Protein AF-A0A3B0JUU1-F1 (afdb_monomer)

Secondary structure (DSSP, 8-state):
-----------S-----------PPBP-SS-EEEPPTTSPPPTTBPEEEEBSS--EEEEEEEEETTEEEEEEEEGGGTEEEEE-SS-EEEES--EEEB--SSEEEEEEE--TT---TTB-EEEE-TTS-EEEEEEEEETTEEEEEEEETTTTEEEE--TTSPPEEE--SS-TT-PPPEEEEEEE----------------TTSSHHHHHTTS----S-PPPBP-SS-EEEE-TTSPPPTTBPEEEE-TTS-EEEEEEEEETTEEEEEEEETTTTEEEEE-SS-EEEESSEEEEB--SSEEEEEEEEETT---TTB-EEEE-TTS-EEEEEEEEETTEEEEEEEEGGGTEEEE--TTSPPEEESEEEEEEEEEPP--------

pLDDT: mean 79.67, std 20.08, range [26.98, 98.56]

Structure (mmCIF, N/CA/C/O backbone):
data_AF-A0A3B0JUU1-F1
#
_entry.id   AF-A0A3B0JUU1-F1
#
loop_
_atom_site.group_PDB
_atom_site.id
_atom_site.type_symbol
_atom_site.label_atom_id
_atom_site.label_alt_id
_atom_site.label_comp_id
_atom_site.label_asym_id
_atom_site.label_entity_id
_atom_site.label_seq_id
_atom_site.pdbx_PDB_ins_code
_atom_site.Cartn_x
_atom_site.Cartn_y
_atom_site.Cartn_z
_atom_site.occupancy
_atom_site.B_iso_or_equiv
_atom_site.auth_seq_id
_atom_site.auth_comp_id
_atom_site.auth_asym_id
_atom_site.auth_atom_id
_atom_site.pdbx_PDB_model_num
ATOM 1 N N . MET A 1 1 ? 46.511 -42.939 4.858 1.00 43.97 1 MET A N 1
ATOM 2 C CA . MET A 1 1 ? 45.179 -42.574 5.387 1.00 43.97 1 MET A CA 1
ATOM 3 C C . MET A 1 1 ? 45.300 -41.233 6.084 1.00 43.97 1 MET A C 1
ATOM 5 O O . MET A 1 1 ? 45.825 -41.185 7.184 1.00 43.97 1 MET A O 1
ATOM 9 N N . HIS A 1 2 ? 44.904 -40.150 5.415 1.00 31.14 2 HIS A N 1
ATOM 10 C CA . HIS A 1 2 ? 44.728 -38.841 6.038 1.00 31.14 2 HIS A CA 1
ATOM 11 C C . HIS A 1 2 ? 43.776 -37.991 5.183 1.00 31.14 2 HIS A C 1
ATOM 13 O O . HIS A 1 2 ? 44.102 -37.592 4.073 1.00 31.14 2 HIS A O 1
ATOM 19 N N . THR A 1 3 ? 42.577 -37.802 5.739 1.00 33.97 3 THR A N 1
ATOM 20 C CA . THR A 1 3 ? 41.745 -36.586 5.746 1.00 33.97 3 THR A CA 1
ATOM 21 C C . THR A 1 3 ? 41.437 -35.852 4.436 1.00 33.97 3 THR A C 1
ATOM 23 O O . THR A 1 3 ? 42.214 -35.036 3.951 1.00 33.97 3 THR A O 1
ATOM 26 N N . ALA A 1 4 ? 40.187 -36.029 4.001 1.00 40.31 4 ALA A N 1
ATOM 27 C CA . ALA A 1 4 ? 39.424 -35.088 3.193 1.00 40.31 4 ALA A CA 1
ATOM 28 C C . ALA A 1 4 ? 39.241 -33.749 3.928 1.00 40.31 4 ALA A C 1
ATOM 30 O O . ALA A 1 4 ? 38.707 -33.724 5.038 1.00 40.31 4 ALA A O 1
ATOM 31 N N . LYS A 1 5 ? 39.633 -32.642 3.291 1.00 33.25 5 LYS A N 1
ATOM 32 C CA . LYS A 1 5 ? 39.122 -31.297 3.574 1.00 33.25 5 LYS A CA 1
ATOM 33 C C . LYS A 1 5 ? 39.110 -30.469 2.284 1.00 33.25 5 LYS A C 1
ATOM 35 O O . LYS A 1 5 ? 40.063 -30.511 1.518 1.00 33.25 5 LYS A O 1
ATOM 40 N N . HIS A 1 6 ? 38.045 -29.679 2.144 1.00 33.81 6 HIS A N 1
ATOM 41 C CA . HIS A 1 6 ? 37.862 -28.539 1.234 1.00 33.81 6 HIS A CA 1
ATOM 42 C C . HIS A 1 6 ? 37.442 -28.817 -0.219 1.00 33.81 6 HIS A C 1
ATOM 44 O O . HIS A 1 6 ? 38.265 -28.852 -1.125 1.00 33.81 6 HIS A O 1
ATOM 50 N N . SER A 1 7 ? 36.125 -28.848 -0.453 1.00 34.31 7 SER A N 1
ATOM 51 C CA . SER A 1 7 ? 35.473 -27.959 -1.438 1.00 34.31 7 SER A CA 1
ATOM 52 C C . SER A 1 7 ? 33.955 -28.138 -1.400 1.00 34.31 7 SER A C 1
ATOM 54 O O . SER A 1 7 ? 33.374 -28.858 -2.201 1.00 34.31 7 SER A O 1
ATOM 56 N N . VAL A 1 8 ? 33.307 -27.474 -0.443 1.00 33.69 8 VAL A N 1
ATOM 57 C CA . VAL A 1 8 ? 31.865 -27.186 -0.488 1.00 33.69 8 VAL A CA 1
ATOM 58 C C . VAL A 1 8 ? 31.716 -25.687 -0.266 1.00 33.69 8 VAL A C 1
ATOM 60 O O . VAL A 1 8 ? 31.364 -25.238 0.815 1.00 33.69 8 VAL A O 1
ATOM 63 N N . VAL A 1 9 ? 32.089 -24.908 -1.281 1.00 31.77 9 VAL A N 1
ATOM 64 C CA . VAL A 1 9 ? 31.670 -23.512 -1.460 1.00 31.77 9 VAL A CA 1
ATOM 65 C C . VAL A 1 9 ? 31.581 -23.292 -2.967 1.00 31.77 9 VAL A C 1
ATOM 67 O O . VAL A 1 9 ? 32.541 -22.865 -3.597 1.00 31.77 9 VAL A O 1
ATOM 70 N N . LEU A 1 10 ? 30.458 -23.670 -3.575 1.00 33.50 10 LEU A N 1
ATOM 71 C CA . LEU A 1 10 ? 30.156 -23.298 -4.957 1.00 33.50 10 LEU A CA 1
ATOM 72 C C . LEU A 1 10 ? 28.640 -23.302 -5.172 1.00 33.50 10 LEU A C 1
ATOM 74 O O . LEU A 1 10 ? 28.063 -24.216 -5.748 1.00 33.50 10 LEU A O 1
ATOM 78 N N . ALA A 1 11 ? 27.991 -22.275 -4.634 1.00 32.97 11 ALA A N 1
ATOM 79 C CA . ALA A 1 11 ? 26.635 -21.891 -4.999 1.00 32.97 11 ALA A CA 1
ATOM 80 C C . ALA A 1 11 ? 26.458 -20.404 -4.688 1.00 32.97 11 ALA A C 1
ATOM 82 O O . ALA A 1 11 ? 25.808 -20.051 -3.714 1.00 32.97 11 ALA A O 1
ATOM 83 N N . LEU A 1 12 ? 27.125 -19.546 -5.462 1.00 37.19 12 LEU A N 1
ATOM 84 C CA . LEU A 1 12 ? 26.754 -18.150 -5.706 1.00 37.19 12 LEU A CA 1
ATOM 85 C C . LEU A 1 12 ? 27.708 -17.585 -6.769 1.00 37.19 12 LEU A C 1
ATOM 87 O O . LEU A 1 12 ? 28.922 -17.684 -6.632 1.00 37.19 12 LEU A 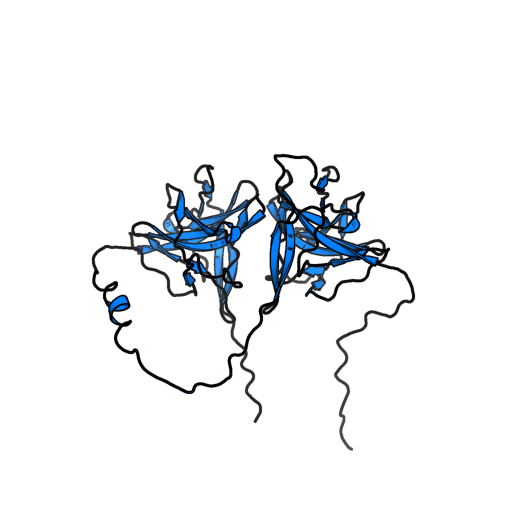O 1
ATOM 91 N N . VAL A 1 13 ? 27.113 -16.961 -7.788 1.00 42.59 13 VAL A N 1
ATOM 92 C CA . VAL A 1 13 ? 27.734 -16.223 -8.903 1.00 42.59 13 VAL A CA 1
ATOM 93 C C . VAL A 1 13 ? 28.238 -17.070 -10.081 1.00 42.59 13 VAL A C 1
ATOM 95 O O . VAL A 1 13 ? 29.363 -17.554 -10.102 1.00 42.59 13 VAL A O 1
ATOM 98 N N . LEU A 1 14 ? 27.410 -17.137 -11.128 1.00 34.28 14 LEU A N 1
ATOM 99 C CA . LEU A 1 14 ? 27.854 -17.239 -12.524 1.00 34.28 14 LEU A CA 1
ATOM 100 C C . LEU A 1 14 ? 26.738 -16.713 -13.447 1.00 34.28 14 LEU A C 1
ATOM 102 O O . LEU A 1 14 ? 25.949 -17.475 -13.996 1.00 34.28 14 LEU A O 1
ATOM 106 N N . VAL A 1 15 ? 26.665 -15.386 -13.607 1.00 41.09 15 VAL A N 1
ATOM 107 C CA . VAL A 1 15 ? 26.093 -14.778 -14.820 1.00 41.09 15 VAL A CA 1
ATOM 108 C C . VAL A 1 15 ? 27.277 -14.493 -15.737 1.00 41.09 15 VAL A C 1
ATOM 110 O O . VAL A 1 15 ? 28.227 -13.813 -15.354 1.00 41.09 15 VAL A O 1
ATOM 113 N N . GLN A 1 16 ? 27.255 -15.144 -16.894 1.00 40.88 16 GLN A N 1
ATOM 114 C CA . GLN A 1 16 ? 28.370 -15.280 -17.820 1.00 40.88 16 GLN A CA 1
ATOM 115 C C . GLN A 1 16 ? 28.823 -13.948 -18.426 1.00 40.88 16 GLN A C 1
ATOM 117 O O . GLN A 1 16 ? 28.021 -13.101 -18.814 1.00 40.88 16 GLN A O 1
ATOM 122 N N . LEU A 1 17 ? 30.143 -13.843 -18.580 1.00 42.78 17 LEU A N 1
ATOM 123 C CA . LEU A 1 17 ? 30.826 -12.923 -19.476 1.00 42.78 17 LEU A CA 1
ATOM 124 C C . LEU A 1 17 ? 30.384 -13.230 -20.922 1.00 42.78 17 LEU A C 1
ATOM 126 O O . LEU A 1 17 ? 30.803 -14.231 -21.500 1.00 42.78 17 LEU A O 1
ATOM 130 N N . VAL A 1 18 ? 29.548 -12.374 -21.508 1.00 42.22 18 VAL A N 1
ATOM 131 C CA . VAL A 1 18 ? 29.362 -12.284 -22.964 1.00 42.22 18 VAL A CA 1
ATOM 132 C C . VAL A 1 18 ? 29.777 -10.877 -23.370 1.00 42.22 18 VAL A C 1
ATOM 134 O O . VAL A 1 18 ? 29.343 -9.892 -22.775 1.00 42.22 18 VAL A O 1
ATOM 137 N N . GLY A 1 19 ? 30.717 -10.809 -24.310 1.00 34.91 19 GLY A N 1
ATOM 138 C CA . GLY A 1 19 ? 31.429 -9.595 -24.684 1.00 34.91 19 GLY A CA 1
ATOM 139 C C . GLY A 1 19 ? 30.536 -8.475 -25.212 1.00 34.91 19 GLY A C 1
ATOM 140 O O . GLY A 1 19 ? 29.475 -8.728 -25.765 1.00 34.91 19 GLY A O 1
ATOM 141 N N . LEU A 1 20 ? 31.025 -7.243 -25.029 1.00 45.12 20 LEU A N 1
ATOM 142 C CA . LEU A 1 20 ? 30.761 -6.037 -25.828 1.00 45.12 20 LEU A CA 1
ATOM 143 C C . LEU A 1 20 ? 29.483 -6.072 -26.687 1.00 45.12 20 LEU A C 1
ATOM 145 O O . LEU A 1 20 ? 29.533 -6.067 -27.914 1.00 45.12 20 LEU A O 1
ATOM 149 N N . ILE A 1 21 ? 28.331 -6.026 -26.027 1.00 47.62 21 ILE A N 1
ATOM 150 C CA . ILE A 1 21 ? 27.100 -5.499 -26.607 1.00 47.62 21 ILE A CA 1
ATOM 151 C C . ILE A 1 21 ? 26.768 -4.297 -25.728 1.00 47.62 21 ILE A C 1
ATOM 153 O O . ILE A 1 21 ? 26.582 -4.455 -24.523 1.00 47.62 21 ILE A O 1
ATOM 157 N N . GLN A 1 22 ? 26.772 -3.089 -26.299 1.00 55.25 22 GLN A N 1
ATOM 158 C CA . GLN A 1 22 ? 26.217 -1.905 -25.640 1.00 55.25 22 GLN A CA 1
ATOM 159 C C . GLN A 1 22 ? 24.731 -2.174 -25.399 1.00 55.25 22 GLN A C 1
ATOM 161 O O . GLN A 1 22 ? 23.890 -1.976 -26.273 1.00 55.25 22 GLN A O 1
ATOM 166 N N . GLY A 1 23 ? 24.423 -2.738 -24.240 1.00 63.81 23 GLY A N 1
ATOM 167 C CA . GLY A 1 23 ? 23.072 -2.987 -23.795 1.00 63.81 23 GLY A CA 1
ATOM 168 C C . GLY A 1 23 ? 22.880 -2.452 -22.394 1.00 63.81 23 GLY A C 1
ATOM 169 O O . GLY A 1 23 ? 23.829 -2.327 -21.620 1.00 63.81 23 GLY A O 1
ATOM 170 N N . GLY A 1 24 ? 21.633 -2.112 -22.096 1.00 75.94 24 GLY A N 1
ATOM 171 C CA . GLY A 1 24 ? 21.200 -1.653 -20.795 1.00 75.94 24 GLY A CA 1
ATOM 172 C C . GLY A 1 24 ? 21.674 -2.593 -19.697 1.00 75.94 24 GLY A C 1
ATOM 173 O O . GLY A 1 24 ? 21.518 -3.811 -19.780 1.00 75.94 24 GLY A O 1
ATOM 174 N N . SER A 1 25 ? 22.267 -2.003 -18.671 1.00 89.38 25 SER A N 1
ATOM 175 C CA . SER A 1 25 ? 22.787 -2.694 -17.497 1.00 89.38 25 SER A CA 1
ATOM 176 C C . SER A 1 25 ? 21.816 -2.546 -16.333 1.00 89.38 25 SER A C 1
ATOM 178 O O . SER A 1 25 ? 21.213 -1.489 -16.151 1.00 89.38 25 SER A O 1
ATOM 180 N N . TYR A 1 26 ? 21.645 -3.595 -15.533 1.00 92.00 26 TYR A N 1
ATOM 181 C CA . TYR A 1 26 ? 20.833 -3.522 -14.321 1.00 92.00 26 TYR A CA 1
ATOM 182 C C . TYR A 1 26 ? 21.478 -2.615 -13.268 1.00 92.00 26 TYR A C 1
ATOM 184 O O . TYR A 1 26 ? 22.697 -2.607 -13.099 1.00 92.00 26 TYR A O 1
ATOM 192 N N . SER A 1 27 ? 20.648 -1.885 -12.519 1.00 91.94 27 SER A N 1
ATOM 193 C CA . SER A 1 27 ? 21.092 -1.221 -11.290 1.00 91.94 27 SER A CA 1
ATOM 194 C C . SER A 1 27 ? 21.157 -2.238 -10.150 1.00 91.94 27 SER A C 1
ATOM 196 O O . SER A 1 27 ? 20.216 -3.006 -9.957 1.00 91.94 27 SER A O 1
ATOM 198 N N . TYR A 1 28 ? 22.228 -2.226 -9.362 1.00 89.62 28 TYR A N 1
ATOM 199 C CA . TYR A 1 28 ? 22.380 -3.093 -8.184 1.00 89.62 28 TYR A CA 1
ATOM 200 C C . TYR A 1 28 ? 22.398 -2.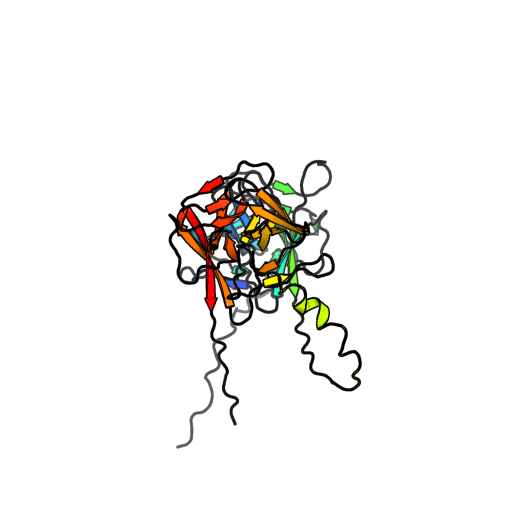296 -6.871 1.00 89.62 28 TYR A C 1
ATOM 202 O O . TYR A 1 28 ? 22.824 -2.808 -5.842 1.00 89.62 28 TYR A O 1
ATOM 210 N N . GLU A 1 29 ? 21.946 -1.036 -6.909 1.00 89.06 29 GLU A N 1
ATOM 211 C CA . GLU A 1 29 ? 21.816 -0.181 -5.717 1.00 89.06 29 GLU A CA 1
ATOM 212 C C . GLU A 1 29 ? 20.688 -0.655 -4.781 1.00 89.06 29 GLU A C 1
ATOM 214 O O . GLU A 1 29 ? 20.728 -0.389 -3.584 1.00 89.06 29 GLU A O 1
ATOM 219 N N . ASP A 1 30 ? 19.715 -1.394 -5.321 1.00 94.12 30 ASP A N 1
ATOM 220 C CA . ASP A 1 30 ? 18.500 -1.840 -4.641 1.00 94.12 30 ASP A CA 1
ATOM 221 C C . ASP A 1 30 ? 18.349 -3.368 -4.666 1.00 94.12 30 ASP A C 1
ATOM 223 O O . ASP A 1 30 ? 18.977 -4.063 -5.471 1.00 94.12 30 ASP A O 1
ATOM 227 N N . THR A 1 31 ? 17.483 -3.909 -3.801 1.00 94.69 31 THR A N 1
ATOM 228 C CA . THR A 1 31 ? 17.236 -5.359 -3.726 1.00 94.69 31 THR A CA 1
ATOM 229 C C . THR A 1 31 ? 16.109 -5.777 -4.671 1.00 94.69 31 THR A C 1
ATOM 231 O O . THR A 1 31 ? 14.942 -5.455 -4.450 1.00 94.69 31 THR A O 1
ATOM 234 N N . TRP A 1 32 ? 16.458 -6.549 -5.697 1.00 95.62 32 TRP A N 1
ATOM 235 C CA . TRP A 1 32 ? 15.522 -7.094 -6.679 1.00 95.62 32 TRP A CA 1
ATOM 236 C C . TRP A 1 32 ? 15.494 -8.618 -6.590 1.00 95.62 32 TRP A C 1
ATOM 238 O O . TRP A 1 32 ? 16.541 -9.256 -6.493 1.00 95.62 32 TRP A O 1
ATOM 248 N N . VAL A 1 33 ? 14.298 -9.203 -6.618 1.00 94.81 33 VAL A N 1
ATOM 249 C CA . VAL A 1 33 ? 14.092 -10.655 -6.556 1.00 94.81 33 VAL A CA 1
ATOM 250 C C . VAL A 1 33 ? 13.536 -11.133 -7.886 1.00 94.81 33 VAL A C 1
ATOM 252 O O . VAL A 1 33 ? 12.451 -10.716 -8.290 1.00 94.81 33 VAL A O 1
ATOM 255 N N . TYR A 1 34 ? 14.268 -12.013 -8.566 1.00 93.75 34 TYR A N 1
ATOM 256 C CA . TYR A 1 34 ? 13.767 -12.690 -9.757 1.00 93.75 34 TYR A CA 1
ATOM 257 C C . TYR A 1 34 ? 12.642 -13.658 -9.391 1.00 93.75 34 TYR A C 1
ATOM 259 O O . TYR A 1 34 ? 12.809 -14.512 -8.517 1.00 93.75 34 TYR A O 1
ATOM 267 N N . MET A 1 35 ? 11.503 -13.528 -10.070 1.00 90.75 35 MET A N 1
ATOM 268 C CA . MET A 1 35 ? 10.322 -14.336 -9.786 1.00 90.75 35 MET A CA 1
ATOM 269 C C . MET A 1 35 ? 10.296 -15.596 -10.644 1.00 90.75 35 MET A C 1
ATOM 271 O O . MET A 1 35 ? 10.300 -15.531 -11.871 1.00 90.75 35 MET A O 1
ATOM 275 N N . TYR A 1 36 ? 10.198 -16.748 -9.983 1.00 82.25 36 TYR A N 1
ATOM 276 C CA . TYR A 1 36 ? 9.912 -18.026 -10.632 1.00 82.25 36 TYR A CA 1
ATOM 277 C C . TYR A 1 36 ? 8.420 -18.362 -10.492 1.00 82.25 36 TYR A C 1
ATOM 279 O O . TYR A 1 36 ? 7.839 -18.047 -9.454 1.00 82.25 36 TYR A O 1
ATOM 287 N N . PRO A 1 37 ? 7.796 -19.057 -11.464 1.00 78.94 37 PRO A N 1
ATOM 288 C CA . PRO A 1 37 ? 6.371 -19.406 -11.400 1.00 78.94 37 PRO A CA 1
ATOM 289 C C . PRO A 1 37 ? 5.937 -20.181 -10.146 1.00 78.94 37 PRO A C 1
ATOM 291 O O . PRO A 1 37 ? 4.771 -20.138 -9.775 1.00 78.94 37 PRO A O 1
ATOM 294 N N . SER A 1 38 ? 6.857 -20.902 -9.502 1.00 82.00 38 SER A N 1
ATOM 295 C CA . SER A 1 38 ? 6.600 -21.703 -8.299 1.00 82.00 38 SER A CA 1
ATOM 296 C C . SER A 1 38 ? 6.904 -20.978 -6.983 1.00 82.00 38 SER A C 1
ATOM 298 O O . SER A 1 38 ? 6.822 -21.599 -5.928 1.00 82.00 38 SER A O 1
ATOM 300 N N . MET A 1 39 ? 7.353 -19.722 -7.032 1.00 85.25 39 MET A N 1
ATOM 301 C CA . MET A 1 39 ? 7.748 -18.956 -5.851 1.00 85.25 39 MET A CA 1
ATOM 302 C C . MET A 1 39 ? 6.563 -18.152 -5.314 1.00 85.25 39 MET A C 1
ATOM 304 O O . MET A 1 39 ? 5.867 -17.486 -6.082 1.00 85.25 39 MET A O 1
ATOM 308 N N . ASP A 1 40 ? 6.379 -18.164 -3.994 1.00 88.38 40 ASP A N 1
ATOM 309 C CA . ASP A 1 40 ? 5.426 -17.274 -3.333 1.00 88.38 40 ASP A CA 1
ATOM 310 C C . ASP A 1 40 ? 5.811 -15.809 -3.557 1.00 88.38 40 ASP A C 1
ATOM 312 O O . ASP A 1 40 ? 6.987 -15.435 -3.537 1.00 88.38 40 ASP A O 1
ATOM 316 N N . PHE A 1 41 ? 4.808 -14.957 -3.762 1.00 89.88 41 PHE A N 1
ATOM 317 C CA . PHE A 1 41 ? 5.068 -13.543 -3.987 1.00 89.88 41 PHE A CA 1
ATOM 318 C C . PHE A 1 41 ? 5.649 -12.885 -2.717 1.00 89.88 41 PHE A C 1
ATOM 320 O O . PHE A 1 41 ? 5.091 -13.083 -1.635 1.00 89.88 41 PHE A O 1
ATOM 327 N N . PRO A 1 42 ? 6.738 -12.092 -2.804 1.00 90.44 42 PRO A N 1
ATOM 328 C CA . PRO A 1 42 ? 7.379 -11.528 -1.619 1.00 90.44 42 PRO A CA 1
ATOM 329 C C . PRO A 1 42 ? 6.452 -10.590 -0.832 1.00 90.44 42 PRO A C 1
ATOM 331 O O . PRO A 1 42 ? 5.957 -9.595 -1.361 1.00 90.44 42 PRO A O 1
ATOM 334 N N . ASN A 1 43 ? 6.279 -10.845 0.469 1.00 83.88 43 ASN A N 1
ATOM 335 C CA . ASN A 1 43 ? 5.427 -10.029 1.352 1.00 83.88 43 ASN A CA 1
ATOM 336 C C . ASN A 1 43 ? 5.915 -8.575 1.517 1.00 83.88 43 ASN A C 1
ATOM 338 O O . ASN A 1 43 ? 5.145 -7.691 1.884 1.00 83.88 43 ASN A O 1
ATOM 342 N N . ASN A 1 44 ? 7.197 -8.328 1.260 1.00 86.12 44 ASN A N 1
ATOM 343 C CA . ASN A 1 44 ? 7.881 -7.035 1.334 1.00 86.12 44 ASN A CA 1
ATOM 344 C C . ASN A 1 44 ? 8.040 -6.355 -0.040 1.00 86.12 44 ASN A C 1
ATOM 346 O O . ASN A 1 44 ? 8.849 -5.432 -0.176 1.00 86.12 44 ASN A O 1
ATOM 350 N N . ALA A 1 45 ? 7.307 -6.807 -1.061 1.00 92.19 45 ALA A N 1
ATOM 351 C CA . ALA A 1 45 ? 7.308 -6.185 -2.380 1.00 92.19 45 ALA A CA 1
ATOM 352 C C . ALA A 1 45 ? 6.776 -4.742 -2.334 1.00 92.19 45 ALA A C 1
ATOM 354 O O . ALA A 1 45 ? 5.798 -4.429 -1.650 1.00 92.19 45 ALA A O 1
ATOM 355 N N . VAL A 1 46 ? 7.407 -3.850 -3.100 1.00 92.50 46 VAL A N 1
ATOM 356 C CA . VAL A 1 46 ? 7.073 -2.420 -3.092 1.00 92.50 46 VAL A CA 1
ATOM 357 C C . VAL A 1 46 ? 5.803 -2.150 -3.895 1.00 92.50 46 VAL A C 1
ATOM 359 O O . VAL A 1 46 ? 5.736 -2.429 -5.095 1.00 92.50 46 VAL A O 1
ATOM 362 N N . LEU A 1 47 ? 4.798 -1.557 -3.243 1.00 92.06 47 LEU A N 1
ATOM 363 C CA . LEU A 1 47 ? 3.539 -1.189 -3.885 1.00 92.06 47 LEU A CA 1
ATOM 364 C C . LEU A 1 47 ? 3.725 0.018 -4.817 1.00 92.06 47 LEU A C 1
ATOM 366 O O . LEU A 1 47 ? 4.112 1.116 -4.412 1.00 92.06 47 LEU A O 1
ATOM 370 N N . GLY A 1 48 ? 3.388 -0.185 -6.082 1.00 91.06 48 GLY A N 1
ATOM 371 C CA . GLY A 1 48 ? 3.417 0.824 -7.127 1.00 91.06 48 GLY A CA 1
ATOM 372 C C . GLY A 1 48 ? 2.109 1.575 -7.304 1.00 91.06 48 GLY A C 1
ATOM 373 O O . GLY A 1 48 ? 2.111 2.801 -7.442 1.00 91.06 48 GLY A O 1
ATOM 374 N N . GLY A 1 49 ? 0.991 0.854 -7.251 1.00 90.25 49 GLY A N 1
ATOM 375 C CA . GLY A 1 49 ? -0.330 1.425 -7.477 1.00 90.25 49 GLY A CA 1
ATOM 376 C C . GLY A 1 49 ? -1.467 0.411 -7.408 1.00 90.25 49 GLY A C 1
ATOM 377 O O . GLY A 1 49 ? -1.281 -0.724 -6.974 1.00 90.25 49 GLY A O 1
ATOM 378 N N . LEU A 1 50 ? -2.642 0.835 -7.863 1.00 87.69 50 LEU A N 1
ATOM 379 C CA . LEU A 1 50 ? -3.877 0.052 -7.922 1.00 87.69 50 LEU A CA 1
ATOM 380 C C . LEU A 1 50 ? -4.571 0.397 -9.240 1.00 87.69 50 LEU A C 1
ATOM 382 O 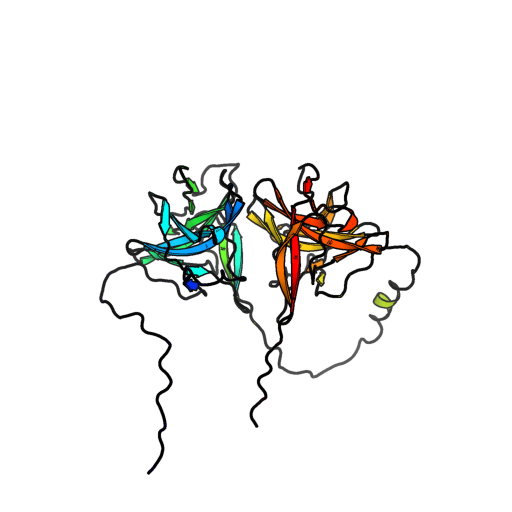O . LEU A 1 50 ? -4.727 1.582 -9.536 1.00 87.69 50 LEU A O 1
ATOM 386 N N . ASP A 1 51 ? -4.924 -0.609 -10.039 1.00 85.56 51 ASP A N 1
ATOM 387 C CA . ASP A 1 51 ? -5.600 -0.387 -11.322 1.00 85.56 51 ASP A CA 1
ATOM 388 C C . ASP A 1 51 ? -7.135 -0.406 -11.188 1.00 85.56 51 ASP A C 1
ATOM 390 O O . ASP A 1 51 ? -7.706 -0.698 -10.125 1.00 85.56 51 ASP A O 1
ATOM 394 N N . SER A 1 52 ? -7.818 -0.050 -12.276 1.00 83.06 52 SER A N 1
ATOM 395 C CA . SER A 1 52 ? -9.279 -0.040 -12.385 1.00 83.06 52 SER A CA 1
ATOM 396 C C . SER A 1 52 ? -9.894 -1.438 -12.287 1.00 83.06 52 SER A C 1
ATOM 398 O O . SER A 1 52 ? -11.025 -1.567 -11.813 1.00 83.06 52 SER A O 1
ATOM 400 N N . ASP A 1 53 ? -9.142 -2.492 -12.598 1.00 83.81 53 ASP A N 1
ATOM 401 C CA . ASP A 1 53 ? -9.569 -3.882 -12.391 1.00 83.81 53 ASP A CA 1
ATOM 402 C C . ASP A 1 53 ? -9.504 -4.283 -10.908 1.00 83.81 53 ASP A C 1
ATOM 404 O O . ASP A 1 53 ? -10.311 -5.078 -10.426 1.00 83.81 53 ASP A O 1
ATOM 408 N N . GLY A 1 54 ? -8.630 -3.641 -10.130 1.00 79.12 54 GLY A N 1
ATOM 409 C CA . GLY A 1 54 ? -8.487 -3.834 -8.685 1.00 79.12 54 GLY A CA 1
ATOM 410 C C . GLY A 1 54 ? -7.303 -4.661 -8.267 1.00 79.12 54 GLY A C 1
ATOM 411 O O . GLY A 1 54 ? -7.262 -5.109 -7.121 1.00 79.12 54 GLY A O 1
ATOM 412 N N . TYR A 1 55 ? -6.355 -4.846 -9.171 1.00 87.25 55 TYR A N 1
ATOM 413 C CA . TYR A 1 55 ? -5.116 -5.522 -8.883 1.00 87.25 55 TYR A CA 1
ATOM 414 C C . TYR A 1 55 ? -4.103 -4.559 -8.277 1.00 87.25 55 TYR A C 1
ATOM 416 O O . TYR A 1 55 ? -3.889 -3.440 -8.762 1.00 87.25 55 TYR A O 1
ATOM 424 N N . TYR A 1 56 ? -3.447 -5.018 -7.210 1.00 88.12 56 TYR A N 1
ATOM 425 C CA . TYR A 1 56 ? -2.264 -4.342 -6.704 1.00 88.12 56 TYR A CA 1
ATOM 426 C C . TYR A 1 56 ? -1.143 -4.465 -7.725 1.00 88.12 56 TYR A C 1
ATOM 428 O O . TYR A 1 56 ? -0.816 -5.542 -8.219 1.00 88.12 56 TYR A O 1
ATOM 436 N N . ASN A 1 57 ? -0.544 -3.323 -8.018 1.00 91.50 57 ASN A N 1
ATOM 437 C CA . ASN A 1 57 ? 0.534 -3.200 -8.972 1.00 91.50 57 ASN A CA 1
ATOM 438 C C . ASN A 1 57 ? 1.833 -3.028 -8.201 1.00 91.50 57 ASN A C 1
ATOM 440 O O . ASN A 1 57 ? 2.017 -1.994 -7.560 1.00 91.50 57 ASN A O 1
ATOM 444 N N . TYR A 1 58 ? 2.735 -3.998 -8.274 1.00 94.56 58 TYR A N 1
ATOM 445 C CA . TYR A 1 58 ? 4.025 -3.961 -7.589 1.00 94.56 58 TYR A CA 1
ATOM 446 C C . TYR A 1 58 ? 5.143 -3.523 -8.524 1.00 94.56 58 TYR A C 1
ATOM 448 O O . TYR A 1 58 ? 5.103 -3.790 -9.728 1.00 94.56 58 TYR A O 1
ATOM 456 N N . VAL A 1 59 ? 6.131 -2.834 -7.955 1.00 96.75 59 VAL A N 1
ATOM 457 C CA . VAL A 1 59 ? 7.305 -2.343 -8.675 1.00 96.75 59 VAL A CA 1
ATOM 458 C C . VAL A 1 59 ? 8.158 -3.530 -9.109 1.00 96.75 59 VAL A C 1
ATOM 460 O O . VAL A 1 59 ? 8.669 -4.279 -8.279 1.00 96.75 59 VAL A O 1
ATOM 463 N N . GLY A 1 60 ? 8.340 -3.678 -10.414 1.00 96.81 60 GLY A N 1
ATOM 464 C CA . GLY A 1 60 ? 9.254 -4.641 -11.000 1.00 96.81 60 GLY A CA 1
ATOM 465 C C . GLY A 1 60 ? 10.125 -4.027 -12.085 1.00 96.81 60 GLY A C 1
ATOM 466 O O . GLY A 1 60 ? 10.044 -2.832 -12.381 1.00 96.81 60 GLY A O 1
ATOM 467 N N . ARG A 1 61 ? 10.961 -4.863 -12.693 1.00 96.56 61 ARG A N 1
ATOM 468 C CA . ARG A 1 61 ? 11.767 -4.504 -13.860 1.00 96.56 61 ARG A CA 1
ATOM 469 C C . ARG A 1 61 ? 11.948 -5.680 -14.807 1.00 96.56 61 ARG A C 1
ATOM 471 O O . ARG A 1 61 ? 11.880 -6.840 -14.398 1.00 96.56 61 ARG A O 1
ATOM 478 N N . VAL A 1 62 ? 12.197 -5.363 -16.071 1.00 94.81 62 VAL A N 1
ATOM 479 C CA . VAL A 1 62 ? 12.434 -6.329 -17.149 1.00 94.81 62 VAL A CA 1
ATOM 480 C C . VAL A 1 62 ? 13.587 -5.874 -18.035 1.00 94.81 62 VAL A C 1
ATOM 482 O O . VAL A 1 62 ? 13.824 -4.676 -18.177 1.00 94.81 62 VAL A O 1
ATOM 485 N N . LEU A 1 63 ? 14.271 -6.826 -18.668 1.00 92.44 63 LEU A N 1
ATOM 486 C CA . LEU A 1 63 ? 15.187 -6.552 -19.772 1.00 92.44 63 LEU A CA 1
ATOM 487 C C . LEU A 1 63 ? 14.447 -6.794 -21.088 1.00 92.44 63 LEU A C 1
ATOM 489 O O . LEU A 1 63 ? 13.987 -7.904 -21.349 1.00 92.44 63 LEU A O 1
ATOM 493 N N . TYR A 1 64 ? 14.346 -5.765 -21.923 1.00 91.12 64 TYR A N 1
ATOM 494 C CA . TYR A 1 64 ? 13.744 -5.867 -23.248 1.00 91.12 64 TYR A CA 1
ATOM 495 C C . TYR A 1 64 ? 14.566 -5.102 -24.276 1.00 91.12 64 TYR A C 1
ATOM 497 O O . TYR A 1 64 ? 14.824 -3.914 -24.105 1.00 91.12 64 TYR A O 1
ATOM 505 N N . SER A 1 65 ? 14.959 -5.774 -25.363 1.00 89.38 65 SER A N 1
ATOM 506 C CA . SER A 1 65 ? 15.714 -5.169 -26.470 1.00 89.38 65 SER A CA 1
ATOM 507 C C . SER A 1 65 ? 16.896 -4.316 -25.985 1.00 89.38 65 SER A C 1
ATOM 509 O O . SER A 1 65 ? 17.043 -3.163 -26.387 1.00 89.38 65 SER A O 1
ATOM 511 N N . SER A 1 66 ? 17.698 -4.857 -25.064 1.00 89.31 66 SER A N 1
ATOM 512 C CA . SER A 1 66 ? 18.837 -4.152 -24.463 1.00 89.31 66 SER A CA 1
ATOM 513 C C . SER A 1 66 ? 18.470 -2.893 -23.662 1.00 89.31 66 SER A C 1
ATOM 515 O O . SER A 1 66 ? 19.295 -2.001 -23.515 1.00 89.31 66 SER A O 1
ATOM 517 N N . ASN A 1 67 ? 17.253 -2.799 -23.129 1.00 91.25 67 ASN A N 1
ATOM 518 C CA . ASN A 1 67 ? 16.826 -1.748 -22.208 1.00 91.25 67 ASN A CA 1
ATOM 519 C C . ASN A 1 67 ? 16.324 -2.380 -20.912 1.00 91.25 67 ASN A C 1
ATOM 521 O O . ASN A 1 67 ? 15.488 -3.285 -20.961 1.00 91.25 67 ASN A O 1
ATOM 525 N N . VAL A 1 68 ? 16.788 -1.890 -19.762 1.00 94.38 68 VAL A N 1
ATOM 526 C CA . VAL A 1 68 ? 16.184 -2.254 -18.477 1.00 94.38 68 VAL A CA 1
ATOM 527 C C . VAL A 1 68 ? 15.039 -1.287 -18.196 1.00 94.38 68 VAL A C 1
ATOM 529 O O . VAL A 1 68 ? 15.255 -0.084 -18.062 1.00 94.38 68 VAL A O 1
ATOM 532 N N . LEU A 1 69 ? 13.813 -1.807 -18.144 1.00 94.62 69 LEU A N 1
ATOM 533 C CA . LEU A 1 69 ? 12.588 -1.012 -18.061 1.00 94.62 69 LEU A CA 1
ATOM 534 C C . LEU A 1 69 ? 11.822 -1.306 -16.768 1.00 94.62 69 LEU A C 1
ATOM 536 O O . LEU A 1 69 ? 11.751 -2.470 -16.359 1.00 94.62 69 LEU A O 1
ATOM 540 N N . PRO A 1 70 ? 11.203 -0.288 -16.142 1.00 96.00 70 PRO A N 1
ATOM 541 C CA . PRO A 1 70 ? 10.230 -0.498 -15.086 1.00 96.00 70 PRO A CA 1
ATOM 542 C C . PRO A 1 70 ? 9.075 -1.357 -15.582 1.00 96.00 70 PRO A C 1
ATOM 544 O O . PRO A 1 70 ? 8.592 -1.214 -16.708 1.00 96.00 70 PRO A O 1
ATOM 547 N N . ALA A 1 71 ? 8.617 -2.240 -14.711 1.00 95.06 71 ALA A N 1
ATOM 548 C CA . ALA A 1 71 ? 7.513 -3.129 -14.981 1.00 95.06 71 ALA A CA 1
ATOM 549 C C . ALA A 1 71 ? 6.497 -3.081 -13.845 1.00 95.06 71 ALA A C 1
ATOM 551 O O . ALA A 1 71 ? 6.820 -2.960 -12.666 1.00 95.06 71 ALA A O 1
ATOM 552 N N . ARG A 1 72 ? 5.239 -3.192 -14.236 1.00 93.69 72 ARG A N 1
ATOM 553 C CA . ARG A 1 72 ? 4.088 -3.333 -13.365 1.00 93.69 72 ARG A CA 1
ATOM 554 C C . ARG A 1 72 ? 3.810 -4.810 -13.167 1.00 93.69 72 ARG A C 1
ATOM 556 O O . ARG A 1 72 ? 3.423 -5.482 -14.119 1.00 93.69 72 ARG A O 1
ATOM 563 N N . VAL A 1 73 ? 4.008 -5.300 -11.953 1.00 94.62 73 VAL A N 1
ATOM 564 C CA . VAL A 1 73 ? 3.828 -6.711 -11.613 1.00 94.62 73 VAL A CA 1
ATOM 565 C C . VAL A 1 73 ? 2.481 -6.902 -10.936 1.00 94.62 73 VAL A C 1
ATOM 567 O O . VAL A 1 73 ? 2.189 -6.226 -9.951 1.00 94.62 73 VAL A O 1
ATOM 570 N N . VAL A 1 74 ? 1.679 -7.828 -11.461 1.00 91.94 74 VAL A N 1
ATOM 571 C CA . VAL A 1 74 ? 0.410 -8.242 -10.854 1.00 91.94 74 VAL A CA 1
ATOM 572 C C . VAL A 1 74 ? 0.522 -9.719 -10.467 1.00 91.94 74 VAL A C 1
ATOM 574 O O . VAL A 1 74 ? 0.463 -10.575 -11.359 1.00 91.94 74 VAL A O 1
ATOM 577 N N . PRO A 1 75 ? 0.705 -10.036 -9.171 1.00 90.19 75 PRO A N 1
ATOM 578 C CA . PRO A 1 75 ? 0.935 -11.401 -8.697 1.00 90.19 75 PRO A CA 1
ATOM 579 C C . PRO A 1 75 ? -0.195 -12.355 -9.074 1.00 90.19 75 PRO A C 1
ATOM 581 O O . PRO A 1 75 ? 0.059 -13.453 -9.558 1.00 90.19 75 PRO A O 1
ATOM 584 N N . GLU A 1 76 ? -1.444 -11.909 -8.937 1.00 87.75 76 GLU A N 1
ATOM 585 C CA . GLU A 1 76 ? -2.643 -12.708 -9.209 1.00 87.75 76 GLU A CA 1
ATOM 586 C C . GLU A 1 76 ? -2.786 -13.090 -10.684 1.00 87.75 76 GLU A C 1
ATOM 588 O O . GLU A 1 76 ? -3.480 -14.048 -11.013 1.00 87.75 76 GLU A O 1
ATOM 593 N N . LEU A 1 77 ? -2.139 -12.336 -11.573 1.00 87.50 77 LEU A N 1
ATOM 594 C CA . LEU A 1 77 ? -2.118 -12.589 -13.010 1.00 87.50 77 LEU A CA 1
ATOM 595 C C . LEU A 1 77 ? -0.788 -13.204 -13.463 1.00 87.50 77 LEU A C 1
ATOM 597 O O . LEU A 1 77 ? -0.623 -13.472 -14.653 1.00 87.50 77 LEU A O 1
ATOM 601 N N . THR A 1 78 ? 0.164 -13.415 -12.545 1.00 84.94 78 THR A N 1
ATOM 602 C CA . THR A 1 78 ? 1.502 -13.980 -12.803 1.00 84.94 78 THR A CA 1
ATOM 603 C C . THR A 1 78 ? 2.245 -13.307 -13.963 1.00 84.94 78 THR A C 1
ATOM 605 O O . THR A 1 78 ? 2.990 -13.946 -14.703 1.00 84.94 78 THR A O 1
ATOM 608 N N . LYS A 1 79 ? 2.023 -12.002 -14.157 1.00 85.44 79 LYS A N 1
ATOM 609 C CA . LYS A 1 79 ? 2.559 -11.259 -15.302 1.00 85.44 79 LYS A CA 1
ATOM 610 C C . LYS A 1 79 ? 3.128 -9.913 -14.890 1.00 85.44 79 LYS A C 1
ATOM 612 O O . LYS A 1 79 ? 2.587 -9.232 -14.014 1.00 85.44 79 LYS A O 1
ATOM 617 N N . ALA A 1 80 ? 4.175 -9.506 -15.596 1.00 92.00 80 ALA A N 1
ATOM 618 C CA . ALA A 1 80 ? 4.679 -8.147 -15.576 1.00 92.00 80 ALA A CA 1
ATOM 619 C C . ALA A 1 80 ? 4.317 -7.445 -16.884 1.00 92.00 80 ALA A C 1
ATOM 621 O O . ALA A 1 80 ? 4.490 -8.008 -17.962 1.00 92.00 80 ALA A O 1
ATOM 622 N N . THR A 1 81 ? 3.832 -6.210 -16.809 1.00 91.69 81 THR A N 1
ATOM 623 C CA . THR A 1 81 ? 3.602 -5.363 -17.984 1.00 91.69 81 THR A CA 1
ATOM 624 C C . THR A 1 81 ? 4.546 -4.176 -17.954 1.00 91.69 81 THR A C 1
ATOM 626 O O . THR A 1 81 ? 4.663 -3.527 -16.919 1.00 91.69 81 THR A O 1
ATOM 629 N N . TYR A 1 82 ? 5.191 -3.858 -19.064 1.00 91.44 82 TYR A N 1
ATOM 630 C CA . TYR A 1 82 ? 6.164 -2.771 -19.153 1.00 91.44 82 TYR A CA 1
ATOM 631 C C . TYR A 1 82 ? 5.923 -1.962 -20.417 1.00 91.44 82 TYR A C 1
ATOM 633 O O . TYR A 1 82 ? 5.327 -2.453 -21.376 1.00 91.44 82 TYR A O 1
ATOM 641 N N . ASN A 1 83 ? 6.398 -0.722 -20.419 1.00 86.69 83 ASN A N 1
ATOM 642 C CA . ASN A 1 83 ? 6.161 0.203 -21.514 1.00 86.69 83 ASN A CA 1
ATOM 643 C C . ASN A 1 83 ? 7.483 0.613 -22.147 1.00 86.69 83 ASN A C 1
ATOM 645 O O . ASN A 1 83 ? 8.426 1.004 -21.461 1.00 86.69 83 ASN A O 1
ATOM 649 N N . THR A 1 84 ? 7.512 0.528 -23.470 1.00 83.44 84 THR A N 1
ATOM 650 C CA . THR A 1 84 ? 8.451 1.286 -24.297 1.00 83.44 84 THR A CA 1
ATOM 651 C C . THR A 1 84 ? 7.849 2.661 -24.593 1.00 83.44 84 THR A C 1
ATOM 653 O O . THR A 1 84 ? 6.690 2.923 -24.264 1.00 83.44 84 THR A O 1
ATOM 656 N N . ASP A 1 85 ? 8.590 3.515 -25.294 1.00 73.94 85 ASP A N 1
ATOM 657 C CA . ASP A 1 85 ? 8.086 4.819 -25.740 1.00 73.94 85 ASP A CA 1
ATOM 658 C C . ASP A 1 85 ? 6.940 4.723 -26.767 1.00 73.94 85 ASP A C 1
ATOM 660 O O . ASP A 1 85 ? 6.334 5.741 -27.092 1.00 73.94 85 ASP A O 1
ATOM 664 N N . THR A 1 86 ? 6.649 3.524 -27.296 1.00 73.81 86 THR A N 1
ATOM 665 C CA . THR A 1 86 ? 5.690 3.299 -28.400 1.00 73.81 86 THR A CA 1
ATOM 666 C C . THR A 1 86 ? 4.593 2.278 -28.085 1.00 73.81 86 THR A C 1
ATOM 668 O O . THR A 1 86 ? 3.449 2.462 -28.497 1.00 73.81 86 THR A O 1
ATOM 671 N N . TYR A 1 87 ? 4.893 1.237 -27.308 1.00 77.75 87 TYR A N 1
ATOM 672 C CA . TYR A 1 87 ? 3.946 0.166 -26.988 1.00 77.75 87 TYR A CA 1
ATOM 673 C C . TYR A 1 87 ? 4.129 -0.383 -25.572 1.00 77.75 87 TYR A C 1
ATOM 675 O O . TYR A 1 87 ? 5.231 -0.362 -25.012 1.00 77.75 87 TYR A O 1
ATOM 683 N N . GLY A 1 88 ? 3.032 -0.907 -25.025 1.00 83.81 88 GLY A N 1
ATOM 684 C CA . GLY A 1 88 ? 3.016 -1.698 -23.800 1.00 83.81 88 GLY A CA 1
ATOM 685 C C . GLY A 1 88 ? 3.115 -3.185 -24.128 1.00 83.81 88 GLY A C 1
ATOM 686 O O . GLY A 1 88 ? 2.443 -3.667 -25.037 1.00 83.81 88 GLY A O 1
ATOM 687 N N . TYR A 1 89 ? 3.944 -3.900 -23.379 1.00 87.56 89 TYR A N 1
ATOM 688 C CA . TYR A 1 89 ? 4.230 -5.320 -23.559 1.00 87.56 89 TYR A CA 1
ATOM 689 C C . TYR A 1 89 ? 4.044 -6.080 -22.247 1.00 87.56 89 TYR A C 1
ATOM 691 O O . TYR A 1 89 ? 3.895 -5.487 -21.175 1.00 87.56 89 TYR A O 1
ATOM 699 N N . GLN A 1 90 ? 4.058 -7.409 -22.332 1.00 90.19 90 GLN A N 1
ATOM 700 C CA . GLN A 1 90 ? 3.994 -8.303 -21.180 1.00 90.19 90 GLN A CA 1
ATOM 701 C C . GLN A 1 90 ? 5.215 -9.224 -21.163 1.00 90.19 90 GLN A C 1
ATOM 703 O O . GLN A 1 90 ? 5.716 -9.611 -22.216 1.00 90.19 90 GLN A O 1
ATOM 708 N N . SER A 1 91 ? 5.684 -9.573 -19.970 1.00 89.12 91 SER A N 1
ATOM 709 C CA . SER A 1 91 ? 6.771 -10.524 -19.751 1.00 89.12 91 SER A CA 1
ATOM 710 C C . SER A 1 91 ? 6.429 -11.460 -18.595 1.00 89.12 91 SER A C 1
ATOM 712 O O . SER A 1 91 ? 5.872 -11.035 -17.579 1.00 89.12 91 SER A O 1
ATOM 714 N N . SER A 1 92 ? 6.808 -12.728 -18.744 1.00 85.81 92 SER A N 1
ATOM 715 C CA . SER A 1 92 ? 6.841 -13.723 -17.667 1.00 85.81 92 SER A CA 1
ATOM 716 C C . SER A 1 92 ? 8.185 -13.753 -16.930 1.00 85.81 92 SER A C 1
ATOM 718 O O . SER A 1 92 ? 8.279 -14.355 -15.869 1.00 85.81 92 SER A O 1
ATOM 720 N N . SER A 1 93 ? 9.218 -13.105 -17.478 1.00 88.31 93 SER A N 1
ATOM 721 C CA . SER A 1 93 ? 10.548 -12.981 -16.876 1.00 88.31 93 SER A CA 1
ATOM 722 C C . SER A 1 93 ? 10.727 -11.566 -16.347 1.00 88.31 93 SER A C 1
ATOM 724 O O . SER A 1 93 ? 10.872 -10.621 -17.129 1.00 88.31 93 SER A O 1
ATOM 726 N N . PHE A 1 94 ? 10.688 -11.414 -15.028 1.00 93.25 94 PHE A N 1
ATOM 727 C CA . PHE A 1 94 ? 10.771 -10.122 -14.357 1.00 93.25 94 PHE A CA 1
ATOM 728 C C . PHE A 1 94 ? 11.358 -10.262 -12.953 1.00 93.25 94 PHE A C 1
ATOM 730 O O . PHE A 1 94 ? 11.322 -11.331 -12.340 1.00 93.25 94 PHE A O 1
ATOM 737 N N . GLU A 1 95 ? 11.872 -9.152 -12.436 1.00 95.94 95 GLU A N 1
ATOM 738 C CA . GLU A 1 95 ? 12.290 -9.033 -11.042 1.00 95.94 95 GLU A CA 1
ATOM 739 C C . GLU A 1 95 ? 11.368 -8.065 -10.304 1.00 95.94 95 GLU A C 1
ATOM 741 O O . GLU A 1 95 ? 10.854 -7.119 -10.901 1.00 95.94 95 GLU A O 1
ATOM 746 N N . VAL A 1 96 ? 11.166 -8.295 -9.011 1.00 97.06 96 VAL A N 1
ATOM 747 C CA . VAL A 1 96 ? 10.328 -7.481 -8.125 1.00 97.06 96 VAL A CA 1
ATOM 748 C C . VAL A 1 96 ? 11.218 -6.734 -7.141 1.00 97.06 96 VAL A C 1
ATOM 750 O O . VAL A 1 96 ? 12.131 -7.321 -6.561 1.00 97.06 96 VAL A O 1
ATOM 753 N N . LEU A 1 97 ? 10.951 -5.444 -6.946 1.00 97.12 97 LEU A N 1
ATOM 754 C CA . LEU A 1 97 ? 11.624 -4.636 -5.935 1.00 97.12 97 LEU A CA 1
ATOM 755 C C . LEU A 1 97 ? 11.090 -4.999 -4.550 1.00 97.12 97 LEU A C 1
ATOM 757 O O . LEU A 1 97 ? 9.876 -4.958 -4.323 1.00 97.12 97 LEU A O 1
ATOM 761 N N . VAL A 1 98 ? 11.990 -5.299 -3.617 1.00 93.88 98 VAL A N 1
ATOM 762 C CA . VAL A 1 98 ? 11.628 -5.662 -2.243 1.00 93.88 98 VAL A CA 1
ATOM 763 C C . VAL A 1 98 ? 12.307 -4.745 -1.230 1.00 93.88 98 VAL A C 1
ATOM 765 O O . VAL A 1 98 ? 13.496 -4.449 -1.333 1.00 93.88 98 VAL A O 1
ATOM 768 N N . ALA A 1 99 ? 11.549 -4.300 -0.229 1.00 87.62 99 ALA A N 1
ATOM 769 C CA . ALA A 1 99 ? 12.092 -3.583 0.923 1.00 87.62 99 ALA A CA 1
ATOM 770 C C . ALA A 1 99 ? 12.830 -4.543 1.864 1.00 87.62 99 ALA A C 1
ATOM 772 O O . ALA A 1 99 ? 12.517 -5.731 1.930 1.00 87.62 99 ALA A O 1
ATOM 773 N N . ASN A 1 100 ? 13.785 -4.045 2.641 1.00 83.50 100 ASN A N 1
ATOM 774 C CA . ASN A 1 100 ? 14.473 -4.840 3.658 1.00 83.50 100 ASN A CA 1
ATOM 775 C C . ASN A 1 100 ? 14.578 -4.067 4.982 1.00 83.50 100 ASN A C 1
ATOM 777 O O . ASN A 1 100 ? 14.027 -2.982 5.132 1.00 83.50 100 ASN A O 1
ATOM 781 N N . ALA A 1 101 ? 15.276 -4.633 5.968 1.00 72.38 101 ALA A N 1
ATOM 782 C CA . ALA A 1 101 ? 15.364 -4.052 7.310 1.00 72.38 101 ALA A CA 1
ATOM 783 C C . ALA A 1 101 ? 16.130 -2.714 7.391 1.00 72.38 101 ALA A C 1
ATOM 785 O O . ALA A 1 101 ? 16.143 -2.095 8.453 1.00 72.38 101 ALA A O 1
ATOM 786 N N . THR A 1 102 ? 16.826 -2.314 6.326 1.00 75.12 102 THR A N 1
ATOM 787 C CA . THR A 1 102 ? 17.641 -1.089 6.259 1.00 75.12 102 THR A CA 1
ATOM 788 C C . THR A 1 102 ? 17.225 -0.147 5.137 1.00 75.12 102 THR A C 1
ATOM 790 O O . THR A 1 102 ? 17.623 1.012 5.153 1.00 75.12 102 THR A O 1
ATO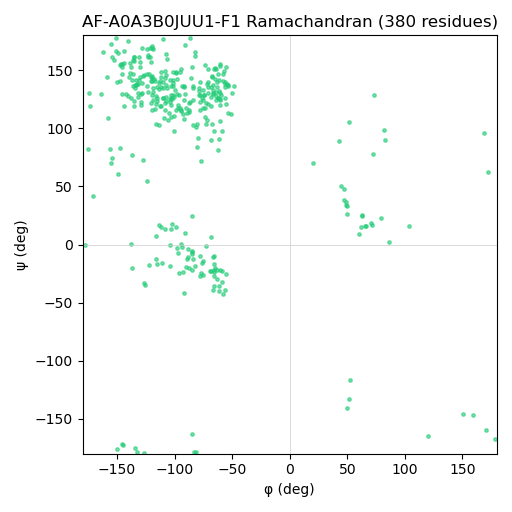M 793 N N . VAL A 1 103 ? 16.467 -0.636 4.155 1.00 80.88 103 VAL A N 1
ATOM 794 C CA . VAL A 1 103 ? 16.027 0.137 2.996 1.00 80.88 103 VAL A CA 1
ATOM 795 C C . VAL A 1 103 ? 14.524 -0.019 2.840 1.00 80.88 103 VAL A C 1
ATOM 797 O O . VAL A 1 103 ? 14.015 -1.125 2.640 1.00 80.88 103 VAL A O 1
ATOM 800 N N . SER A 1 104 ? 13.826 1.108 2.913 1.00 84.69 104 SER A N 1
ATOM 801 C CA . SER A 1 104 ? 12.401 1.221 2.613 1.00 84.69 104 SER A CA 1
ATOM 802 C C . SER A 1 104 ? 12.181 2.193 1.455 1.00 84.69 104 SER A C 1
ATOM 804 O O . SER A 1 104 ? 13.114 2.856 1.002 1.00 84.69 104 SER A O 1
ATOM 806 N N . TYR A 1 105 ? 10.956 2.255 0.936 1.00 86.69 105 TYR A N 1
ATOM 807 C CA . TYR A 1 105 ? 10.657 3.015 -0.274 1.00 86.69 105 TYR A CA 1
ATOM 808 C C . TYR A 1 105 ? 9.416 3.882 -0.110 1.00 86.69 105 TYR A C 1
ATOM 810 O O . TYR A 1 105 ? 8.384 3.425 0.390 1.00 86.69 105 TYR A O 1
ATOM 818 N N . HIS A 1 106 ? 9.479 5.113 -0.613 1.00 85.12 106 HIS A N 1
ATOM 819 C CA . HIS A 1 106 ? 8.329 6.009 -0.681 1.00 85.12 106 HIS A CA 1
ATOM 820 C C . HIS A 1 106 ? 8.229 6.711 -2.033 1.00 85.12 106 HIS A C 1
ATOM 822 O O . HIS A 1 106 ? 9.177 6.785 -2.815 1.00 85.12 106 HIS A O 1
ATOM 828 N N . TRP A 1 107 ? 7.036 7.224 -2.323 1.00 86.12 107 TRP A N 1
ATOM 829 C CA . TRP A 1 107 ? 6.768 7.950 -3.558 1.00 86.12 107 TRP A CA 1
ATOM 830 C C . TRP A 1 107 ? 6.788 9.450 -3.306 1.00 86.12 107 TRP A C 1
ATOM 832 O O . TRP A 1 107 ? 5.871 9.999 -2.694 1.00 86.12 107 TRP A O 1
ATOM 842 N N . GLN A 1 108 ? 7.799 10.118 -3.843 1.00 84.12 108 GLN A N 1
ATOM 843 C CA . GLN A 1 108 ? 7.978 11.556 -3.715 1.00 84.12 108 GLN A CA 1
ATOM 844 C C . GLN A 1 108 ? 7.316 12.289 -4.882 1.00 84.12 108 GLN A C 1
ATOM 846 O O . GLN A 1 108 ? 7.463 11.893 -6.037 1.00 84.12 108 GLN A O 1
ATOM 851 N N . ARG A 1 109 ? 6.611 13.392 -4.604 1.00 80.69 109 ARG A N 1
ATOM 852 C CA . ARG A 1 109 ? 6.133 14.303 -5.659 1.00 80.69 109 ARG A CA 1
ATOM 853 C C . ARG A 1 109 ? 7.320 14.849 -6.459 1.00 80.69 109 ARG A C 1
ATOM 855 O O . ARG A 1 109 ? 8.254 15.376 -5.864 1.00 80.69 109 ARG A O 1
ATOM 862 N N . SER A 1 110 ? 7.242 14.739 -7.783 1.00 75.75 110 SER A N 1
ATOM 863 C CA . SER A 1 110 ? 8.301 15.113 -8.723 1.00 75.75 110 SER A CA 1
ATOM 864 C C . SER A 1 110 ? 7.748 16.004 -9.838 1.00 75.75 110 SER A C 1
ATOM 866 O O . SER A 1 110 ? 6.542 16.018 -10.105 1.00 75.75 110 SER A O 1
ATOM 868 N N . TYR A 1 111 ? 8.631 16.785 -10.457 1.00 73.94 111 TYR A N 1
ATOM 869 C CA . TYR A 1 111 ? 8.309 17.745 -11.513 1.00 73.94 111 TYR A CA 1
ATOM 870 C C . TYR A 1 111 ? 9.473 17.800 -12.512 1.00 73.94 111 TYR A C 1
ATOM 872 O O . TYR A 1 111 ? 10.627 17.638 -12.115 1.00 73.94 111 TYR A O 1
ATOM 880 N N . ASP A 1 112 ? 9.162 18.020 -13.789 1.00 68.12 112 ASP A N 1
ATOM 881 C CA . ASP A 1 112 ? 10.081 18.417 -14.869 1.00 68.12 112 ASP A CA 1
ATOM 882 C C . ASP A 1 112 ? 11.371 17.587 -14.998 1.00 68.12 112 ASP A C 1
ATOM 884 O O . ASP A 1 112 ? 12.439 18.100 -15.336 1.00 68.12 112 ASP A O 1
ATOM 888 N N . GLY A 1 113 ? 11.306 16.287 -14.705 1.00 65.06 113 GLY A N 1
ATOM 889 C CA . GLY A 1 113 ? 12.474 15.408 -14.735 1.00 65.06 113 GLY A CA 1
ATOM 890 C C . GLY A 1 113 ? 13.535 15.721 -13.676 1.00 65.06 113 GLY A C 1
ATOM 891 O O . GLY A 1 113 ? 14.653 15.228 -13.800 1.00 65.06 113 GLY A O 1
ATOM 892 N N . PHE A 1 114 ? 13.220 16.502 -12.637 1.00 73.25 114 PHE A N 1
ATOM 893 C CA . PHE A 1 114 ? 14.145 16.793 -11.541 1.00 73.25 114 PHE A CA 1
ATOM 894 C C . PHE A 1 114 ? 14.631 15.491 -10.905 1.00 73.25 114 PHE A C 1
ATOM 896 O O . PHE A 1 114 ? 13.812 14.655 -10.535 1.00 73.25 114 PHE A O 1
ATOM 903 N N . LEU A 1 115 ? 15.946 15.280 -10.798 1.00 76.00 115 LEU A N 1
ATOM 904 C CA . LEU A 1 115 ? 16.503 14.106 -10.129 1.00 76.00 115 LEU A CA 1
ATOM 905 C C . LEU A 1 115 ? 16.520 14.339 -8.623 1.00 76.00 115 LEU A C 1
ATOM 907 O O . LEU A 1 115 ? 17.406 15.002 -8.091 1.00 76.00 115 LEU A O 1
ATOM 911 N N . GLU A 1 116 ? 15.549 13.772 -7.923 1.00 77.81 116 GLU A N 1
ATOM 912 C CA . GLU A 1 116 ? 15.573 13.791 -6.478 1.00 77.81 116 GLU A CA 1
ATOM 913 C C . GLU A 1 116 ? 16.668 12.878 -5.932 1.00 77.81 116 GLU A C 1
ATOM 915 O O . GLU A 1 116 ? 17.012 11.839 -6.509 1.00 77.81 116 GLU A O 1
ATOM 920 N N . LYS A 1 117 ? 17.176 13.258 -4.760 1.00 81.19 117 LYS A N 1
ATOM 921 C CA . LYS A 1 117 ? 18.097 12.431 -3.990 1.00 81.19 117 LYS A CA 1
ATOM 922 C C . LYS A 1 117 ? 17.481 11.044 -3.782 1.00 81.19 117 LYS A C 1
ATOM 924 O O . LYS A 1 117 ? 16.299 10.940 -3.460 1.00 81.19 117 LYS A O 1
ATOM 929 N N . ASN A 1 118 ? 18.298 10.004 -3.940 1.00 87.31 118 ASN A N 1
ATOM 930 C CA . ASN A 1 118 ? 17.912 8.612 -3.707 1.00 87.31 118 ASN A CA 1
ATOM 931 C C . ASN A 1 118 ? 16.790 8.086 -4.627 1.00 87.31 118 ASN A C 1
ATOM 933 O O . ASN A 1 118 ? 16.083 7.149 -4.262 1.00 87.31 118 ASN A O 1
ATOM 937 N N . ALA A 1 119 ? 16.599 8.668 -5.814 1.00 88.81 119 ALA A N 1
ATOM 938 C CA . ALA A 1 119 ? 15.662 8.127 -6.794 1.00 88.81 119 ALA A CA 1
ATOM 939 C C . ALA A 1 119 ? 16.056 6.704 -7.231 1.00 88.81 119 ALA A C 1
ATOM 941 O O . ALA A 1 119 ? 17.203 6.465 -7.611 1.00 88.81 119 ALA A O 1
ATOM 942 N N . VAL A 1 120 ? 15.089 5.787 -7.228 1.00 94.12 120 VAL A N 1
ATOM 943 C CA . VAL A 1 120 ? 15.305 4.377 -7.584 1.00 94.12 120 VAL A CA 1
ATOM 944 C C . VAL A 1 120 ? 15.422 4.229 -9.099 1.00 94.12 120 VAL A C 1
ATOM 946 O O . VAL A 1 120 ? 14.535 4.649 -9.852 1.00 94.12 120 VAL A O 1
ATOM 949 N N . SER A 1 121 ? 16.516 3.607 -9.538 1.00 94.56 121 SER A N 1
ATOM 950 C CA . SER A 1 121 ? 16.779 3.273 -10.939 1.00 94.56 121 SER A CA 1
ATOM 951 C C . SER A 1 121 ? 16.634 1.773 -11.158 1.00 94.56 121 SER A C 1
ATOM 953 O O . SER A 1 121 ? 17.150 0.974 -10.378 1.00 94.56 121 SER A O 1
ATOM 955 N N . VAL A 1 122 ? 15.993 1.376 -12.257 1.00 95.69 122 VAL A N 1
ATOM 956 C CA . VAL A 1 122 ? 15.977 -0.040 -12.659 1.00 95.69 122 VAL A CA 1
ATOM 957 C C . VAL A 1 122 ? 17.295 -0.460 -13.309 1.00 95.69 122 VAL A C 1
ATOM 959 O O . VAL A 1 122 ? 17.660 -1.634 -13.248 1.00 95.69 122 VAL A O 1
ATOM 962 N N . GLY A 1 123 ? 18.035 0.491 -13.881 1.00 94.06 123 GLY A N 1
ATOM 963 C CA . GLY A 1 123 ? 19.226 0.242 -14.680 1.00 94.06 123 GLY A CA 1
ATOM 964 C C . GLY A 1 123 ? 19.436 1.314 -15.743 1.00 94.06 123 GLY A C 1
ATOM 965 O O . GLY A 1 123 ? 19.120 2.487 -15.524 1.00 94.06 123 GLY A O 1
ATOM 966 N N . THR A 1 124 ? 19.968 0.903 -16.890 1.00 93.50 124 THR A N 1
ATOM 967 C CA . THR A 1 124 ? 20.181 1.762 -18.053 1.00 93.50 124 THR A CA 1
ATOM 968 C C . THR A 1 124 ? 19.440 1.272 -19.297 1.00 93.50 124 THR A C 1
ATOM 970 O O . THR A 1 124 ? 19.059 0.103 -19.414 1.00 93.50 124 THR A O 1
ATOM 973 N N . ASN A 1 125 ? 19.191 2.197 -20.222 1.00 90.25 125 ASN A N 1
ATOM 974 C CA . ASN A 1 125 ? 18.689 1.910 -21.563 1.00 90.25 125 ASN A CA 1
ATOM 975 C C . ASN A 1 125 ? 19.847 1.474 -22.495 1.00 90.25 125 ASN A C 1
ATOM 977 O O . ASN A 1 125 ? 21.006 1.409 -22.079 1.00 90.25 125 ASN A O 1
ATOM 981 N N . SER A 1 126 ? 19.556 1.201 -23.767 1.00 88.88 126 SER A N 1
ATOM 982 C CA . SER A 1 126 ? 20.555 0.749 -24.748 1.00 88.88 126 SER A CA 1
ATOM 983 C C . SER A 1 126 ? 21.627 1.790 -25.094 1.00 88.88 126 SER A C 1
ATOM 985 O O . SER A 1 126 ? 22.662 1.429 -25.644 1.00 88.88 126 SER A O 1
ATOM 987 N N . VAL A 1 127 ? 21.402 3.069 -24.777 1.00 88.06 127 VAL A N 1
ATOM 988 C CA . VAL A 1 127 ? 22.372 4.166 -24.956 1.00 88.06 127 VAL A CA 1
ATOM 989 C C . VAL A 1 127 ? 23.030 4.592 -23.638 1.00 88.06 127 VAL A C 1
ATOM 991 O O . VAL A 1 127 ? 23.721 5.604 -23.587 1.00 88.06 127 VAL A O 1
ATOM 994 N N . ASN A 1 128 ? 22.876 3.778 -22.588 1.00 87.69 128 ASN A N 1
ATOM 995 C CA . ASN A 1 128 ? 23.453 3.960 -21.257 1.00 87.69 128 ASN A CA 1
ATOM 996 C C . ASN A 1 128 ? 22.867 5.115 -20.412 1.00 87.69 128 ASN A C 1
ATOM 998 O O . ASN A 1 128 ? 23.462 5.504 -19.405 1.00 87.69 128 ASN A O 1
ATOM 1002 N N . ASP A 1 129 ? 21.674 5.619 -20.739 1.00 89.12 129 ASP A N 1
ATOM 1003 C CA . ASP A 1 129 ? 20.952 6.549 -19.863 1.00 89.12 129 ASP A CA 1
ATOM 1004 C C . ASP A 1 129 ? 20.285 5.801 -18.711 1.00 89.12 129 ASP A C 1
ATOM 1006 O O . ASP A 1 129 ? 19.678 4.744 -18.911 1.00 89.12 129 ASP A O 1
ATOM 1010 N N . ARG A 1 130 ? 20.329 6.376 -17.502 1.00 91.25 130 ARG A N 1
ATOM 1011 C CA . ARG A 1 130 ? 19.607 5.825 -16.345 1.00 91.25 130 ARG A CA 1
ATOM 1012 C C . ARG A 1 130 ? 18.094 5.910 -16.527 1.00 91.25 130 ARG A C 1
ATOM 1014 O O . ARG A 1 130 ? 17.554 6.949 -16.913 1.00 91.25 130 ARG A O 1
ATOM 1021 N N . VAL A 1 131 ? 17.420 4.824 -16.157 1.00 92.94 131 VAL A N 1
ATOM 1022 C CA . VAL A 1 131 ? 15.968 4.669 -16.260 1.00 92.94 131 VAL A CA 1
ATOM 1023 C C . VAL A 1 131 ? 15.352 4.628 -14.868 1.00 92.94 131 VAL A C 1
ATOM 1025 O O . VAL A 1 131 ? 15.652 3.744 -14.065 1.00 92.94 131 VAL A O 1
ATOM 1028 N N . TYR A 1 132 ? 14.470 5.583 -14.588 1.00 93.81 132 TYR A N 1
ATOM 1029 C CA . TYR A 1 132 ? 13.835 5.746 -13.283 1.00 93.81 132 TYR A CA 1
ATOM 1030 C C . TYR A 1 132 ? 12.371 5.323 -13.307 1.00 93.81 132 TYR A C 1
ATOM 1032 O O . TYR A 1 132 ? 11.739 5.209 -14.360 1.00 93.81 132 TYR A O 1
ATOM 1040 N N . ILE A 1 133 ? 11.829 5.123 -12.110 1.00 94.12 133 ILE A N 1
ATOM 1041 C CA . ILE A 1 133 ? 10.458 4.668 -11.902 1.00 94.12 133 ILE A CA 1
ATOM 1042 C C . ILE A 1 133 ? 9.598 5.861 -11.495 1.00 94.12 133 ILE A C 1
ATOM 1044 O O . ILE A 1 133 ? 9.885 6.552 -10.513 1.00 94.12 133 ILE A O 1
ATOM 1048 N N . CYS A 1 134 ? 8.515 6.083 -12.231 1.00 91.44 134 CYS A N 1
ATOM 1049 C CA . CYS A 1 134 ? 7.517 7.095 -11.911 1.00 91.44 134 CYS A CA 1
ATOM 1050 C C . CYS A 1 134 ? 6.121 6.476 -11.806 1.00 91.44 134 CYS A C 1
ATOM 1052 O O . CYS A 1 134 ? 5.905 5.326 -12.182 1.00 91.44 134 CYS A O 1
ATOM 1054 N N . ARG A 1 135 ? 5.162 7.238 -11.283 1.00 89.56 135 ARG A N 1
ATOM 1055 C CA . ARG A 1 135 ? 3.737 6.903 -11.319 1.00 89.56 135 ARG A CA 1
ATOM 1056 C C . ARG A 1 135 ? 2.880 8.152 -11.411 1.00 89.56 135 ARG A C 1
ATOM 1058 O O . ARG A 1 135 ? 3.283 9.203 -10.913 1.00 89.56 135 ARG A O 1
ATOM 1065 N N . PHE A 1 136 ? 1.679 8.037 -11.958 1.00 83.12 136 PHE A N 1
ATOM 1066 C CA . PHE A 1 136 ? 0.681 9.103 -11.898 1.00 83.12 136 PHE A CA 1
ATOM 1067 C C . PHE A 1 136 ? -0.747 8.543 -11.919 1.00 83.12 136 PHE A C 1
ATOM 1069 O O . PHE A 1 136 ? -0.965 7.358 -12.178 1.00 83.12 136 PHE A O 1
ATOM 1076 N N . ARG A 1 137 ? -1.716 9.405 -11.597 1.00 81.44 137 ARG A N 1
ATOM 1077 C CA . ARG A 1 137 ? -3.150 9.103 -11.656 1.00 81.44 137 ARG A CA 1
ATOM 1078 C C . ARG A 1 137 ? -3.637 9.181 -13.103 1.00 81.44 137 ARG A C 1
ATOM 1080 O O . ARG A 1 137 ? -3.645 10.266 -13.678 1.00 81.44 137 ARG A O 1
ATOM 1087 N N . ALA A 1 138 ? -4.080 8.060 -13.650 1.00 79.69 138 ALA A N 1
ATOM 1088 C CA . ALA A 1 138 ? -4.842 8.001 -14.895 1.00 79.69 138 ALA A CA 1
ATOM 1089 C C . ALA A 1 138 ? -6.299 7.609 -14.595 1.00 79.69 138 ALA A C 1
ATOM 1091 O O . ALA A 1 138 ? -6.627 7.337 -13.440 1.00 79.69 138 ALA A O 1
ATOM 1092 N N . ASP A 1 139 ? -7.167 7.573 -15.603 1.00 78.69 139 ASP A N 1
ATOM 1093 C CA . ASP A 1 139 ? -8.571 7.157 -15.424 1.00 78.69 139 ASP A CA 1
ATOM 1094 C C . ASP A 1 139 ? -8.670 5.660 -15.091 1.00 78.69 139 ASP A C 1
ATOM 1096 O O . ASP A 1 139 ? -9.620 5.196 -14.476 1.00 78.69 139 ASP A O 1
ATOM 1100 N N . GLU A 1 140 ? -7.636 4.908 -15.462 1.00 82.06 140 GLU A N 1
ATOM 1101 C CA . GLU A 1 140 ? -7.500 3.467 -15.293 1.00 82.06 140 GLU A CA 1
ATOM 1102 C C . GLU A 1 140 ? -6.820 3.085 -13.959 1.00 82.06 140 GLU A C 1
ATOM 1104 O O . GLU A 1 140 ? -6.437 1.933 -13.748 1.00 82.06 140 GLU A O 1
ATOM 1109 N N . GLY A 1 141 ? -6.633 4.048 -13.050 1.00 83.31 141 GLY A N 1
ATOM 1110 C CA . GLY A 1 141 ? -6.044 3.836 -11.724 1.00 83.31 141 GLY A CA 1
ATOM 1111 C C . GLY A 1 141 ? -4.767 4.636 -11.463 1.00 83.31 141 GLY A C 1
ATOM 1112 O O . GLY A 1 141 ? -4.427 5.593 -12.166 1.00 83.31 141 GLY A O 1
ATOM 1113 N N . LEU A 1 142 ? -4.037 4.244 -10.417 1.00 87.12 142 LEU A N 1
ATOM 1114 C CA . LEU A 1 142 ? -2.697 4.758 -10.149 1.00 87.12 142 LEU A CA 1
ATOM 1115 C C . LEU A 1 142 ? -1.675 3.847 -10.823 1.00 87.12 142 LEU A C 1
ATOM 1117 O O . LEU A 1 142 ? -1.445 2.718 -10.381 1.00 87.12 142 LEU A O 1
ATOM 1121 N N . LEU A 1 143 ? -1.058 4.346 -11.889 1.00 86.25 143 LEU A N 1
ATOM 1122 C CA . LEU A 1 143 ? -0.249 3.538 -12.789 1.00 86.25 143 LEU A CA 1
ATOM 1123 C C . LEU A 1 143 ? 1.223 3.929 -12.721 1.00 86.25 143 LEU A C 1
ATOM 1125 O O . LEU A 1 143 ? 1.566 5.112 -12.680 1.00 86.25 143 LEU A O 1
ATOM 1129 N N . MET A 1 144 ? 2.091 2.918 -12.736 1.00 91.56 144 MET A N 1
ATOM 1130 C CA . MET A 1 144 ? 3.537 3.102 -12.834 1.00 91.56 144 MET A CA 1
ATOM 1131 C C . MET A 1 144 ? 3.993 3.232 -14.280 1.00 91.56 144 MET A C 1
ATOM 1133 O O . MET A 1 144 ? 3.395 2.657 -15.191 1.00 91.56 144 MET A O 1
ATOM 1137 N N . GLY A 1 145 ? 5.105 3.931 -14.457 1.00 90.12 145 GLY A N 1
ATOM 1138 C CA . GLY A 1 145 ? 5.691 4.217 -15.747 1.00 90.12 145 GLY A CA 1
ATOM 1139 C C . GLY A 1 145 ? 7.199 4.358 -15.722 1.00 90.12 145 GLY A C 1
ATOM 1140 O O . GLY A 1 145 ? 7.869 4.200 -14.696 1.00 90.12 145 GLY A O 1
ATOM 1141 N N . THR A 1 146 ? 7.699 4.697 -16.900 1.00 90.75 146 THR A N 1
ATOM 1142 C CA . THR A 1 146 ? 9.112 4.905 -17.181 1.00 90.75 146 THR A CA 1
ATOM 1143 C C . THR A 1 146 ? 9.418 6.392 -17.162 1.00 90.75 146 THR A C 1
ATOM 1145 O O . THR A 1 146 ? 8.697 7.183 -17.770 1.00 90.75 146 THR A O 1
ATOM 1148 N N . LEU A 1 147 ? 10.493 6.779 -16.480 1.00 88.75 147 LEU A N 1
ATOM 1149 C CA . LEU A 1 147 ? 10.999 8.143 -16.491 1.00 88.75 147 LEU A CA 1
ATOM 1150 C C . LEU A 1 147 ? 12.433 8.176 -17.010 1.00 88.75 147 LEU A C 1
ATOM 1152 O O . LEU A 1 147 ? 13.348 7.617 -16.400 1.00 88.75 147 LEU A O 1
ATOM 1156 N N . TYR A 1 148 ? 12.622 8.938 -18.081 1.00 85.50 148 TYR A N 1
ATOM 1157 C CA . TYR A 1 148 ? 13.932 9.349 -18.569 1.00 85.50 148 TYR A CA 1
ATOM 1158 C C . TYR A 1 148 ? 14.157 10.810 -18.184 1.00 85.50 148 TYR A C 1
ATOM 1160 O O . TYR A 1 148 ? 13.369 11.679 -18.562 1.00 85.50 148 TYR A O 1
ATOM 1168 N N . LEU A 1 149 ? 15.234 11.100 -17.447 1.00 81.25 149 LEU A N 1
ATOM 1169 C CA . LEU A 1 149 ? 15.524 12.472 -17.004 1.00 81.25 149 LEU A CA 1
ATOM 1170 C C . LEU A 1 149 ? 15.731 13.424 -18.192 1.00 81.25 149 LEU A C 1
ATOM 1172 O O . LEU A 1 149 ? 15.280 14.564 -18.143 1.00 81.25 149 LEU A O 1
ATOM 1176 N N . ALA A 1 150 ? 16.345 12.939 -19.278 1.00 78.06 150 ALA A N 1
ATOM 1177 C CA . ALA A 1 150 ? 16.551 13.709 -20.505 1.00 78.06 150 ALA A CA 1
ATOM 1178 C C . ALA A 1 150 ? 15.224 14.153 -21.148 1.00 78.06 150 ALA A C 1
ATOM 1180 O O . ALA A 1 150 ? 15.096 15.298 -21.574 1.00 78.06 150 ALA A O 1
ATOM 1181 N N . ASN A 1 151 ? 14.216 13.274 -21.142 1.00 77.19 151 ASN A N 1
ATOM 1182 C CA . ASN A 1 151 ? 12.900 13.546 -21.729 1.00 77.19 151 ASN A CA 1
ATOM 1183 C C . ASN A 1 151 ? 11.953 14.278 -20.771 1.00 77.19 151 ASN A C 1
ATOM 1185 O O . ASN A 1 151 ? 10.853 14.638 -21.186 1.00 77.19 151 ASN A O 1
ATOM 1189 N N . ARG A 1 152 ? 12.341 14.431 -19.495 1.00 79.25 152 ARG A N 1
ATOM 1190 C CA . ARG A 1 152 ? 11.587 15.109 -18.424 1.00 79.25 152 ARG A CA 1
ATOM 1191 C C . ARG A 1 152 ? 10.129 14.665 -18.274 1.00 79.25 152 ARG A C 1
ATOM 1193 O O . ARG A 1 152 ? 9.296 15.423 -17.790 1.00 79.25 152 ARG A O 1
ATOM 1200 N N . SER A 1 153 ? 9.821 13.438 -18.678 1.00 76.50 153 SER A N 1
ATOM 1201 C CA . SER A 1 153 ? 8.448 12.965 -18.812 1.00 76.50 153 SER A CA 1
ATOM 1202 C C . SER A 1 153 ? 8.263 11.563 -18.257 1.00 76.50 153 SER A C 1
ATOM 1204 O O . SER A 1 153 ? 9.081 10.669 -18.484 1.00 76.50 153 SER A O 1
ATOM 1206 N N . CYS A 1 154 ? 7.171 11.383 -17.514 1.00 84.31 154 CYS A N 1
ATOM 1207 C CA . CYS A 1 154 ? 6.721 10.075 -17.060 1.00 84.31 154 CYS A CA 1
ATOM 1208 C C . CYS A 1 154 ? 5.828 9.442 -18.133 1.00 84.31 154 CYS A C 1
ATOM 1210 O O . CYS A 1 154 ? 4.807 10.023 -18.507 1.00 84.31 154 CYS A O 1
ATOM 1212 N N . ILE A 1 155 ? 6.204 8.259 -18.621 1.00 84.81 155 ILE A N 1
ATOM 1213 C CA . ILE A 1 155 ? 5.522 7.554 -19.711 1.00 84.81 155 ILE A CA 1
ATOM 1214 C C . ILE A 1 155 ? 4.767 6.352 -19.153 1.00 84.81 155 ILE A C 1
ATOM 1216 O O . ILE A 1 155 ? 5.363 5.462 -18.542 1.00 84.81 155 ILE A O 1
ATOM 1220 N N . VAL A 1 156 ? 3.456 6.302 -19.398 1.00 84.69 156 VAL A N 1
ATOM 1221 C CA . VAL A 1 156 ? 2.588 5.190 -18.987 1.00 84.69 156 VAL A CA 1
ATOM 1222 C C . VAL A 1 156 ? 1.690 4.757 -20.146 1.00 84.69 156 VAL A C 1
ATOM 1224 O O . VAL A 1 156 ? 1.088 5.575 -20.841 1.00 84.69 156 VAL A O 1
ATOM 1227 N N . LYS A 1 157 ? 1.564 3.440 -20.311 1.00 82.12 157 LYS A N 1
ATOM 1228 C CA . LYS A 1 157 ? 0.621 2.743 -21.190 1.00 82.12 157 LYS A CA 1
ATOM 1229 C C . LYS A 1 157 ? -0.013 1.586 -20.398 1.00 82.12 157 LYS A C 1
ATOM 1231 O O . LYS A 1 157 ? 0.679 0.878 -19.667 1.00 82.12 157 LYS A O 1
ATOM 1236 N N . TYR A 1 158 ? -1.332 1.430 -20.503 1.00 76.56 158 TYR A N 1
ATOM 1237 C CA . TYR A 1 158 ? -2.110 0.369 -19.854 1.00 76.56 158 TYR A CA 1
ATOM 1238 C C . TYR A 1 158 ? -3.279 -0.054 -20.750 1.00 76.56 158 TYR A C 1
ATOM 1240 O O . TYR A 1 158 ? -4.021 0.785 -21.254 1.00 76.56 158 TYR A O 1
ATOM 1248 N N . GLY A 1 159 ? -3.427 -1.362 -20.974 1.00 74.50 159 GLY A N 1
ATOM 1249 C CA . GLY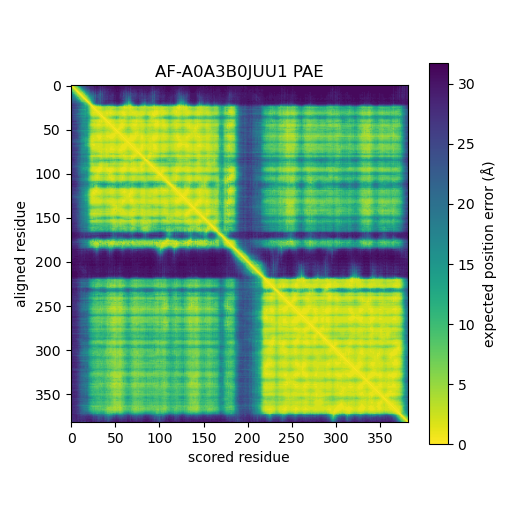 A 1 159 ? -4.447 -1.896 -21.879 1.00 74.50 159 GLY A CA 1
ATOM 1250 C C . GLY A 1 159 ? -4.413 -1.218 -23.255 1.00 74.50 159 GLY A C 1
ATOM 1251 O O . GLY A 1 159 ? -3.346 -1.021 -23.845 1.00 74.50 159 GLY A O 1
ATOM 1252 N N . GLU A 1 160 ? -5.587 -0.824 -23.741 1.00 72.62 160 GLU A N 1
ATOM 1253 C CA . GLU A 1 160 ? -5.747 -0.137 -25.027 1.00 72.62 160 GLU A CA 1
ATOM 1254 C C . GLU A 1 160 ? -5.551 1.386 -24.944 1.00 72.62 160 GLU A C 1
ATOM 1256 O O . GLU A 1 160 ? -5.461 2.039 -25.985 1.00 72.62 160 GLU A O 1
ATOM 1261 N N . MET A 1 161 ? -5.399 1.965 -23.743 1.00 73.50 161 MET A N 1
ATOM 1262 C CA . MET A 1 161 ? -5.305 3.422 -23.562 1.00 73.50 161 MET A CA 1
ATOM 1263 C C . MET A 1 161 ? -4.155 4.003 -24.396 1.00 73.50 161 MET A C 1
ATOM 1265 O O . MET A 1 161 ? -3.102 3.380 -24.436 1.00 73.50 161 MET A O 1
ATOM 1269 N N . PRO A 1 162 ? -4.255 5.165 -25.056 1.00 72.81 162 PRO A N 1
ATOM 1270 C CA . PRO A 1 162 ? -3.110 5.762 -25.748 1.00 72.81 162 PRO A CA 1
ATOM 1271 C C . PRO A 1 162 ? -1.907 5.954 -24.813 1.00 72.81 162 PRO A C 1
ATOM 1273 O O . PRO A 1 162 ? -2.070 6.109 -23.605 1.00 72.81 162 PRO A O 1
ATOM 1276 N N . LEU A 1 163 ? -0.688 5.953 -25.359 1.00 72.44 163 LEU A N 1
ATOM 1277 C CA . LEU A 1 163 ? 0.493 6.329 -24.578 1.00 72.44 163 LEU A CA 1
ATOM 1278 C C . LEU A 1 163 ? 0.284 7.714 -23.968 1.00 72.44 163 LEU A C 1
ATOM 1280 O O . LEU A 1 163 ? 0.079 8.688 -24.692 1.00 72.44 163 LEU A O 1
ATOM 1284 N N . ARG A 1 164 ? 0.344 7.794 -22.639 1.00 74.69 164 ARG A N 1
ATOM 1285 C CA . ARG A 1 164 ? 0.247 9.054 -21.908 1.00 74.69 164 ARG A CA 1
ATOM 1286 C C . ARG A 1 164 ? 1.650 9.487 -21.495 1.00 74.69 164 ARG A C 1
ATOM 1288 O O . ARG A 1 164 ? 2.402 8.711 -20.900 1.00 74.69 164 ARG A O 1
ATOM 1295 N N . ARG A 1 165 ? 1.973 10.739 -21.812 1.00 72.06 165 ARG A N 1
ATOM 1296 C CA . ARG A 1 165 ? 3.187 11.433 -21.388 1.00 72.06 165 ARG A CA 1
ATOM 1297 C C . ARG A 1 165 ? 2.809 12.518 -20.396 1.00 72.06 165 ARG A C 1
ATOM 1299 O O . ARG A 1 165 ? 1.919 13.318 -20.685 1.00 72.06 165 ARG A O 1
ATOM 1306 N N . HIS A 1 166 ? 3.432 12.504 -19.222 1.00 68.75 166 HIS A N 1
ATOM 1307 C CA . HIS A 1 166 ? 3.244 13.557 -18.231 1.00 68.75 166 HIS A CA 1
ATOM 1308 C C . HIS A 1 166 ? 4.536 14.346 -18.041 1.00 68.75 166 HIS A C 1
ATOM 1310 O O . HIS A 1 166 ? 5.469 13.873 -17.386 1.00 68.75 166 HIS A O 1
ATOM 1316 N N . ASP A 1 167 ? 4.563 15.539 -18.639 1.00 60.09 167 ASP A N 1
ATOM 1317 C CA . ASP A 1 167 ? 5.786 16.314 -18.911 1.00 60.09 167 ASP A CA 1
ATOM 1318 C C . ASP A 1 167 ? 5.815 17.642 -18.134 1.00 60.09 167 ASP A C 1
ATOM 1320 O O . ASP A 1 167 ? 6.840 18.309 -18.085 1.00 60.09 167 ASP A O 1
ATOM 1324 N N . LYS A 1 168 ? 4.673 18.029 -17.546 1.00 56.12 168 LYS A N 1
ATOM 1325 C CA . LYS A 1 168 ? 4.420 19.309 -16.863 1.00 56.12 168 LYS A CA 1
ATOM 1326 C C . LYS A 1 168 ? 4.961 20.558 -17.573 1.00 56.12 168 LYS A C 1
ATOM 1328 O O . LYS A 1 168 ? 5.995 21.108 -17.228 1.00 56.12 168 LYS A O 1
ATOM 1333 N N . SER A 1 169 ? 4.144 21.135 -18.452 1.00 42.47 169 SER A N 1
ATOM 1334 C CA . SER A 1 169 ? 4.229 22.583 -18.718 1.00 42.47 169 SER A CA 1
ATOM 1335 C C . SER A 1 169 ? 2.885 23.314 -18.826 1.00 42.47 169 SER A C 1
ATOM 1337 O O . SER A 1 169 ? 2.861 24.513 -18.582 1.00 42.47 169 SER A O 1
ATOM 1339 N N . HIS A 1 170 ? 1.742 22.655 -19.085 1.00 37.16 170 HIS A N 1
ATOM 1340 C CA . HIS A 1 170 ? 0.477 23.384 -19.312 1.00 37.16 170 HIS A CA 1
ATOM 1341 C C . HIS A 1 170 ? -0.813 22.654 -18.885 1.00 37.16 170 HIS A C 1
ATOM 1343 O O . HIS A 1 170 ? -1.712 22.450 -19.695 1.00 37.16 170 HIS A O 1
ATOM 1349 N N . SER A 1 171 ? -0.991 22.311 -17.606 1.00 37.28 171 SER A N 1
ATOM 1350 C CA . SER A 1 171 ? -2.366 22.137 -17.105 1.00 37.28 171 SER A CA 1
ATOM 1351 C C . SER A 1 171 ? -2.502 22.613 -15.666 1.00 37.28 171 SER A C 1
ATOM 1353 O O . SER A 1 171 ? -1.868 22.098 -14.750 1.00 37.28 171 SER A O 1
ATOM 1355 N N . TRP A 1 172 ? -3.368 23.605 -15.473 1.00 36.81 172 TRP A N 1
ATOM 1356 C CA . TRP A 1 172 ? -3.735 24.176 -14.175 1.00 36.81 172 TRP A CA 1
ATOM 1357 C C . TRP A 1 172 ? -4.544 23.206 -13.285 1.00 36.81 172 TRP A C 1
ATOM 1359 O O . TRP A 1 172 ? -4.997 23.595 -12.215 1.00 36.81 172 TRP A O 1
ATOM 1369 N N . TRP A 1 173 ? -4.702 21.942 -13.707 1.00 42.28 173 TRP A N 1
ATOM 1370 C CA . TRP A 1 173 ? -5.550 20.931 -13.063 1.00 42.28 173 TRP A CA 1
ATOM 1371 C C . TRP A 1 173 ? -4.914 19.526 -12.980 1.00 42.28 173 TRP A C 1
ATOM 1373 O O . TRP A 1 173 ? -5.550 18.606 -12.475 1.00 42.28 173 TRP A O 1
ATOM 1383 N N . GLY A 1 174 ? -3.678 19.327 -13.462 1.00 48.62 174 GLY A N 1
ATOM 1384 C CA . GLY A 1 174 ? -3.013 18.017 -13.449 1.00 48.62 174 GLY A CA 1
ATOM 1385 C C . GLY A 1 174 ? -2.112 17.809 -12.226 1.00 48.62 174 GLY A C 1
ATOM 1386 O O . GLY A 1 174 ? -1.083 18.476 -12.089 1.00 48.62 174 GLY A O 1
ATOM 1387 N N . GLU A 1 175 ? -2.449 16.850 -11.358 1.00 57.91 175 GLU A N 1
ATOM 1388 C CA . GLU A 1 175 ? -1.588 16.447 -10.233 1.00 57.91 175 GLU A CA 1
ATOM 1389 C C . GLU A 1 175 ? -0.188 15.997 -10.718 1.00 57.91 175 GLU A C 1
ATOM 1391 O O . GLU A 1 175 ? -0.042 15.471 -11.828 1.00 57.91 175 GLU A O 1
ATOM 1396 N N . PRO A 1 176 ? 0.881 16.191 -9.920 1.00 62.62 176 PRO A N 1
ATOM 1397 C CA . PRO A 1 176 ? 2.216 15.722 -10.268 1.00 62.62 176 PRO A CA 1
ATOM 1398 C C . PRO A 1 176 ? 2.335 14.213 -10.406 1.00 62.62 176 PRO A C 1
ATOM 1400 O O . PRO A 1 176 ? 1.741 13.472 -9.625 1.00 62.62 176 PRO A O 1
ATOM 1403 N N . TYR A 1 177 ? 3.207 13.764 -11.319 1.00 68.75 177 TYR A N 1
ATOM 1404 C CA . TYR A 1 177 ? 3.733 12.411 -11.201 1.00 68.75 177 TYR A CA 1
ATOM 1405 C C . TYR A 1 177 ? 4.584 12.310 -9.926 1.00 68.75 177 TYR A C 1
ATOM 1407 O O . TYR A 1 177 ? 5.158 13.287 -9.431 1.00 68.75 177 TYR A O 1
ATOM 1415 N N . LYS A 1 178 ? 4.647 11.109 -9.362 1.00 74.69 178 LYS A N 1
ATOM 1416 C CA . LYS A 1 178 ? 5.528 10.791 -8.241 1.00 74.69 178 LYS A CA 1
ATOM 1417 C C . LYS A 1 178 ? 6.678 9.922 -8.733 1.00 74.69 178 LYS A C 1
ATOM 1419 O O . LYS A 1 178 ? 6.483 9.099 -9.624 1.00 74.69 178 LYS A O 1
ATOM 1424 N N . LYS A 1 179 ? 7.859 10.092 -8.149 1.00 79.50 179 LYS A N 1
ATOM 1425 C CA . LYS A 1 179 ? 9.037 9.258 -8.390 1.00 79.50 179 LYS A CA 1
ATOM 1426 C C . LYS A 1 179 ? 9.320 8.391 -7.174 1.00 79.50 179 LYS A C 1
ATOM 1428 O O . LYS A 1 179 ? 9.119 8.837 -6.044 1.00 79.50 179 LYS A O 1
ATOM 1433 N N . LEU A 1 180 ? 9.762 7.162 -7.408 1.00 84.44 180 LEU A N 1
ATOM 1434 C CA . LEU A 1 180 ? 10.145 6.260 -6.331 1.00 84.44 180 LEU A CA 1
ATOM 1435 C C . LEU A 1 180 ? 11.505 6.660 -5.754 1.00 84.44 180 LEU A C 1
ATOM 1437 O O . LEU A 1 180 ? 12.458 6.893 -6.501 1.00 84.44 180 LEU A O 1
ATOM 1441 N N . GLN A 1 181 ? 11.592 6.710 -4.430 1.00 81.44 181 GLN A N 1
ATOM 1442 C CA . GLN A 1 181 ? 12.819 6.989 -3.696 1.00 81.44 181 GLN A CA 1
ATOM 1443 C C . GLN A 1 181 ? 13.086 5.915 -2.656 1.00 81.44 181 GLN A C 1
ATOM 1445 O O . GLN A 1 181 ? 12.153 5.401 -2.037 1.00 81.44 181 GLN A O 1
ATOM 1450 N N . GLN A 1 182 ? 14.368 5.618 -2.456 1.00 82.50 182 GLN A N 1
ATOM 1451 C CA . GLN A 1 182 ? 14.827 4.819 -1.328 1.00 82.50 182 GLN A CA 1
ATOM 1452 C C . GLN A 1 182 ? 15.053 5.697 -0.090 1.00 82.50 182 GLN A C 1
ATOM 1454 O O . GLN A 1 182 ? 15.557 6.826 -0.165 1.00 82.50 182 GLN A O 1
ATOM 1459 N N . ILE A 1 183 ? 14.733 5.132 1.066 1.00 75.00 183 ILE A N 1
ATOM 1460 C CA . ILE A 1 183 ? 15.037 5.658 2.391 1.00 75.00 183 ILE A CA 1
ATOM 1461 C C . ILE A 1 183 ? 15.985 4.657 3.051 1.00 75.00 183 ILE A C 1
ATOM 1463 O O . ILE A 1 183 ? 15.639 3.484 3.194 1.00 75.00 183 ILE A O 1
ATOM 1467 N N . VAL A 1 184 ? 17.177 5.119 3.436 1.00 72.50 184 VAL A N 1
ATOM 1468 C CA . VAL A 1 184 ? 18.187 4.300 4.122 1.00 72.50 184 VAL A CA 1
ATOM 1469 C C . VAL A 1 184 ? 18.112 4.567 5.621 1.00 72.50 184 VAL A C 1
ATOM 1471 O O . VAL A 1 184 ? 18.407 5.675 6.073 1.00 72.50 184 VAL A O 1
ATOM 1474 N N . THR A 1 185 ? 17.758 3.545 6.391 1.00 58.69 185 THR A N 1
ATOM 1475 C CA . THR A 1 185 ? 17.702 3.600 7.850 1.00 58.69 185 THR A CA 1
ATOM 1476 C C . THR A 1 185 ? 19.108 3.418 8.424 1.00 58.69 185 THR A C 1
ATOM 1478 O O . THR A 1 185 ? 19.635 2.304 8.498 1.00 58.69 185 THR A O 1
ATOM 1481 N N . ASN A 1 186 ? 19.737 4.503 8.879 1.00 40.38 186 ASN A N 1
ATOM 1482 C CA . ASN A 1 186 ? 20.985 4.404 9.636 1.00 40.38 186 ASN A CA 1
ATOM 1483 C C . ASN A 1 186 ? 20.686 3.868 11.042 1.00 40.38 186 ASN A C 1
ATOM 1485 O O . ASN A 1 186 ? 20.233 4.609 11.915 1.00 40.38 186 ASN A O 1
ATOM 1489 N N . ARG A 1 187 ? 20.988 2.590 11.307 1.00 39.72 187 ARG A N 1
ATOM 1490 C CA . ARG A 1 187 ? 21.152 2.126 12.692 1.00 39.72 187 ARG A CA 1
ATOM 1491 C C . ARG A 1 187 ? 22.412 2.772 13.262 1.00 39.72 187 ARG A C 1
ATOM 1493 O O . ARG A 1 187 ? 23.499 2.207 13.162 1.00 39.72 187 ARG A O 1
ATOM 1500 N N . HIS A 1 188 ? 22.292 3.944 13.875 1.00 32.16 188 HIS A N 1
ATOM 1501 C CA . HIS A 1 188 ? 23.316 4.355 14.825 1.00 32.16 188 HIS A CA 1
ATOM 1502 C C . HIS A 1 188 ? 23.230 3.423 16.035 1.00 32.16 188 HIS A C 1
ATOM 1504 O O . HIS A 1 188 ? 22.335 3.540 16.868 1.00 32.16 188 HIS A O 1
ATOM 1510 N N . ASN A 1 189 ? 24.171 2.479 16.109 1.00 32.88 189 ASN A N 1
ATOM 1511 C CA . ASN A 1 189 ? 24.561 1.848 17.361 1.00 32.88 189 ASN A CA 1
ATOM 1512 C C . ASN A 1 189 ? 25.040 2.962 18.296 1.00 32.88 189 ASN A C 1
ATOM 1514 O O . ASN A 1 189 ? 26.182 3.404 18.209 1.00 32.88 189 ASN A O 1
ATOM 1518 N N . THR A 1 190 ? 24.176 3.437 19.185 1.00 32.34 190 THR A N 1
ATOM 1519 C CA . THR A 1 190 ? 24.589 4.240 20.335 1.00 32.34 190 THR A CA 1
ATOM 1520 C C . THR A 1 190 ? 25.186 3.315 21.392 1.00 32.34 190 THR A C 1
ATOM 1522 O O . THR A 1 190 ? 24.604 3.059 22.441 1.00 32.34 190 THR A O 1
ATOM 1525 N N . SER A 1 191 ? 26.381 2.800 21.110 1.00 38.56 191 SER A N 1
ATOM 1526 C CA . SER A 1 191 ? 27.343 2.477 22.156 1.00 38.56 191 SER A CA 1
ATOM 1527 C C . SER A 1 191 ? 28.347 3.620 22.187 1.00 38.56 191 SER A C 1
ATOM 1529 O O . SER A 1 191 ? 29.225 3.661 21.338 1.00 38.56 191 SER A O 1
ATOM 1531 N N . ASP A 1 192 ? 28.160 4.576 23.097 1.00 34.16 192 ASP A N 1
ATOM 1532 C CA . ASP A 1 192 ? 29.277 5.164 23.836 1.00 34.16 192 ASP A CA 1
ATOM 1533 C C . ASP A 1 192 ? 28.795 6.118 24.943 1.00 34.16 192 ASP A C 1
ATOM 1535 O O . ASP A 1 192 ? 28.168 7.147 24.714 1.00 34.16 192 ASP A O 1
ATOM 1539 N N . ASN A 1 193 ? 29.172 5.728 26.164 1.00 33.72 193 ASN A N 1
ATOM 1540 C CA . ASN A 1 193 ? 29.567 6.576 27.287 1.00 33.72 193 ASN A CA 1
ATOM 1541 C C . ASN A 1 193 ? 28.495 7.394 28.023 1.00 33.72 193 ASN A C 1
ATOM 1543 O O . ASN A 1 193 ? 28.457 8.621 28.012 1.00 33.72 193 ASN A O 1
ATOM 1547 N N . ASN A 1 194 ? 27.761 6.671 28.875 1.00 39.25 194 ASN A N 1
ATOM 1548 C CA . ASN A 1 194 ? 27.370 7.167 30.195 1.00 39.25 194 ASN A CA 1
ATOM 1549 C C . ASN A 1 194 ? 28.601 7.686 30.959 1.00 39.25 194 ASN A C 1
ATOM 1551 O O . ASN A 1 194 ? 29.414 6.882 31.418 1.00 39.25 194 ASN A O 1
ATOM 1555 N N . ARG A 1 195 ? 28.679 9.000 31.197 1.00 34.53 195 ARG A N 1
ATOM 1556 C CA . ARG A 1 195 ? 29.204 9.5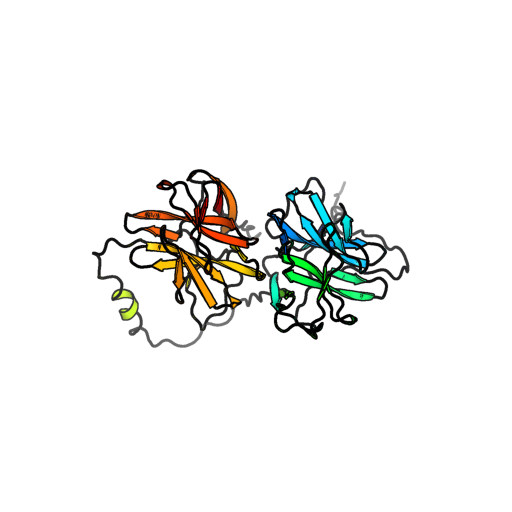85 32.442 1.00 34.53 195 ARG A CA 1
ATOM 1557 C C . ARG A 1 195 ? 28.794 11.058 32.556 1.00 34.53 195 ARG A C 1
ATOM 1559 O O . ARG A 1 195 ? 29.039 11.824 31.640 1.00 34.53 195 ARG A O 1
ATOM 1566 N N . THR A 1 196 ? 28.235 11.354 33.739 1.00 30.91 196 THR A N 1
ATOM 1567 C CA . THR A 1 196 ? 27.900 12.651 34.375 1.00 30.91 196 THR A CA 1
ATOM 1568 C C . THR A 1 196 ? 26.690 13.413 33.793 1.00 30.91 196 THR A C 1
ATOM 1570 O O . THR A 1 196 ? 26.580 13.618 32.601 1.00 30.91 196 THR A O 1
ATOM 1573 N N . MET A 1 197 ? 25.694 13.873 34.557 1.00 26.98 197 MET A N 1
ATOM 1574 C CA . MET A 1 197 ? 25.457 13.875 36.000 1.00 26.98 197 MET A CA 1
ATOM 1575 C C . MET A 1 197 ? 23.948 14.046 36.253 1.00 26.98 197 MET A C 1
ATOM 1577 O O . MET A 1 197 ? 23.254 14.767 35.543 1.00 26.98 197 MET A O 1
ATOM 1581 N N . TYR A 1 198 ? 23.465 13.370 37.290 1.00 35.72 198 TYR A N 1
ATOM 1582 C CA . TYR A 1 198 ? 22.161 13.540 37.920 1.00 35.72 198 TYR A CA 1
ATOM 1583 C C . TYR A 1 198 ? 21.843 15.012 38.232 1.00 35.72 198 TYR A C 1
ATOM 1585 O O . TYR A 1 198 ? 22.681 15.681 38.825 1.00 35.72 198 TYR A O 1
ATOM 1593 N N . SER A 1 199 ? 20.615 15.464 37.946 1.00 38.09 199 SER A N 1
ATOM 1594 C CA . SER A 1 199 ? 19.735 16.176 38.900 1.00 38.09 199 SER A CA 1
ATOM 1595 C C . SER A 1 199 ? 18.524 16.792 38.183 1.00 38.09 199 SER A C 1
ATOM 1597 O O . SER A 1 199 ? 18.606 17.883 37.635 1.00 38.09 199 SER A O 1
ATOM 1599 N N . ALA A 1 200 ? 17.401 16.069 38.188 1.00 33.69 200 ALA A N 1
ATOM 1600 C CA . ALA A 1 200 ? 16.033 16.614 38.155 1.00 33.69 200 ALA A CA 1
ATOM 1601 C C . ALA A 1 200 ? 15.013 15.484 38.410 1.00 33.69 200 ALA A C 1
ATOM 1603 O O . ALA A 1 200 ? 13.982 15.364 37.748 1.00 33.69 200 ALA A O 1
ATOM 1604 N N . LYS A 1 201 ? 15.302 14.592 39.368 1.00 42.09 201 LYS A N 1
ATOM 1605 C CA . LYS A 1 201 ? 14.284 13.678 39.895 1.00 42.09 201 LYS A CA 1
ATOM 1606 C C . LYS A 1 201 ? 13.464 14.484 40.893 1.00 42.09 201 LYS A C 1
ATOM 1608 O O . LYS A 1 201 ? 13.908 14.599 42.020 1.00 42.09 201 LYS A O 1
ATOM 1613 N N . HIS A 1 202 ? 12.370 15.104 40.444 1.00 41.94 202 HIS A N 1
ATOM 1614 C CA . HIS A 1 202 ? 11.155 15.361 41.245 1.00 41.94 202 HIS A CA 1
ATOM 1615 C C . HIS A 1 202 ? 10.001 16.048 40.479 1.00 41.94 202 HIS A C 1
ATOM 1617 O O . HIS A 1 202 ? 8.928 16.187 41.054 1.00 41.94 202 HIS A O 1
ATOM 1623 N N . SER A 1 203 ? 10.131 16.372 39.183 1.00 44.59 203 SER A N 1
ATOM 1624 C CA . SER A 1 203 ? 9.095 17.169 38.482 1.00 44.59 203 SER A CA 1
ATOM 1625 C C . SER A 1 203 ? 8.353 16.476 37.328 1.00 44.59 203 SER A C 1
ATOM 1627 O O . SER A 1 203 ? 7.561 17.120 36.653 1.00 44.59 203 SER A O 1
ATOM 1629 N N . VAL A 1 204 ? 8.554 15.171 37.099 1.00 41.44 204 VAL A N 1
ATOM 1630 C CA . VAL A 1 204 ? 7.878 14.429 36.000 1.00 41.44 204 VAL A CA 1
ATOM 1631 C C . VAL A 1 204 ? 6.927 13.333 36.509 1.00 41.44 204 VAL A C 1
ATOM 1633 O O . VAL A 1 204 ? 6.013 12.919 35.803 1.00 41.44 204 VAL A O 1
ATOM 1636 N N . ALA A 1 205 ? 7.046 12.922 37.775 1.00 37.12 205 ALA A N 1
ATOM 1637 C CA . ALA A 1 205 ? 6.169 11.904 38.366 1.00 37.12 205 ALA A CA 1
ATOM 1638 C C . ALA A 1 205 ? 4.749 12.417 38.700 1.00 37.12 205 ALA A C 1
ATOM 1640 O O . ALA A 1 205 ? 3.843 11.617 38.897 1.00 37.12 205 ALA A O 1
ATOM 1641 N N . LEU A 1 206 ? 4.528 13.737 38.716 1.00 34.84 206 LEU A N 1
ATOM 1642 C CA . LEU A 1 206 ? 3.222 14.350 39.004 1.00 34.84 206 LEU A CA 1
ATOM 1643 C C . LEU A 1 206 ? 2.326 14.513 37.763 1.00 34.84 206 LEU A C 1
ATOM 1645 O O . LEU A 1 206 ? 1.110 14.582 37.905 1.00 34.84 206 LEU A O 1
ATOM 1649 N N . ALA A 1 207 ? 2.889 14.499 36.550 1.00 37.22 207 ALA A N 1
ATOM 1650 C CA . ALA A 1 207 ? 2.114 14.632 35.310 1.00 37.22 207 ALA A CA 1
ATOM 1651 C C . ALA A 1 207 ? 1.529 13.298 34.806 1.00 37.22 207 ALA A C 1
ATOM 1653 O O . ALA A 1 207 ? 0.543 13.296 34.077 1.00 37.22 207 ALA A O 1
ATOM 1654 N N . VAL A 1 208 ? 2.101 12.161 35.219 1.00 43.69 208 VAL A N 1
ATOM 1655 C CA . VAL A 1 208 ? 1.627 10.822 34.818 1.00 43.69 208 VAL A CA 1
ATOM 1656 C C . VAL A 1 208 ? 0.616 10.248 35.822 1.00 43.69 208 VAL A C 1
ATOM 1658 O O . VAL A 1 208 ? -0.237 9.454 35.448 1.00 43.69 208 VAL A O 1
ATOM 1661 N N . ILE A 1 209 ? 0.630 10.706 37.080 1.00 43.59 209 ILE A N 1
ATOM 1662 C CA . ILE A 1 209 ? -0.260 10.185 38.135 1.00 43.59 209 ILE A CA 1
ATOM 1663 C C . ILE A 1 209 ? -1.600 10.950 38.217 1.00 43.59 209 ILE A C 1
ATOM 1665 O O . ILE A 1 209 ? -2.591 10.399 38.686 1.00 43.59 209 ILE A O 1
ATOM 1669 N N . LEU A 1 210 ? -1.700 12.172 37.678 1.00 38.50 210 LEU A N 1
ATOM 1670 C CA . LEU A 1 210 ? -2.947 12.961 37.694 1.00 38.50 210 LEU A CA 1
ATOM 1671 C C . LEU A 1 210 ? -3.934 12.658 36.546 1.00 38.50 210 LEU A C 1
ATOM 1673 O O . LEU A 1 210 ? -5.057 13.151 36.579 1.00 38.50 210 LEU A O 1
ATOM 1677 N N . VAL A 1 211 ? -3.575 11.810 35.573 1.00 45.12 211 VAL A N 1
ATOM 1678 C CA . VAL A 1 211 ? -4.500 11.350 34.507 1.00 45.12 211 VAL A CA 1
ATOM 1679 C C . VAL A 1 211 ? -5.118 9.974 34.820 1.00 45.12 211 VAL A C 1
ATOM 1681 O O . VAL A 1 211 ? -6.045 9.539 34.145 1.00 45.12 211 VAL A O 1
ATOM 1684 N N . GLN A 1 212 ? -4.679 9.294 35.886 1.00 48.34 212 GLN A N 1
ATOM 1685 C CA . GLN A 1 212 ? -5.141 7.940 36.240 1.00 48.34 212 GLN A CA 1
ATOM 1686 C C . GLN A 1 212 ? -6.042 7.852 37.481 1.00 48.34 212 GLN A C 1
ATOM 1688 O O . GLN A 1 212 ? -6.340 6.755 37.946 1.00 48.34 212 GLN A O 1
ATOM 1693 N N . LEU A 1 213 ? -6.562 8.981 37.970 1.00 42.91 213 LEU A N 1
ATOM 1694 C CA . LEU A 1 213 ? -7.564 9.024 39.043 1.00 42.91 213 LEU A CA 1
ATOM 1695 C C . LEU A 1 213 ? -8.826 9.787 38.619 1.00 42.91 213 LEU A C 1
ATOM 1697 O O . LEU A 1 213 ? -9.280 10.704 39.290 1.00 42.91 213 LEU A O 1
ATOM 1701 N N . VAL A 1 214 ? -9.419 9.354 37.506 1.00 42.81 214 VAL A N 1
ATOM 1702 C CA . VAL A 1 214 ? -10.868 9.455 37.272 1.00 42.81 214 VAL A CA 1
ATOM 1703 C C . VAL A 1 214 ? -11.324 8.130 36.660 1.00 42.81 214 VAL A C 1
ATOM 1705 O O . VAL A 1 214 ? -11.520 8.005 35.455 1.00 42.81 214 VAL A O 1
ATOM 1708 N N . VAL A 1 215 ? -11.461 7.095 37.490 1.00 44.66 215 VAL A N 1
ATOM 1709 C CA . VAL A 1 215 ? -12.292 5.945 37.121 1.00 44.66 215 VAL A CA 1
ATOM 1710 C C . VAL A 1 215 ? -13.717 6.318 37.489 1.00 44.66 215 VAL A C 1
ATOM 1712 O O . VAL A 1 215 ? -14.050 6.344 38.668 1.00 44.66 215 VAL A O 1
ATOM 1715 N N . LEU A 1 216 ? -14.504 6.671 36.472 1.00 44.97 216 LEU A N 1
ATOM 1716 C CA . LEU A 1 216 ? -15.919 6.317 36.282 1.00 44.97 216 LEU A CA 1
ATOM 1717 C C . LEU A 1 216 ? -16.478 7.099 35.082 1.00 44.97 216 LEU A C 1
ATOM 1719 O O . LEU A 1 216 ? -17.409 7.888 35.190 1.00 44.97 216 LEU A O 1
ATOM 1723 N N . ILE A 1 217 ? -15.912 6.853 33.903 1.00 50.53 217 ILE A N 1
ATOM 1724 C CA . ILE A 1 217 ? -16.672 6.937 32.656 1.00 50.53 217 ILE A CA 1
ATOM 1725 C C . ILE A 1 217 ? -16.372 5.618 31.949 1.00 50.53 217 ILE A C 1
ATOM 1727 O O . ILE A 1 217 ? -15.203 5.277 31.782 1.00 50.53 217 ILE A O 1
ATOM 1731 N N . GLN A 1 218 ? -17.404 4.838 31.618 1.00 56.44 218 GLN A N 1
ATOM 1732 C CA . GLN A 1 218 ? -17.294 3.627 30.796 1.00 56.44 218 GLN A CA 1
ATOM 1733 C C . GLN A 1 218 ? -16.788 4.028 29.401 1.00 56.44 218 GLN A C 1
ATOM 1735 O O . GLN A 1 218 ? -17.555 4.284 28.477 1.00 56.44 218 GLN A O 1
ATOM 1740 N N . GLY A 1 219 ? -15.475 4.207 29.301 1.00 67.12 219 GLY A N 1
ATOM 1741 C CA . GLY A 1 219 ? -14.757 4.552 28.091 1.00 67.12 219 GLY A CA 1
ATOM 1742 C C . GLY A 1 219 ? -14.085 3.324 27.505 1.00 67.12 219 GLY A C 1
ATOM 1743 O O . GLY A 1 219 ? -13.651 2.428 28.228 1.00 67.12 219 GLY A O 1
ATOM 1744 N N . GLY A 1 220 ? -13.975 3.311 26.186 1.00 80.00 220 GLY A N 1
ATOM 1745 C CA . GLY A 1 220 ? -13.174 2.361 25.447 1.00 80.00 220 GLY A CA 1
ATOM 1746 C C . GLY A 1 220 ? -11.737 2.360 25.955 1.00 80.00 220 GLY A C 1
ATOM 1747 O O . GLY A 1 220 ? -11.149 3.403 26.247 1.00 80.00 220 GLY A O 1
ATOM 1748 N N . THR A 1 221 ? -11.176 1.168 26.067 1.00 92.31 221 THR A N 1
ATOM 1749 C CA . THR A 1 221 ? -9.827 0.906 26.553 1.00 92.31 221 THR A CA 1
ATOM 1750 C C . THR A 1 221 ? -8.915 0.592 25.379 1.00 92.31 221 THR A C 1
ATOM 1752 O O . THR A 1 221 ? -9.316 -0.064 24.416 1.00 92.31 221 THR A O 1
ATOM 1755 N N . TYR A 1 222 ? -7.675 1.071 25.430 1.00 94.19 222 TYR A N 1
ATOM 1756 C CA . TYR A 1 222 ? -6.690 0.756 24.402 1.00 94.19 222 TYR A CA 1
ATOM 1757 C C . TYR A 1 222 ? -6.299 -0.722 24.436 1.00 94.19 222 TYR A C 1
ATOM 1759 O O . TYR A 1 222 ? -6.162 -1.331 25.496 1.00 94.19 222 TYR A O 1
ATOM 1767 N N . SER A 1 223 ? -6.049 -1.284 23.254 1.00 94.38 223 SER A N 1
ATOM 1768 C CA . SER A 1 223 ? -5.323 -2.547 23.142 1.00 94.38 223 SER A CA 1
ATOM 1769 C C . SER A 1 223 ? -3.826 -2.285 23.311 1.00 94.38 223 SER A C 1
ATOM 1771 O O . SER A 1 223 ? -3.273 -1.392 22.666 1.00 94.38 223 SER A O 1
ATOM 1773 N N . HIS A 1 224 ? -3.158 -3.078 24.144 1.00 93.12 224 HIS A N 1
ATOM 1774 C CA . HIS A 1 224 ? -1.710 -2.989 24.381 1.00 93.12 224 HIS A CA 1
ATOM 1775 C C . HIS A 1 224 ? -0.945 -4.206 23.841 1.00 93.12 224 HIS A C 1
ATOM 1777 O O . HIS A 1 224 ? 0.207 -4.432 24.194 1.00 93.12 224 HIS A O 1
ATOM 1783 N N . GLU A 1 225 ? -1.590 -5.008 22.993 1.00 93.06 225 GLU A N 1
ATOM 1784 C CA . GLU A 1 225 ? -0.986 -6.214 22.419 1.00 93.06 225 GLU A CA 1
ATOM 1785 C C . GLU A 1 225 ? 0.026 -5.904 21.294 1.00 93.06 225 GLU A C 1
ATOM 1787 O O . GLU A 1 225 ? 0.811 -6.779 20.927 1.00 93.06 225 GLU A O 1
ATOM 1792 N N . ASP A 1 226 ? -0.002 -4.681 20.755 1.00 96.25 226 ASP A N 1
ATOM 1793 C CA . ASP A 1 226 ? 0.772 -4.223 19.598 1.00 96.25 226 ASP A CA 1
ATOM 1794 C C . ASP A 1 226 ? 1.480 -2.889 19.905 1.00 96.25 226 ASP A C 1
ATOM 1796 O O . ASP A 1 226 ? 1.112 -2.175 20.843 1.00 96.25 226 ASP A O 1
ATOM 1800 N N . THR A 1 227 ? 2.505 -2.536 19.122 1.00 95.31 227 THR A N 1
ATOM 1801 C CA . THR A 1 227 ? 3.290 -1.308 19.329 1.00 95.31 227 THR A CA 1
ATOM 1802 C C . THR A 1 227 ? 2.701 -0.129 18.558 1.00 95.31 227 THR A C 1
ATOM 1804 O O . THR A 1 227 ? 2.684 -0.121 17.328 1.00 95.31 227 THR A O 1
ATOM 1807 N N . TRP A 1 228 ? 2.272 0.893 19.294 1.00 95.75 228 TRP A N 1
ATOM 1808 C CA . TRP A 1 228 ? 1.701 2.125 18.758 1.00 95.75 228 TRP A CA 1
ATOM 1809 C C . TRP A 1 228 ? 2.566 3.314 19.165 1.00 95.75 228 TRP A C 1
ATOM 1811 O O . TRP A 1 228 ? 2.981 3.406 20.320 1.00 95.75 228 TRP A O 1
ATOM 1821 N N . LEU A 1 229 ? 2.847 4.213 18.224 1.00 93.06 229 LEU A N 1
ATOM 1822 C CA . LEU A 1 229 ? 3.611 5.432 18.480 1.00 93.06 229 LEU A CA 1
ATOM 1823 C C . LEU A 1 229 ? 2.703 6.649 18.373 1.00 93.06 229 LEU A C 1
ATOM 1825 O O . LEU A 1 229 ? 2.041 6.846 17.354 1.00 93.06 229 LEU A O 1
ATOM 1829 N N . TYR A 1 230 ? 2.694 7.474 19.417 1.00 90.56 230 TYR A N 1
ATOM 1830 C CA . TYR A 1 230 ? 1.986 8.747 19.400 1.00 90.56 230 TYR A CA 1
ATOM 1831 C C . TYR A 1 230 ? 2.632 9.712 18.410 1.00 90.56 230 TYR A C 1
ATOM 1833 O O . TYR A 1 230 ? 3.838 9.960 18.464 1.00 90.56 230 TYR A O 1
ATOM 1841 N N . MET A 1 231 ? 1.813 10.290 17.534 1.00 85.06 231 MET A N 1
ATOM 1842 C CA . MET A 1 231 ? 2.269 11.261 16.553 1.00 85.06 231 MET A CA 1
ATOM 1843 C C . MET A 1 231 ? 2.020 12.683 17.036 1.00 85.06 231 MET A C 1
ATOM 1845 O O . MET A 1 231 ? 0.907 13.056 17.403 1.00 85.06 231 MET A O 1
ATOM 1849 N N . SER A 1 232 ? 3.068 13.501 16.974 1.00 71.06 232 SER A N 1
ATOM 1850 C CA . SER A 1 232 ? 2.981 14.949 17.143 1.00 71.06 232 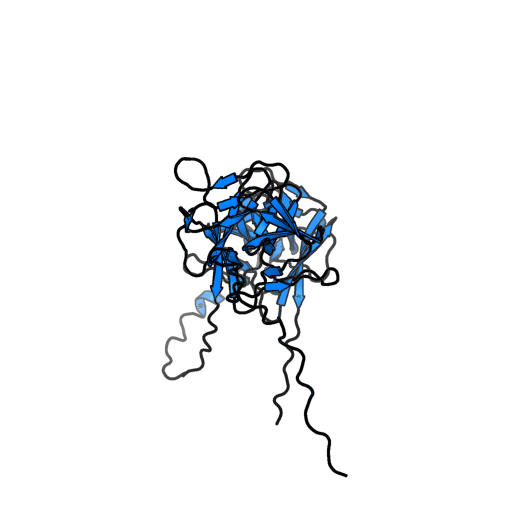SER A CA 1
ATOM 1851 C C . SER A 1 232 ? 3.554 15.657 15.916 1.00 71.06 232 SER A C 1
ATOM 1853 O O . SER A 1 232 ? 4.302 15.068 15.133 1.00 71.06 232 SER A O 1
ATOM 1855 N N . ALA A 1 233 ? 3.215 16.936 15.741 1.00 67.31 233 ALA A N 1
ATOM 1856 C CA . ALA A 1 233 ? 3.709 17.739 14.621 1.00 67.31 233 ALA A CA 1
ATOM 1857 C C . ALA A 1 233 ? 5.245 17.876 14.595 1.00 67.31 233 ALA A C 1
ATOM 1859 O O . ALA A 1 233 ? 5.808 18.141 13.539 1.00 67.31 233 ALA A O 1
ATOM 1860 N N . ALA A 1 234 ? 5.912 17.678 15.737 1.00 68.94 234 ALA A N 1
ATOM 1861 C CA . ALA A 1 234 ? 7.360 17.812 15.880 1.00 68.94 234 ALA A CA 1
ATOM 1862 C C . ALA A 1 234 ? 8.140 16.520 15.583 1.00 68.94 234 ALA A C 1
ATOM 1864 O O . ALA A 1 234 ? 9.364 16.563 15.518 1.00 68.94 234 ALA A O 1
ATOM 1865 N N . LEU A 1 235 ? 7.460 15.377 15.444 1.00 74.50 235 LEU A N 1
ATOM 1866 C CA . LEU A 1 235 ? 8.107 14.085 15.217 1.00 74.50 235 LEU A CA 1
ATOM 1867 C C . LEU A 1 235 ? 8.108 13.722 13.732 1.00 74.50 235 LEU A C 1
ATOM 1869 O O . LEU A 1 235 ? 7.128 13.962 13.014 1.00 74.50 235 LEU A O 1
ATOM 1873 N N . ASP A 1 236 ? 9.196 13.103 13.285 1.00 82.12 236 ASP A N 1
ATOM 1874 C CA . ASP A 1 236 ? 9.254 12.457 11.979 1.00 82.12 236 ASP A CA 1
ATOM 1875 C C . ASP A 1 236 ? 8.304 11.260 11.926 1.00 82.12 236 ASP A C 1
ATOM 1877 O O . ASP A 1 236 ? 7.982 10.637 12.942 1.00 82.12 236 ASP A O 1
ATOM 1881 N N . PHE A 1 237 ? 7.802 10.965 10.728 1.00 85.25 237 PHE A N 1
ATOM 1882 C CA . PHE A 1 237 ? 6.891 9.844 10.550 1.00 85.25 237 PHE A CA 1
ATOM 1883 C C . PHE A 1 237 ? 7.658 8.517 10.702 1.00 85.25 237 PHE A C 1
ATOM 1885 O O . PHE A 1 237 ? 8.697 8.368 10.058 1.00 85.25 237 PHE A O 1
ATOM 1892 N N . PRO A 1 238 ? 7.186 7.548 11.512 1.00 88.19 238 PRO A N 1
ATOM 1893 C CA . PRO A 1 238 ? 7.938 6.325 11.764 1.00 88.19 238 PRO A CA 1
ATOM 1894 C C . PRO A 1 238 ? 8.114 5.496 10.489 1.00 88.19 238 PRO A C 1
ATOM 1896 O O . PRO A 1 238 ? 7.141 5.207 9.792 1.00 88.19 238 PRO A O 1
ATOM 1899 N N . GLU A 1 239 ? 9.337 5.051 10.210 1.00 80.75 239 GLU A N 1
ATOM 1900 C CA . GLU A 1 239 ? 9.651 4.297 8.986 1.00 80.75 239 GLU A CA 1
ATOM 1901 C C . GLU A 1 239 ? 8.961 2.925 8.937 1.00 80.75 239 GLU A C 1
ATOM 1903 O O . GLU A 1 239 ? 8.474 2.505 7.892 1.00 80.75 239 GLU A O 1
ATOM 1908 N N . ASN A 1 240 ? 8.828 2.254 10.085 1.00 86.31 240 ASN A N 1
ATOM 1909 C CA . ASN A 1 240 ? 8.201 0.930 10.195 1.00 86.31 240 ASN A CA 1
ATOM 1910 C C . ASN A 1 240 ? 6.670 0.993 10.331 1.00 86.31 240 ASN A C 1
ATOM 1912 O O . ASN A 1 240 ? 6.058 0.104 10.925 1.00 86.31 240 ASN A O 1
ATOM 1916 N N . SER A 1 241 ? 6.045 2.067 9.849 1.00 91.75 241 SER A N 1
ATOM 1917 C CA . SER A 1 241 ? 4.593 2.238 9.914 1.00 91.75 241 SER A CA 1
ATOM 1918 C C . SER A 1 241 ? 3.875 1.237 9.014 1.00 91.75 241 SER A C 1
ATOM 1920 O O . SER A 1 241 ? 4.234 1.049 7.852 1.00 91.75 241 SER A O 1
ATOM 1922 N N . VAL A 1 242 ? 2.811 0.621 9.526 1.00 93.69 242 VAL A N 1
ATOM 1923 C CA . VAL A 1 242 ? 2.073 -0.413 8.791 1.00 93.69 242 VAL A CA 1
ATOM 1924 C C . VAL A 1 242 ? 1.246 0.210 7.671 1.00 93.69 242 VAL A C 1
ATOM 1926 O O . VAL A 1 242 ? 0.322 0.991 7.918 1.00 93.69 242 VAL A O 1
ATOM 1929 N N . LEU A 1 243 ? 1.554 -0.164 6.427 1.00 92.81 243 LEU A N 1
ATOM 1930 C CA . LEU A 1 243 ? 0.799 0.260 5.254 1.00 92.81 243 LEU A CA 1
ATOM 1931 C C . LEU A 1 243 ? -0.575 -0.422 5.236 1.00 92.81 243 LEU A C 1
ATOM 1933 O O . LEU A 1 243 ? -0.691 -1.649 5.195 1.00 92.81 243 LEU A O 1
ATOM 1937 N N . GLY A 1 244 ? -1.632 0.382 5.240 1.00 92.19 244 GLY A N 1
ATOM 1938 C CA . GLY A 1 244 ? -3.002 -0.099 5.122 1.00 92.19 244 GLY A CA 1
ATOM 1939 C C . GLY A 1 244 ? -3.631 0.118 3.758 1.00 92.19 244 GLY A C 1
ATOM 1940 O O . GLY A 1 244 ? -4.566 -0.603 3.430 1.00 92.19 244 GLY A O 1
ATOM 1941 N N . GLY A 1 245 ? -3.102 1.016 2.929 1.00 89.75 245 GLY A N 1
ATOM 1942 C CA . GLY A 1 245 ? -3.530 1.134 1.541 1.00 89.75 245 GLY A CA 1
ATOM 1943 C C . GLY A 1 245 ? -2.986 2.351 0.817 1.00 89.7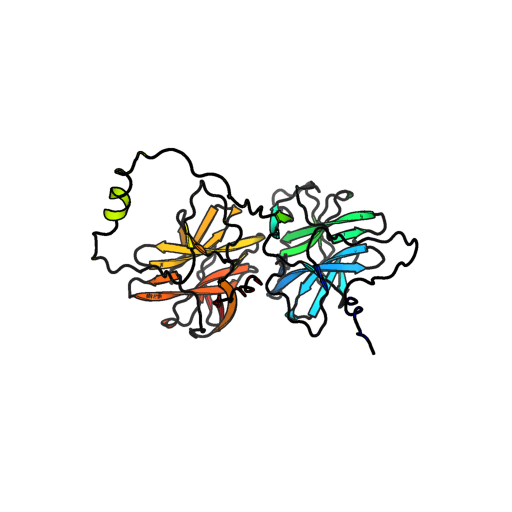5 245 GLY A C 1
ATOM 1944 O O . GLY A 1 245 ? -1.988 2.948 1.214 1.00 89.75 245 GLY A O 1
ATOM 1945 N N . LEU A 1 246 ? -3.674 2.712 -0.255 1.00 88.44 246 LEU A N 1
ATOM 1946 C CA . LEU A 1 246 ? -3.312 3.798 -1.150 1.00 88.44 246 LEU A CA 1
ATOM 1947 C C . LEU A 1 246 ? -4.602 4.481 -1.584 1.00 88.44 246 LEU A C 1
ATOM 1949 O O . LEU A 1 246 ? -5.556 3.799 -1.962 1.00 88.44 246 LEU A O 1
ATOM 1953 N N . ASP A 1 247 ? -4.664 5.802 -1.470 1.00 84.94 247 ASP A N 1
ATOM 1954 C CA . ASP A 1 247 ? -5.796 6.543 -2.014 1.00 84.94 247 ASP A CA 1
ATOM 1955 C C . ASP A 1 247 ? -5.625 6.792 -3.526 1.00 84.94 247 ASP A C 1
ATOM 1957 O O . ASP A 1 247 ? -4.521 6.635 -4.059 1.00 84.94 247 ASP A O 1
ATOM 1961 N N . PRO A 1 248 ? -6.695 7.188 -4.238 1.00 80.25 248 PRO A N 1
ATOM 1962 C CA . PRO A 1 248 ? -6.613 7.439 -5.676 1.00 80.25 248 PRO A CA 1
ATOM 1963 C C . PRO A 1 248 ? -5.590 8.525 -6.020 1.00 80.25 248 PRO A C 1
ATOM 1965 O O . PRO A 1 248 ? -4.911 8.441 -7.035 1.00 80.25 248 PRO A O 1
ATOM 1968 N N . GLN A 1 249 ? -5.408 9.513 -5.139 1.00 79.56 249 GLN A N 1
ATOM 1969 C CA . GLN A 1 249 ? -4.437 10.601 -5.310 1.00 79.56 249 GLN A CA 1
ATOM 1970 C C . GLN A 1 249 ? -2.979 10.141 -5.108 1.00 79.56 249 GLN A C 1
ATOM 1972 O O . GLN A 1 249 ? -2.029 10.916 -5.256 1.00 79.56 249 GLN A O 1
ATOM 1977 N N . GLY A 1 250 ? -2.773 8.864 -4.785 1.00 78.75 250 GLY A N 1
ATOM 1978 C CA . GLY A 1 250 ? -1.471 8.245 -4.630 1.00 78.75 250 GLY A CA 1
ATOM 1979 C C . GLY A 1 250 ? -0.801 8.554 -3.295 1.00 78.75 250 GLY A C 1
ATOM 1980 O O . GLY A 1 250 ? 0.433 8.497 -3.227 1.00 78.75 250 GLY A O 1
ATOM 1981 N N . TYR A 1 251 ? -1.555 8.921 -2.259 1.00 86.31 251 TYR A N 1
ATOM 1982 C CA . TYR A 1 251 ? -1.064 8.991 -0.883 1.00 86.31 251 TYR A CA 1
ATOM 1983 C C . TYR A 1 251 ? -1.133 7.631 -0.207 1.00 86.31 251 TYR A C 1
ATOM 1985 O O . TYR A 1 251 ? -2.137 6.917 -0.311 1.00 86.31 251 TYR A O 1
ATOM 1993 N N . TYR A 1 252 ? -0.069 7.288 0.516 1.00 89.06 252 TYR A N 1
ATOM 1994 C CA . TYR A 1 252 ? -0.087 6.101 1.352 1.00 89.06 252 TYR A CA 1
ATOM 1995 C C . TYR A 1 252 ? -0.987 6.308 2.568 1.00 89.06 252 TYR A C 1
ATOM 1997 O O . TYR A 1 252 ? -0.958 7.335 3.243 1.00 89.06 252 TYR A O 1
ATOM 2005 N N . ASN A 1 253 ? -1.791 5.287 2.835 1.00 92.75 253 ASN A N 1
ATOM 2006 C CA . ASN A 1 253 ? -2.686 5.207 3.971 1.00 92.75 253 ASN A CA 1
ATOM 2007 C C . ASN A 1 253 ? -2.052 4.268 4.998 1.00 92.75 253 ASN A C 1
ATOM 2009 O O . ASN A 1 253 ? -2.009 3.059 4.774 1.00 92.75 253 ASN A O 1
ATOM 2013 N N . TYR A 1 254 ? -1.583 4.798 6.118 1.00 95.81 254 TYR A N 1
ATOM 2014 C CA . TYR A 1 254 ? -1.009 4.020 7.213 1.00 95.81 254 TYR A CA 1
ATOM 2015 C C . TYR A 1 254 ? -2.054 3.712 8.281 1.00 95.81 254 TYR A C 1
ATOM 2017 O O . TYR A 1 254 ? -3.014 4.465 8.479 1.00 95.81 254 TYR A O 1
ATOM 2025 N N . VAL A 1 255 ? -1.859 2.587 8.964 1.00 98.00 255 VAL A N 1
ATOM 2026 C CA . VAL A 1 255 ? -2.721 2.140 10.055 1.00 98.00 255 VAL A CA 1
ATOM 2027 C C . VAL A 1 255 ? -2.442 2.973 11.297 1.00 98.00 255 VAL A C 1
ATOM 2029 O O . VAL A 1 255 ? -1.344 2.952 11.848 1.00 98.00 255 VAL A O 1
ATOM 2032 N N . GLY A 1 256 ? -3.459 3.693 11.751 1.00 97.44 256 GLY A N 1
ATOM 2033 C CA . GLY A 1 256 ? -3.446 4.426 13.003 1.00 97.44 256 GLY A CA 1
ATOM 2034 C C . GLY A 1 256 ? -4.630 4.080 13.892 1.00 97.44 256 GLY A C 1
ATOM 2035 O O . GLY A 1 256 ? -5.493 3.272 13.538 1.00 97.44 256 GLY A O 1
ATOM 2036 N N . ARG A 1 257 ? -4.680 4.727 15.051 1.00 97.69 257 ARG A N 1
ATOM 2037 C CA . ARG A 1 257 ? -5.843 4.723 15.936 1.00 97.69 257 ARG A CA 1
ATOM 2038 C C . ARG A 1 257 ? -6.025 6.070 16.617 1.00 97.69 257 ARG A C 1
ATOM 2040 O O . ARG A 1 257 ? -5.076 6.842 16.760 1.00 97.69 257 ARG A O 1
ATOM 2047 N N . VAL A 1 258 ? -7.259 6.343 17.020 1.00 95.81 258 VAL A N 1
ATOM 2048 C CA . VAL A 1 258 ? -7.668 7.587 17.674 1.00 95.81 258 VAL A CA 1
ATOM 2049 C C . VAL A 1 258 ? -8.633 7.306 18.815 1.00 95.81 258 VAL A C 1
ATOM 2051 O O . VAL A 1 258 ? -9.359 6.311 18.799 1.00 95.81 258 VAL A O 1
ATOM 2054 N N . VAL A 1 259 ? -8.688 8.236 19.764 1.00 94.06 259 VAL A N 1
ATOM 2055 C CA . VAL A 1 259 ? -9.802 8.341 20.709 1.00 94.06 259 VAL A CA 1
ATOM 2056 C C . VAL A 1 259 ? -10.832 9.288 20.117 1.00 94.06 259 VAL A C 1
ATOM 2058 O O . VAL A 1 259 ? -10.504 10.411 19.733 1.00 94.06 259 VAL A O 1
ATOM 2061 N N . TYR A 1 260 ? -12.087 8.854 20.077 1.00 92.88 260 TYR A N 1
ATOM 2062 C CA . TYR A 1 260 ? -13.215 9.727 19.787 1.00 92.88 260 TYR A CA 1
ATOM 2063 C C . TYR A 1 260 ? -14.355 9.456 20.759 1.00 92.88 260 TYR A C 1
ATOM 2065 O O . TYR A 1 260 ? -14.902 8.350 20.796 1.00 92.88 260 TYR A O 1
ATOM 2073 N N . SER A 1 261 ? -14.728 10.484 21.528 1.00 90.56 261 SER A N 1
ATOM 2074 C CA . SER A 1 261 ? -15.646 10.343 22.659 1.00 90.56 261 SER A CA 1
ATOM 2075 C C . SER A 1 261 ? -15.145 9.224 23.588 1.00 90.56 261 SER A C 1
ATOM 2077 O O . SER A 1 261 ? -14.038 9.317 24.111 1.00 90.56 261 SER A O 1
ATOM 2079 N N . THR A 1 262 ? -15.913 8.152 23.745 1.00 90.69 262 THR A N 1
ATOM 2080 C CA . THR A 1 262 ? -15.586 6.970 24.546 1.00 90.69 262 THR A CA 1
ATOM 2081 C C . THR A 1 262 ? -15.131 5.776 23.703 1.00 90.69 262 THR A C 1
ATOM 2083 O O . THR A 1 262 ? -15.170 4.656 24.186 1.00 90.69 262 THR A O 1
ATOM 2086 N N . ASN A 1 263 ? -14.726 5.948 22.442 1.00 94.00 263 ASN A N 1
ATOM 2087 C CA . ASN A 1 263 ? -14.331 4.833 21.573 1.00 94.00 263 ASN A CA 1
ATOM 2088 C C . ASN A 1 263 ? -12.863 4.937 21.164 1.00 94.00 263 ASN A C 1
ATOM 2090 O O . ASN A 1 263 ? -12.395 6.022 20.813 1.00 94.00 263 ASN A O 1
ATOM 2094 N N . ILE A 1 264 ? -12.177 3.793 21.116 1.00 96.88 264 ILE A N 1
ATOM 2095 C CA . ILE A 1 264 ? -10.890 3.663 20.428 1.00 96.88 264 ILE A CA 1
ATOM 2096 C C . ILE A 1 264 ? -11.161 3.145 19.016 1.00 96.88 264 ILE A C 1
ATOM 2098 O O . ILE A 1 264 ? -11.681 2.042 18.845 1.00 96.88 264 ILE A O 1
ATOM 2102 N N . LEU A 1 265 ? -10.846 3.949 18.001 1.00 97.75 265 LEU A N 1
ATOM 2103 C CA . LEU A 1 265 ? -11.212 3.681 16.608 1.00 97.75 265 LEU A CA 1
ATOM 2104 C C . LEU A 1 265 ? -9.974 3.565 15.714 1.00 97.75 265 LEU A C 1
ATOM 2106 O O . LEU A 1 265 ? -9.015 4.318 15.909 1.00 97.75 265 LEU A O 1
ATOM 2110 N N . PRO A 1 266 ? -9.986 2.668 14.711 1.00 98.19 266 PRO A N 1
ATOM 2111 C CA . PRO A 1 266 ? -8.997 2.668 13.647 1.00 98.19 266 PRO A CA 1
ATOM 2112 C C . PRO A 1 266 ? -8.991 3.998 12.906 1.00 98.19 266 PRO A C 1
ATOM 2114 O O . PRO A 1 266 ? -10.026 4.638 12.713 1.00 98.19 266 PRO A O 1
ATOM 2117 N N . ALA A 1 267 ? -7.809 4.391 12.458 1.00 97.06 267 ALA A N 1
ATOM 2118 C CA . ALA A 1 267 ? -7.612 5.590 11.679 1.00 97.06 267 ALA A CA 1
ATOM 2119 C C . ALA A 1 267 ? -6.776 5.298 10.436 1.00 97.06 267 ALA A C 1
ATOM 2121 O O . ALA A 1 267 ? -5.801 4.551 10.459 1.00 97.06 267 ALA A O 1
ATOM 2122 N N . ARG A 1 268 ? -7.157 5.951 9.346 1.00 96.06 268 ARG A N 1
ATOM 2123 C CA . ARG A 1 268 ? -6.370 6.102 8.134 1.00 96.06 268 ARG A CA 1
ATOM 2124 C C . ARG A 1 268 ? -5.485 7.329 8.283 1.00 96.06 268 ARG A C 1
ATOM 2126 O O . ARG A 1 268 ? -6.003 8.448 8.323 1.00 96.06 268 ARG A O 1
ATOM 2133 N N . VAL A 1 269 ? -4.177 7.117 8.337 1.00 95.00 269 VAL A N 1
ATOM 2134 C CA . VAL A 1 269 ? -3.176 8.172 8.504 1.00 95.00 269 VAL A CA 1
ATOM 2135 C C . VAL A 1 269 ? -2.495 8.449 7.173 1.00 95.00 269 VAL A C 1
ATOM 2137 O O . VAL A 1 269 ? -1.946 7.539 6.562 1.00 95.00 269 VAL A O 1
ATOM 2140 N N . VAL A 1 270 ? -2.509 9.706 6.739 1.00 91.38 270 VAL A N 1
ATOM 2141 C CA . VAL A 1 270 ? -1.738 10.171 5.582 1.00 91.38 270 VAL A CA 1
ATOM 2142 C C . VAL A 1 270 ? -0.615 11.056 6.103 1.00 91.38 270 VAL A C 1
ATOM 2144 O O . VAL A 1 270 ? -0.872 12.156 6.606 1.00 91.38 270 VAL A O 1
ATOM 2147 N N . SER A 1 271 ? 0.620 10.559 6.034 1.00 87.31 271 SER A N 1
ATOM 2148 C CA . SER A 1 271 ? 1.781 11.213 6.646 1.00 87.31 271 SER A CA 1
ATOM 2149 C C . SER A 1 271 ? 2.101 12.541 5.963 1.00 87.31 271 SER A C 1
ATOM 2151 O O . SER A 1 271 ? 2.345 13.535 6.647 1.00 87.31 271 SER A O 1
ATOM 2153 N N . GLU A 1 272 ? 1.981 12.597 4.634 1.00 83.44 272 GLU A N 1
ATOM 2154 C CA . GLU A 1 272 ? 2.243 13.792 3.827 1.00 83.44 272 GLU A CA 1
ATOM 2155 C C . GLU A 1 272 ? 1.253 14.927 4.115 1.00 83.44 272 GLU A C 1
ATOM 2157 O O . GLU A 1 272 ? 1.586 16.098 3.953 1.00 83.44 272 GLU A O 1
ATOM 2162 N N . LEU A 1 273 ? 0.041 14.586 4.564 1.00 85.00 273 LEU A N 1
ATOM 2163 C CA . LEU A 1 273 ? -0.996 15.547 4.949 1.00 85.00 273 LEU A CA 1
ATOM 2164 C C . LEU A 1 273 ? -1.053 15.777 6.465 1.00 85.00 273 LEU A C 1
ATOM 2166 O O . LEU A 1 273 ? -1.876 16.570 6.918 1.00 85.00 273 LEU A O 1
ATOM 2170 N N . ARG A 1 274 ? -0.232 15.059 7.251 1.00 82.69 274 ARG A N 1
ATOM 2171 C CA . ARG A 1 274 ? -0.244 15.054 8.728 1.00 82.69 274 ARG A CA 1
ATOM 2172 C C . ARG A 1 274 ? -1.655 14.895 9.308 1.00 82.69 274 ARG A C 1
ATOM 2174 O O . ARG A 1 274 ? -2.013 15.517 10.305 1.00 82.69 274 ARG A O 1
ATOM 2181 N N . LYS A 1 275 ? -2.471 14.060 8.662 1.00 86.75 275 LYS A N 1
ATOM 2182 C CA . LYS A 1 275 ? -3.906 13.954 8.932 1.00 86.75 275 LYS A CA 1
ATOM 2183 C C . LYS A 1 275 ? -4.300 12.507 9.174 1.00 86.75 275 LYS A C 1
ATOM 2185 O O . LYS A 1 275 ? -4.020 11.640 8.346 1.00 86.75 275 LYS A O 1
ATOM 2190 N N . ALA A 1 276 ? -5.021 12.273 10.266 1.00 93.69 276 ALA A N 1
ATOM 2191 C CA . ALA A 1 276 ? -5.744 11.032 10.492 1.00 93.69 276 ALA A CA 1
ATOM 2192 C C . ALA A 1 276 ? -7.230 11.234 10.191 1.00 93.69 276 ALA A C 1
ATOM 2194 O O . ALA A 1 276 ? -7.832 12.235 10.579 1.00 93.69 276 ALA A O 1
ATOM 2195 N N . SER A 1 277 ? -7.832 10.276 9.499 1.00 95.25 277 SER A N 1
ATOM 2196 C CA . SER A 1 277 ? -9.282 10.180 9.311 1.00 95.25 277 SER A CA 1
ATOM 2197 C C . SER A 1 277 ? -9.777 8.868 9.892 1.00 95.25 277 SER A C 1
ATOM 2199 O O . SER A 1 277 ? -9.099 7.855 9.769 1.00 95.25 277 SER A O 1
ATOM 2201 N N . TYR A 1 278 ? -10.932 8.887 10.533 1.00 96.31 278 TYR A N 1
ATOM 2202 C CA . TYR A 1 278 ? -11.528 7.727 11.186 1.00 96.31 278 TYR A CA 1
ATOM 2203 C C . TYR A 1 278 ? -13.039 7.777 11.013 1.00 96.31 278 TYR A C 1
ATOM 2205 O O . TYR A 1 278 ? -13.601 8.816 10.655 1.00 96.31 278 TYR A O 1
ATOM 2213 N N . ASN A 1 279 ? -13.709 6.666 11.294 1.00 96.69 279 ASN A N 1
ATOM 2214 C CA . ASN A 1 279 ? -15.159 6.615 11.249 1.00 96.69 279 ASN A CA 1
ATOM 2215 C C . ASN A 1 279 ? -15.755 5.818 12.400 1.00 96.69 279 ASN A C 1
ATOM 2217 O O . ASN A 1 279 ? -15.189 4.829 12.871 1.00 96.69 279 ASN A O 1
ATOM 2221 N N . THR A 1 280 ? -16.938 6.256 12.809 1.00 93.62 280 THR A N 1
ATOM 2222 C CA . THR A 1 280 ? -17.875 5.447 13.579 1.00 93.62 280 THR A CA 1
ATOM 2223 C C . THR A 1 280 ? -18.700 4.600 12.603 1.00 93.62 280 THR A C 1
ATOM 2225 O O . THR A 1 280 ? -18.353 4.424 11.431 1.00 93.62 280 THR A O 1
ATOM 2228 N N . ASP A 1 281 ? -19.815 4.061 13.071 1.00 90.56 281 ASP A N 1
ATOM 2229 C CA . ASP A 1 281 ? -20.819 3.393 12.251 1.00 90.56 281 ASP A CA 1
ATOM 2230 C C . ASP A 1 281 ? -21.750 4.331 11.470 1.00 90.56 281 ASP A C 1
ATOM 2232 O O . ASP A 1 281 ? -22.495 3.858 10.601 1.00 90.56 281 ASP A O 1
ATOM 2236 N N . THR A 1 282 ? -21.699 5.630 11.768 1.00 91.00 282 THR A N 1
ATOM 2237 C CA . THR A 1 282 ? -22.622 6.652 11.254 1.00 91.00 282 THR A CA 1
ATOM 2238 C C . THR A 1 282 ? -21.919 7.838 10.604 1.00 91.00 282 THR A C 1
ATOM 2240 O O . THR A 1 282 ? -22.432 8.378 9.628 1.00 91.00 282 THR A O 1
ATOM 2243 N N . ILE A 1 283 ? -20.740 8.227 11.092 1.00 92.81 283 ILE A N 1
ATOM 2244 C CA . ILE A 1 283 ? -20.023 9.418 10.627 1.00 92.81 283 ILE A CA 1
ATOM 2245 C C . ILE A 1 283 ? -18.539 9.132 10.410 1.00 92.81 283 ILE A C 1
ATOM 2247 O O . ILE A 1 283 ? -17.984 8.175 10.949 1.00 92.81 283 ILE A O 1
ATOM 2251 N N . GLY A 1 284 ? -17.883 9.994 9.637 1.00 94.62 284 GLY A N 1
ATOM 2252 C CA . GLY A 1 284 ? -16.427 10.057 9.555 1.00 94.62 284 GLY A CA 1
ATOM 2253 C C . GLY A 1 284 ? -15.937 11.423 9.989 1.00 94.62 284 GLY A C 1
ATOM 2254 O O . GLY A 1 284 ? -16.595 12.424 9.730 1.00 94.62 284 GLY A O 1
ATOM 2255 N N . ASN A 1 285 ? -14.784 11.442 10.643 1.00 94.06 285 ASN A N 1
ATOM 2256 C CA . ASN A 1 285 ? -14.157 12.635 11.186 1.00 94.06 285 ASN A CA 1
ATOM 2257 C C . ASN A 1 285 ? -12.644 12.575 10.976 1.00 94.06 285 ASN A C 1
ATOM 2259 O O . ASN A 1 285 ? -12.081 11.591 10.488 1.00 94.06 285 ASN A O 1
ATOM 2263 N N . THR A 1 286 ? -11.977 13.661 11.346 1.00 93.69 286 THR A N 1
ATOM 2264 C CA . THR A 1 286 ? -10.525 13.786 11.253 1.00 93.69 286 THR A CA 1
ATOM 2265 C C . THR A 1 286 ? -9.941 14.127 12.609 1.00 93.69 286 THR A C 1
ATOM 2267 O O . THR A 1 286 ? -10.575 14.831 13.391 1.00 93.69 286 THR A O 1
ATOM 2270 N N . ALA A 1 287 ? -8.740 13.634 12.883 1.00 89.00 287 ALA A N 1
ATOM 2271 C CA . ALA A 1 287 ? -8.003 13.911 14.104 1.00 89.00 287 ALA A CA 1
ATOM 2272 C C . ALA A 1 287 ? -6.602 14.425 13.773 1.00 89.00 287 ALA A C 1
ATOM 2274 O O . ALA A 1 287 ? -5.974 13.999 12.800 1.00 89.00 287 ALA A O 1
ATOM 2275 N N . THR A 1 288 ? -6.120 15.331 14.618 1.00 83.19 288 THR A N 1
ATOM 2276 C CA . THR A 1 288 ? -4.740 15.830 14.620 1.00 83.19 288 THR A CA 1
ATOM 2277 C C . THR A 1 288 ? -3.863 15.086 15.628 1.00 83.19 288 THR A C 1
ATOM 2279 O O . THR A 1 288 ? -2.659 14.995 15.420 1.00 83.19 288 THR A O 1
ATOM 2282 N N . SER A 1 289 ? -4.465 14.503 16.670 1.00 85.88 289 SER A N 1
ATOM 2283 C CA . SER A 1 289 ? -3.817 13.591 17.618 1.00 85.88 289 SER A CA 1
ATOM 2284 C C . SER A 1 289 ? -4.217 12.153 17.315 1.00 85.88 289 SER A C 1
ATOM 2286 O O . SER A 1 289 ? -5.398 11.807 17.343 1.00 85.88 289 SER A O 1
ATOM 2288 N N . PHE A 1 290 ? -3.229 11.320 17.013 1.00 92.38 290 PHE A N 1
ATOM 2289 C CA . PHE A 1 290 ? -3.410 9.918 16.657 1.00 92.38 290 PHE A CA 1
ATOM 2290 C C . PHE A 1 290 ? -2.143 9.130 16.983 1.00 92.38 290 PHE A C 1
ATOM 2292 O O . PHE A 1 290 ? -1.056 9.695 17.116 1.00 92.38 290 PHE A O 1
ATOM 2299 N N . GLU A 1 291 ? -2.282 7.814 17.083 1.00 95.44 291 GLU A N 1
ATOM 2300 C CA . GLU A 1 291 ? -1.148 6.898 17.155 1.00 95.44 291 GLU A CA 1
ATOM 2301 C C . GLU A 1 291 ? -1.033 6.114 15.849 1.00 95.44 291 GLU A C 1
ATOM 2303 O O . GLU A 1 291 ? -2.041 5.848 15.193 1.00 95.44 291 GLU A O 1
ATOM 2308 N N . VAL A 1 292 ? 0.186 5.738 15.473 1.00 96.81 292 VAL A N 1
ATOM 2309 C CA . VAL A 1 292 ? 0.481 4.938 14.277 1.00 96.81 292 VAL A CA 1
ATOM 2310 C C . VAL A 1 292 ? 0.980 3.562 14.699 1.00 96.81 292 VAL A C 1
ATOM 2312 O O . VAL A 1 292 ? 1.796 3.447 15.615 1.00 96.81 292 VAL A O 1
ATOM 2315 N N . LEU A 1 293 ? 0.470 2.520 14.044 1.00 97.62 293 LEU A N 1
ATOM 2316 C CA . LEU A 1 293 ? 0.913 1.146 14.247 1.00 97.62 293 LEU A CA 1
ATOM 2317 C C . LEU A 1 293 ? 2.270 0.948 13.582 1.00 97.62 293 LEU A C 1
ATOM 2319 O O . LEU A 1 293 ? 2.415 1.226 12.388 1.00 97.62 293 LEU A O 1
ATOM 2323 N N . VAL A 1 294 ? 3.229 0.409 14.329 1.00 94.50 294 VAL A N 1
ATOM 2324 C CA . VAL A 1 294 ? 4.561 0.099 13.804 1.00 94.50 294 VAL A CA 1
ATOM 2325 C C . VAL A 1 294 ? 4.893 -1.382 13.941 1.00 94.50 294 VAL A C 1
ATOM 2327 O O . VAL A 1 294 ? 4.573 -2.025 14.945 1.00 94.50 294 VAL A O 1
ATOM 2330 N N . SER A 1 295 ? 5.542 -1.936 12.919 1.00 91.31 295 SER A N 1
ATOM 2331 C CA . SER A 1 295 ? 6.174 -3.253 12.985 1.00 91.31 295 SER A CA 1
ATOM 2332 C C . SER A 1 295 ? 7.551 -3.174 13.635 1.00 91.31 295 SER A C 1
ATOM 2334 O O . SER A 1 295 ? 8.168 -2.111 13.729 1.00 91.31 295 SER A O 1
ATOM 2336 N N . ASN A 1 296 ? 8.056 -4.320 14.075 1.00 87.25 296 ASN A N 1
ATOM 2337 C CA . ASN A 1 296 ? 9.408 -4.452 14.605 1.00 87.25 296 ASN A CA 1
ATOM 2338 C C . ASN A 1 296 ? 9.999 -5.819 14.211 1.00 87.25 296 ASN A C 1
ATOM 2340 O O . ASN A 1 296 ? 9.414 -6.558 13.424 1.00 87.25 296 ASN A O 1
ATOM 2344 N N . ALA A 1 297 ? 11.169 -6.162 14.755 1.00 81.44 297 ALA A N 1
ATOM 2345 C CA . ALA A 1 297 ? 11.869 -7.400 14.411 1.00 81.44 297 ALA A CA 1
ATOM 2346 C C . ALA A 1 297 ? 11.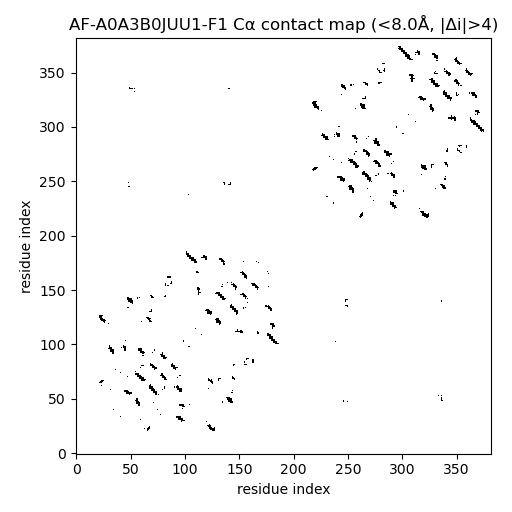130 -8.692 14.819 1.00 81.44 297 ALA A C 1
ATOM 2348 O O . ALA A 1 297 ? 11.432 -9.753 14.283 1.00 81.44 297 ALA A O 1
ATOM 2349 N N . THR A 1 298 ? 10.194 -8.626 15.770 1.00 86.62 298 THR A N 1
ATOM 2350 C CA . THR A 1 298 ? 9.482 -9.795 16.310 1.00 86.62 298 THR A CA 1
ATOM 2351 C C . THR A 1 298 ? 8.011 -9.833 15.919 1.00 86.62 298 THR A C 1
ATOM 2353 O O . THR A 1 298 ? 7.382 -10.881 16.046 1.00 86.62 298 THR A O 1
ATOM 2356 N N . VAL A 1 299 ? 7.444 -8.723 15.444 1.00 90.12 299 VAL A N 1
ATOM 2357 C CA . VAL A 1 299 ? 6.038 -8.623 15.047 1.00 90.12 299 VAL A CA 1
ATOM 2358 C C . VAL A 1 299 ? 5.917 -7.886 13.721 1.00 90.12 299 VAL A C 1
ATOM 2360 O O . VAL A 1 299 ? 6.324 -6.731 13.583 1.00 90.12 299 VAL A O 1
ATOM 2363 N N . SER A 1 300 ? 5.285 -8.560 12.768 1.00 90.94 300 SER A N 1
ATOM 2364 C CA . SER A 1 300 ? 4.879 -8.003 11.479 1.00 90.94 300 SER A CA 1
ATOM 2365 C C . SER A 1 300 ? 3.370 -8.133 11.298 1.00 90.94 300 SER A C 1
ATOM 2367 O O . SER A 1 300 ? 2.698 -8.818 12.073 1.00 90.94 300 SER A O 1
ATOM 2369 N N . TYR A 1 301 ? 2.830 -7.478 10.276 1.00 94.38 301 TYR A N 1
ATOM 2370 C CA . TYR A 1 301 ? 1.399 -7.478 10.008 1.00 94.38 301 TYR A CA 1
ATOM 2371 C C . TYR A 1 301 ? 1.148 -7.732 8.532 1.00 94.38 301 TYR A C 1
ATOM 2373 O O . TYR A 1 301 ? 1.862 -7.207 7.679 1.00 94.38 301 TYR A O 1
ATOM 2381 N N . HIS A 1 302 ? 0.103 -8.496 8.240 1.00 92.81 302 HIS A N 1
ATOM 2382 C CA . HIS A 1 302 ? -0.365 -8.717 6.882 1.00 92.81 302 HIS A CA 1
ATOM 2383 C C . HIS A 1 302 ? -1.888 -8.621 6.828 1.00 92.81 302 HIS A C 1
ATOM 2385 O O . HIS A 1 302 ? -2.592 -8.723 7.835 1.00 92.81 302 HIS A O 1
ATOM 2391 N N . TRP A 1 303 ? -2.403 -8.372 5.632 1.00 94.50 303 TRP A N 1
ATOM 2392 C CA . TRP A 1 303 ? -3.832 -8.241 5.392 1.00 94.50 303 TRP A CA 1
ATOM 2393 C C . TRP A 1 303 ? -4.391 -9.569 4.910 1.00 94.50 303 TRP A C 1
ATOM 2395 O O . TRP A 1 303 ? -3.864 -10.166 3.973 1.00 94.50 303 TRP A O 1
ATOM 2405 N N . LYS A 1 304 ? -5.459 -10.035 5.556 1.00 94.38 304 LYS A N 1
ATOM 2406 C CA . LYS A 1 304 ? -6.101 -11.308 5.235 1.00 94.38 304 LYS A CA 1
ATOM 2407 C C . LYS A 1 304 ? -7.519 -11.070 4.741 1.00 94.38 304 LYS A C 1
ATOM 2409 O O . LYS A 1 304 ? -8.300 -10.406 5.418 1.00 94.38 304 LYS A O 1
ATOM 2414 N N . ARG A 1 305 ? -7.869 -11.634 3.580 1.00 95.25 305 ARG A N 1
ATOM 2415 C CA . ARG A 1 305 ? -9.257 -11.645 3.091 1.00 95.25 305 ARG A CA 1
ATOM 2416 C C . ARG A 1 305 ? -10.145 -12.384 4.091 1.00 95.25 305 ARG A C 1
ATOM 2418 O O . ARG A 1 305 ? -9.818 -13.494 4.496 1.00 95.25 305 ARG A O 1
ATOM 2425 N N . SER A 1 306 ? -11.256 -11.764 4.460 1.00 97.06 306 SER A N 1
ATOM 2426 C CA . SER A 1 306 ? -12.230 -12.281 5.415 1.00 97.06 306 SER A CA 1
ATOM 2427 C C . SER A 1 306 ? -13.627 -11.749 5.077 1.00 97.06 306 SER A C 1
ATOM 2429 O O . SER A 1 306 ? -13.803 -11.011 4.101 1.00 97.06 306 SER A O 1
ATOM 2431 N N . TYR A 1 307 ? -14.642 -12.167 5.828 1.00 97.12 307 TYR A N 1
ATOM 2432 C CA . TYR A 1 307 ? -16.028 -11.787 5.563 1.00 97.12 307 TYR A CA 1
ATOM 2433 C C . TYR A 1 307 ? -16.953 -12.016 6.767 1.00 97.12 307 TYR A C 1
ATOM 2435 O O . TYR A 1 307 ? -16.579 -12.706 7.711 1.00 97.12 307 TYR A O 1
ATOM 2443 N N . ASP A 1 308 ? -18.155 -11.434 6.725 1.00 95.50 308 ASP A N 1
ATOM 2444 C CA . ASP A 1 308 ? -19.295 -11.661 7.637 1.00 95.50 308 ASP A CA 1
ATOM 2445 C C . ASP A 1 308 ? -18.951 -11.599 9.139 1.00 95.50 308 ASP A C 1
ATOM 2447 O O . ASP A 1 308 ? -19.471 -12.345 9.967 1.00 95.50 308 ASP A O 1
ATOM 2451 N N . GLY A 1 309 ? -18.036 -10.707 9.525 1.00 93.06 309 GLY A N 1
ATOM 2452 C CA . GLY A 1 309 ? -17.618 -10.569 10.923 1.00 93.06 309 GLY A CA 1
ATOM 2453 C C . GLY A 1 309 ? -16.768 -11.726 11.440 1.00 93.06 309 GLY A C 1
ATOM 2454 O O . GLY A 1 309 ? -16.627 -11.861 12.655 1.00 93.06 309 GLY A O 1
ATOM 2455 N N . TYR A 1 310 ? -16.200 -12.555 10.560 1.00 95.56 310 TYR A N 1
ATOM 2456 C CA . TYR A 1 310 ? -15.356 -13.671 10.963 1.00 95.56 310 TYR A CA 1
ATOM 2457 C C . TYR A 1 310 ? -14.132 -13.176 11.750 1.00 95.56 310 TYR A C 1
ATOM 2459 O O . TYR A 1 310 ? -13.365 -12.316 11.304 1.00 95.56 310 TYR A O 1
ATOM 2467 N N . GLY A 1 311 ? -13.969 -13.710 12.961 1.00 93.88 311 GLY A N 1
ATOM 2468 C CA . GLY A 1 311 ? -12.885 -13.359 13.873 1.00 93.88 311 GLY A CA 1
ATOM 2469 C C . GLY A 1 311 ? -11.600 -14.088 13.507 1.00 93.88 311 GLY A C 1
ATOM 2470 O O . GLY A 1 311 ? -11.301 -15.135 14.079 1.00 93.88 311 GLY A O 1
ATOM 2471 N N . GLU A 1 312 ? -10.835 -13.540 12.562 1.00 97.31 312 GLU A N 1
ATOM 2472 C CA . GLU A 1 312 ? -9.555 -14.132 12.170 1.00 97.31 312 GLU A CA 1
ATOM 2473 C C . GLU A 1 312 ? -8.613 -14.304 13.368 1.00 97.31 312 GLU A C 1
ATOM 2475 O O . GLU A 1 312 ? -8.458 -13.417 14.217 1.00 97.31 312 GLU A O 1
ATOM 2480 N N . LYS A 1 313 ? -7.923 -15.449 13.413 1.00 96.38 313 LYS A N 1
ATOM 2481 C CA . LYS A 1 313 ? -6.877 -15.684 14.411 1.00 96.38 313 LYS A CA 1
ATOM 2482 C C . LYS A 1 313 ? -5.833 -14.572 14.302 1.00 96.38 313 LYS A C 1
ATOM 2484 O O . LYS A 1 313 ? -5.399 -14.238 13.203 1.00 96.38 313 LYS A O 1
ATOM 2489 N N . ASN A 1 314 ? -5.411 -14.040 15.448 1.00 96.50 314 ASN A N 1
ATOM 2490 C CA . ASN A 1 314 ? -4.421 -12.964 15.547 1.00 96.50 314 ASN A CA 1
ATOM 2491 C C . ASN A 1 314 ? -4.867 -11.610 14.947 1.00 96.50 314 ASN A C 1
ATOM 2493 O O . ASN A 1 314 ? -4.023 -10.729 14.755 1.00 96.50 314 ASN A O 1
ATOM 2497 N N . ALA A 1 315 ? -6.168 -11.407 14.698 1.00 97.62 315 ALA A N 1
ATOM 2498 C CA . ALA A 1 315 ? -6.706 -10.120 14.257 1.00 97.62 315 ALA A CA 1
ATOM 2499 C C . ALA A 1 315 ? -6.305 -8.975 15.199 1.00 97.62 315 ALA A C 1
ATOM 2501 O O . ALA A 1 315 ? -6.348 -9.107 16.427 1.00 97.62 315 ALA A O 1
ATOM 2502 N N . VAL A 1 316 ? -5.901 -7.847 14.620 1.00 98.31 316 VAL A N 1
ATOM 2503 C CA . VAL A 1 316 ? -5.437 -6.663 15.350 1.00 98.31 316 VAL A CA 1
ATOM 2504 C C . VAL A 1 316 ? -6.634 -5.816 15.765 1.00 98.31 316 VAL A C 1
ATOM 2506 O O . VAL A 1 316 ? -7.443 -5.404 14.930 1.00 98.31 316 VAL A O 1
ATOM 2509 N N . ALA A 1 317 ? -6.735 -5.543 17.066 1.00 98.00 317 ALA A N 1
ATOM 2510 C CA . ALA A 1 317 ? -7.728 -4.629 17.618 1.00 98.00 317 ALA A CA 1
ATOM 2511 C C . ALA A 1 317 ? -7.041 -3.359 18.114 1.00 98.00 317 ALA A C 1
ATOM 2513 O O . ALA A 1 317 ? -5.986 -3.430 18.743 1.00 98.00 317 ALA A O 1
ATOM 2514 N N . VAL A 1 318 ? -7.661 -2.205 17.879 1.00 97.94 318 VAL A N 1
ATOM 2515 C CA . VAL A 1 318 ? -7.139 -0.919 18.371 1.00 97.94 318 VAL A CA 1
ATOM 2516 C C . VAL A 1 318 ? -7.440 -0.703 19.853 1.00 97.94 318 VAL A C 1
ATOM 2518 O O . VAL A 1 318 ? -6.682 -0.029 20.551 1.00 97.94 318 VAL A O 1
ATOM 2521 N N . GLY A 1 319 ? -8.519 -1.315 20.337 1.00 96.88 319 GLY A N 1
ATOM 2522 C CA . GLY A 1 319 ? -9.065 -1.141 21.674 1.00 96.88 319 GLY A CA 1
ATOM 2523 C C . GLY A 1 319 ? -10.525 -1.573 21.713 1.00 96.88 319 GLY A C 1
ATOM 2524 O O . GLY A 1 319 ? -10.915 -2.484 20.973 1.00 96.88 319 GLY A O 1
ATOM 2525 N N . THR A 1 320 ? -11.323 -0.909 22.545 1.00 96.62 320 THR A N 1
ATOM 2526 C CA . THR A 1 320 ? -12.760 -1.166 22.677 1.00 96.62 320 THR A CA 1
ATOM 2527 C C . THR A 1 320 ? -13.628 0.060 22.388 1.00 96.62 320 THR A C 1
ATOM 2529 O O . THR A 1 320 ? -13.163 1.205 22.361 1.00 96.62 320 THR A O 1
ATOM 2532 N N . ASN A 1 321 ? -14.905 -0.196 22.108 1.00 92.56 321 ASN A N 1
ATOM 2533 C CA . ASN A 1 321 ? -15.948 0.823 22.041 1.00 92.56 321 ASN A CA 1
ATOM 2534 C C . ASN A 1 321 ? -16.490 1.150 23.449 1.00 92.56 321 ASN A C 1
ATOM 2536 O O . ASN A 1 321 ? -16.067 0.565 24.445 1.00 92.56 321 ASN A O 1
ATOM 2540 N N . ALA A 1 322 ? -17.474 2.046 23.520 1.00 90.00 322 ALA A N 1
ATOM 2541 C CA . ALA A 1 322 ? -18.140 2.431 24.770 1.00 90.00 322 ALA A CA 1
ATOM 2542 C C . ALA A 1 322 ? -18.818 1.266 25.528 1.00 90.00 322 ALA A C 1
ATOM 2544 O O . ALA A 1 322 ? -19.044 1.360 26.730 1.00 90.00 322 ALA A O 1
ATOM 2545 N N . TYR A 1 323 ? -19.150 0.177 24.831 1.00 90.31 323 TYR A N 1
ATOM 2546 C CA . TYR A 1 323 ? -19.792 -1.017 25.387 1.00 90.31 323 TYR A CA 1
ATOM 2547 C C . TYR A 1 323 ? -18.783 -2.099 25.806 1.00 90.31 323 TYR A C 1
ATOM 2549 O O . TYR A 1 323 ? -19.176 -3.133 26.337 1.00 90.31 323 TYR A O 1
ATOM 2557 N N . GLY A 1 324 ? -17.485 -1.870 25.581 1.00 90.44 324 GLY A N 1
ATOM 2558 C CA . GLY A 1 324 ? -16.426 -2.841 25.847 1.00 90.44 324 GLY A CA 1
ATOM 2559 C C . GLY A 1 324 ? -16.162 -3.829 24.705 1.00 90.44 324 GLY A C 1
ATOM 2560 O O . GLY A 1 324 ? -15.277 -4.674 24.841 1.00 90.44 324 GLY A O 1
ATOM 2561 N N . ASP A 1 325 ? -16.848 -3.719 23.562 1.00 93.25 325 ASP A N 1
ATOM 2562 C CA . ASP A 1 325 ? -16.586 -4.586 22.409 1.00 93.25 325 ASP A CA 1
ATOM 2563 C C . ASP A 1 325 ? -15.256 -4.224 21.751 1.00 93.25 325 ASP A C 1
ATOM 2565 O O . ASP A 1 325 ? -14.964 -3.046 21.523 1.00 93.25 325 ASP A O 1
ATOM 2569 N N . ARG A 1 326 ? -14.474 -5.237 21.358 1.00 96.12 326 ARG A N 1
ATOM 2570 C CA . ARG A 1 326 ? -13.234 -5.031 20.597 1.00 96.12 326 ARG A CA 1
ATOM 2571 C C . ARG A 1 326 ? -13.524 -4.411 19.230 1.00 96.12 326 ARG A C 1
ATOM 2573 O O . ARG A 1 326 ? -14.407 -4.859 18.498 1.00 96.12 326 ARG A O 1
ATOM 2580 N N . VAL A 1 327 ? -12.715 -3.419 18.873 1.00 97.75 327 VAL A N 1
ATOM 2581 C CA . VAL A 1 327 ? -12.773 -2.725 17.584 1.00 97.75 327 VAL A CA 1
ATOM 2582 C C . VAL A 1 327 ? -11.575 -3.135 16.740 1.00 97.75 327 VAL A C 1
ATOM 2584 O O . VAL A 1 327 ? -10.425 -2.954 17.149 1.00 97.75 327 VAL A O 1
ATOM 2587 N N . TYR A 1 328 ? -11.848 -3.693 15.565 1.00 98.44 328 TYR A N 1
ATOM 2588 C CA . TYR A 1 328 ? -10.843 -4.259 14.670 1.00 98.44 328 TYR A CA 1
ATOM 2589 C C . TYR A 1 328 ? -10.595 -3.372 13.459 1.00 98.44 328 TYR A C 1
ATOM 2591 O O . TYR A 1 328 ? -11.419 -2.535 13.083 1.00 98.44 328 TYR A O 1
ATOM 2599 N N . ILE A 1 329 ? -9.436 -3.589 12.846 1.00 98.56 329 ILE A N 1
ATOM 2600 C CA . ILE A 1 329 ? -8.969 -2.843 11.685 1.00 98.56 329 ILE A CA 1
ATOM 2601 C C . ILE A 1 329 ? -9.297 -3.657 10.441 1.00 98.56 329 ILE A C 1
ATOM 2603 O O . ILE A 1 329 ? -8.787 -4.765 10.257 1.00 98.56 329 ILE A O 1
ATOM 2607 N N . CYS A 1 330 ? -10.132 -3.093 9.581 1.00 97.94 330 CYS A N 1
ATOM 2608 C CA . CYS A 1 330 ? -10.427 -3.663 8.277 1.00 97.94 330 CYS A CA 1
ATOM 2609 C C . CYS A 1 330 ? -10.040 -2.692 7.170 1.00 97.94 330 CYS A C 1
ATOM 2611 O O . CYS A 1 330 ? -9.758 -1.520 7.419 1.00 97.94 330 CYS A O 1
ATOM 2613 N N . ARG A 1 331 ? -10.044 -3.178 5.936 1.00 96.56 331 ARG A N 1
ATOM 2614 C CA . ARG A 1 331 ? -10.003 -2.346 4.741 1.00 96.56 331 ARG A CA 1
ATOM 2615 C C . ARG A 1 331 ? -10.805 -2.987 3.623 1.00 96.56 331 ARG A C 1
ATOM 2617 O O . ARG A 1 331 ? -10.968 -4.207 3.585 1.00 96.56 331 ARG A O 1
ATOM 2624 N N . PHE A 1 332 ? -11.269 -2.171 2.691 1.00 93.31 332 PHE A N 1
ATOM 2625 C CA . PHE A 1 332 ? -11.797 -2.656 1.422 1.00 93.31 332 PHE A CA 1
ATOM 2626 C C . PHE A 1 332 ? -11.546 -1.642 0.312 1.00 93.31 332 PHE A C 1
ATOM 2628 O O . PHE A 1 332 ? -11.200 -0.478 0.552 1.00 93.31 332 PHE A O 1
ATOM 2635 N N . ARG A 1 333 ? -11.702 -2.117 -0.922 1.00 88.62 333 ARG A N 1
ATOM 2636 C CA . ARG A 1 333 ? -11.543 -1.312 -2.126 1.00 88.62 333 ARG A CA 1
ATOM 2637 C C . ARG A 1 333 ? -12.783 -0.459 -2.372 1.00 88.62 333 ARG A C 1
ATOM 2639 O O . ARG A 1 333 ? -13.891 -0.984 -2.440 1.00 88.62 333 ARG A O 1
ATOM 2646 N N . ALA A 1 334 ? -12.589 0.836 -2.578 1.00 86.50 334 ALA A N 1
ATOM 2647 C CA . ALA A 1 334 ? -13.655 1.745 -2.981 1.00 86.50 334 ALA A CA 1
ATOM 2648 C C . ALA A 1 334 ? -13.086 2.880 -3.830 1.00 86.50 334 ALA A C 1
ATOM 2650 O O . ALA A 1 334 ? -12.011 3.371 -3.519 1.00 86.50 334 ALA A O 1
ATOM 2651 N N . ASP A 1 335 ? -13.796 3.276 -4.889 1.00 85.06 335 ASP A N 1
ATOM 2652 C CA . ASP A 1 335 ? -13.453 4.411 -5.764 1.00 85.06 335 ASP A CA 1
ATOM 2653 C C . ASP A 1 335 ? -11.965 4.463 -6.150 1.00 85.06 335 ASP A C 1
ATOM 2655 O O . ASP A 1 335 ? -11.305 5.477 -5.955 1.00 85.06 335 ASP A O 1
ATOM 2659 N N . GLU A 1 336 ? -11.425 3.336 -6.633 1.00 80.81 336 GLU A N 1
ATOM 2660 C CA . GLU A 1 336 ? -10.017 3.190 -7.057 1.00 80.81 336 GLU A CA 1
ATOM 2661 C C . GLU A 1 336 ? -8.968 3.413 -5.953 1.00 80.81 336 GLU A C 1
ATOM 2663 O O . GLU A 1 336 ? -7.776 3.548 -6.221 1.00 80.81 336 GLU A O 1
ATOM 2668 N N . GLY A 1 337 ? -9.401 3.410 -4.696 1.00 86.56 337 GLY A N 1
ATOM 2669 C CA . GLY A 1 337 ? -8.546 3.427 -3.523 1.00 86.56 337 GLY A CA 1
ATOM 2670 C C . GLY A 1 337 ? -8.730 2.188 -2.659 1.00 86.56 337 GLY A C 1
ATOM 2671 O O . GLY A 1 337 ? -9.678 1.408 -2.802 1.00 86.56 337 GLY A O 1
ATOM 2672 N N . LEU A 1 338 ? -7.813 2.040 -1.712 1.00 91.56 338 LEU A N 1
ATOM 2673 C CA . LEU A 1 338 ? -7.886 1.056 -0.648 1.00 91.56 338 LEU A CA 1
ATOM 2674 C C . LEU A 1 338 ? -7.905 1.769 0.700 1.00 91.56 338 LEU A C 1
ATOM 2676 O O . LEU A 1 338 ? -6.937 2.439 1.086 1.00 91.56 338 LEU A O 1
ATOM 2680 N N . PHE A 1 339 ? -9.015 1.613 1.413 1.00 93.44 339 PHE A N 1
ATOM 2681 C CA . PHE A 1 339 ? -9.318 2.431 2.575 1.00 93.44 339 PHE A CA 1
ATOM 2682 C C . PHE A 1 339 ? -9.454 1.595 3.838 1.00 93.44 339 PHE A C 1
ATOM 2684 O O . PHE A 1 339 ? -10.217 0.633 3.877 1.00 93.44 339 PHE A O 1
ATOM 2691 N N . ILE A 1 340 ? -8.720 2.012 4.871 1.00 97.44 340 ILE A N 1
ATOM 2692 C CA . ILE A 1 340 ? -8.821 1.487 6.233 1.00 97.44 340 ILE A CA 1
ATOM 2693 C C . ILE A 1 340 ? -10.144 1.954 6.842 1.00 97.44 340 ILE A C 1
ATOM 2695 O O . ILE A 1 340 ? -10.539 3.108 6.663 1.00 97.44 340 ILE A O 1
ATOM 2699 N N . GLY A 1 341 ? -10.791 1.065 7.583 1.00 96.62 341 GLY A N 1
ATOM 2700 C CA . GLY A 1 341 ? -12.040 1.321 8.273 1.00 96.62 341 GLY A CA 1
ATOM 2701 C C . GLY A 1 341 ? -12.154 0.592 9.602 1.00 96.62 341 GLY A C 1
ATOM 2702 O O . GLY A 1 341 ? -11.217 -0.038 10.102 1.00 96.62 341 GLY A O 1
ATOM 2703 N N . THR A 1 342 ? -13.356 0.685 10.150 1.00 97.81 342 THR A N 1
ATOM 2704 C CA . THR A 1 342 ? -13.733 0.164 11.458 1.00 97.81 342 THR A CA 1
ATOM 2705 C C . THR A 1 342 ? -14.539 -1.116 11.281 1.00 97.81 342 THR A C 1
ATOM 2707 O O . THR A 1 342 ? -15.559 -1.117 10.588 1.00 97.81 342 THR A O 1
ATOM 2710 N N . LEU A 1 343 ? -14.107 -2.196 11.934 1.00 97.81 343 LEU A N 1
ATOM 2711 C CA . LEU A 1 343 ? -14.814 -3.473 11.971 1.00 97.81 343 LEU A CA 1
ATOM 2712 C C . LEU A 1 343 ? -15.274 -3.789 13.393 1.00 97.81 343 LEU A C 1
ATOM 2714 O O . LEU A 1 343 ? -14.470 -3.908 14.319 1.00 97.81 343 LEU A O 1
ATOM 2718 N N . TYR A 1 344 ? -16.577 -4.005 13.528 1.00 95.06 344 TYR A N 1
ATOM 2719 C CA . TYR A 1 344 ? -17.177 -4.636 14.696 1.00 95.06 344 TYR A CA 1
ATOM 2720 C C . TYR A 1 344 ? -17.633 -6.027 14.271 1.00 95.06 344 TYR A C 1
ATOM 2722 O O . TYR A 1 344 ? -18.528 -6.136 13.431 1.00 95.06 344 TYR A O 1
ATOM 2730 N N . LEU A 1 345 ? -17.047 -7.083 14.844 1.00 95.31 345 LEU A N 1
ATOM 2731 C CA . LEU A 1 345 ? -17.367 -8.463 14.447 1.00 95.31 345 LEU A CA 1
ATOM 2732 C C . LEU A 1 345 ? -18.872 -8.752 14.582 1.00 95.31 345 LEU A C 1
ATOM 2734 O O . LEU A 1 345 ? -19.471 -9.321 13.678 1.00 95.31 345 LEU A O 1
ATOM 2738 N N . ALA A 1 346 ? -19.516 -8.239 15.636 1.00 93.94 346 ALA A N 1
ATOM 2739 C CA . ALA A 1 346 ? -20.958 -8.382 15.851 1.00 93.94 346 ALA A CA 1
ATOM 2740 C C . ALA A 1 346 ? -21.828 -7.715 14.766 1.00 93.94 346 ALA A C 1
ATOM 2742 O O . ALA A 1 346 ? -22.922 -8.197 14.483 1.00 93.94 346 ALA A O 1
ATOM 2743 N N . LYS A 1 347 ? -21.351 -6.628 14.136 1.00 94.38 347 LYS A N 1
ATOM 2744 C CA . LYS A 1 347 ? -22.057 -5.957 13.027 1.00 94.38 347 LYS A CA 1
ATOM 2745 C C . LYS A 1 347 ? -21.778 -6.604 11.670 1.00 94.38 347 LYS A C 1
ATOM 2747 O O . LYS A 1 347 ? -22.458 -6.269 10.708 1.00 94.38 347 LYS A O 1
ATOM 2752 N N . ARG A 1 348 ? -20.778 -7.489 11.594 1.00 96.50 348 ARG A N 1
ATOM 2753 C CA . ARG A 1 348 ? -20.408 -8.292 10.417 1.00 96.50 348 ARG A CA 1
ATOM 2754 C C . ARG A 1 348 ? -20.003 -7.526 9.155 1.00 96.50 348 ARG A C 1
ATOM 2756 O O . ARG A 1 348 ? -19.797 -8.125 8.106 1.00 96.50 348 ARG A O 1
ATOM 2763 N N . VAL A 1 349 ? -19.830 -6.211 9.261 1.00 96.12 349 VAL A N 1
ATOM 2764 C CA . VAL A 1 349 ? -19.463 -5.340 8.142 1.00 96.12 349 VAL A CA 1
ATOM 2765 C C . VAL A 1 349 ? -18.260 -4.471 8.487 1.00 96.12 349 VAL A C 1
ATOM 2767 O O . VAL A 1 349 ? -18.172 -3.909 9.582 1.00 96.12 349 VAL A O 1
ATOM 2770 N N . CYS A 1 350 ? -17.353 -4.328 7.524 1.00 97.19 350 CYS A N 1
ATOM 2771 C CA . CYS A 1 350 ? -16.320 -3.304 7.533 1.00 97.19 350 CYS A CA 1
ATOM 2772 C C . CYS A 1 350 ? -16.934 -1.968 7.114 1.00 97.19 350 CYS A C 1
ATOM 2774 O O . CYS A 1 350 ? -17.609 -1.887 6.085 1.00 97.19 350 CYS A O 1
ATOM 2776 N N . ILE A 1 351 ? -16.705 -0.923 7.907 1.00 97.00 351 ILE A N 1
ATOM 2777 C CA . ILE A 1 351 ? -17.288 0.402 7.700 1.00 97.00 351 ILE A CA 1
ATOM 2778 C C . ILE A 1 351 ? -16.172 1.387 7.391 1.00 97.00 351 ILE A C 1
ATOM 2780 O O . ILE A 1 351 ? -15.244 1.529 8.184 1.00 97.00 351 ILE A O 1
ATOM 2784 N N . VAL A 1 352 ? -16.290 2.103 6.278 1.00 95.50 352 VAL A N 1
ATOM 2785 C CA . VAL A 1 352 ? -15.307 3.097 5.839 1.00 95.50 352 VAL A CA 1
ATOM 2786 C C . VAL A 1 352 ? -16.020 4.396 5.462 1.00 95.50 352 VAL A C 1
ATOM 2788 O O . VAL A 1 352 ? -17.034 4.388 4.760 1.00 95.50 352 VAL A O 1
ATOM 2791 N N . LYS A 1 353 ? -15.437 5.531 5.863 1.00 93.88 353 LYS A N 1
ATOM 2792 C CA . LYS A 1 353 ? -15.787 6.875 5.378 1.00 93.88 353 LYS A CA 1
ATOM 2793 C C . LYS A 1 353 ? -14.509 7.623 4.992 1.00 93.88 353 LYS A C 1
ATOM 2795 O O . LYS A 1 353 ? -13.599 7.752 5.806 1.00 93.88 353 LYS A O 1
ATOM 2800 N N . TYR A 1 354 ? -14.450 8.146 3.768 1.00 88.25 354 TYR A N 1
ATOM 2801 C CA . TYR A 1 354 ? -13.334 8.963 3.274 1.00 88.25 354 TYR A CA 1
ATOM 2802 C C . TYR A 1 354 ? -13.841 10.136 2.441 1.00 88.25 354 TYR A C 1
ATOM 2804 O O . TYR A 1 354 ? -14.822 10.012 1.709 1.00 88.25 354 TYR A O 1
ATOM 2812 N N . GLY A 1 355 ? -13.144 11.272 2.554 1.00 84.75 355 GLY A N 1
ATOM 2813 C CA . GLY A 1 355 ? -13.504 12.513 1.865 1.00 84.75 355 GLY A CA 1
ATOM 2814 C C . GLY A 1 355 ? -14.977 12.873 2.059 1.00 84.75 355 GLY A C 1
ATOM 2815 O O . GLY A 1 355 ? -15.548 12.622 3.124 1.00 84.75 355 GLY A O 1
ATOM 2816 N N . GLU A 1 356 ? -15.595 13.372 0.993 1.00 87.44 356 GLU A N 1
ATOM 2817 C CA . GLU A 1 356 ? -17.021 13.722 0.945 1.00 87.44 356 GLU A CA 1
ATOM 2818 C C . GLU A 1 356 ? -17.927 12.550 0.537 1.00 87.44 356 GLU A C 1
ATOM 2820 O O . GLU A 1 356 ? -19.148 12.661 0.586 1.00 87.44 356 GLU A O 1
ATOM 2825 N N . ASN A 1 357 ? -17.359 11.386 0.204 1.00 89.12 357 ASN A N 1
ATOM 2826 C CA . ASN A 1 357 ? -18.139 10.222 -0.219 1.00 89.12 357 ASN A CA 1
ATOM 2827 C C . ASN A 1 357 ? -19.051 9.706 0.900 1.00 89.12 357 ASN A C 1
ATOM 2829 O O . ASN A 1 357 ? -18.699 9.833 2.074 1.00 89.12 357 ASN A O 1
ATOM 2833 N N . PRO A 1 358 ? -20.202 9.089 0.582 1.00 91.94 358 PRO A N 1
ATOM 2834 C CA . PRO A 1 358 ? -21.068 8.503 1.597 1.00 91.94 358 PRO A CA 1
ATOM 2835 C C . PRO A 1 358 ? -20.339 7.409 2.387 1.00 91.94 358 PRO A C 1
ATOM 2837 O O . PRO A 1 358 ? -19.386 6.792 1.907 1.00 91.94 358 PRO A O 1
ATOM 2840 N N . LEU A 1 359 ? -20.798 7.159 3.613 1.00 94.38 359 LEU A N 1
ATOM 2841 C CA . LEU A 1 359 ? -20.297 6.059 4.433 1.00 94.38 359 LEU A CA 1
ATOM 2842 C C . LEU A 1 359 ? -20.638 4.726 3.756 1.00 94.38 359 LEU A C 1
ATOM 2844 O O . LEU A 1 359 ? -21.789 4.478 3.399 1.00 94.38 359 LEU A O 1
ATOM 2848 N N . ARG A 1 360 ? -19.631 3.870 3.580 1.00 94.94 360 ARG A N 1
ATOM 2849 C CA . ARG A 1 360 ? -19.756 2.585 2.887 1.00 94.94 360 ARG A CA 1
ATOM 2850 C C . ARG A 1 360 ? -19.579 1.425 3.856 1.00 94.94 360 ARG A C 1
ATOM 2852 O O . ARG A 1 360 ? -18.783 1.505 4.793 1.00 94.94 360 ARG A O 1
ATOM 2859 N N . LYS A 1 361 ? -20.331 0.350 3.617 1.00 95.50 361 LYS A N 1
ATOM 2860 C CA . LYS A 1 361 ? -20.330 -0.871 4.427 1.00 95.50 361 LYS A CA 1
ATOM 2861 C C . LYS A 1 361 ? -20.204 -2.077 3.509 1.00 95.50 361 LYS A C 1
ATOM 2863 O O . LYS A 1 361 ? -20.953 -2.166 2.542 1.00 95.50 361 LYS A O 1
ATOM 2868 N N . PHE A 1 362 ? -19.283 -2.979 3.824 1.00 95.06 362 PHE A N 1
ATOM 2869 C CA . PHE A 1 362 ? -19.078 -4.216 3.073 1.00 95.06 362 PHE A CA 1
ATOM 2870 C C . PHE A 1 362 ? -18.932 -5.398 4.023 1.00 95.06 362 PHE A C 1
ATOM 2872 O O . PHE A 1 362 ? -18.250 -5.309 5.044 1.00 95.06 362 PHE A O 1
ATOM 2879 N N . ASP A 1 363 ? -19.572 -6.506 3.672 1.00 95.38 363 ASP A N 1
ATOM 2880 C CA . ASP A 1 363 ? -19.488 -7.793 4.363 1.00 95.38 363 ASP A CA 1
ATOM 2881 C C . ASP A 1 363 ? -18.246 -8.597 3.955 1.00 95.38 363 ASP A C 1
ATOM 2883 O O . ASP A 1 363 ? -17.833 -9.483 4.691 1.00 95.38 363 ASP A O 1
ATOM 2887 N N . LYS A 1 364 ? -17.618 -8.265 2.823 1.00 96.31 364 LYS A N 1
ATOM 2888 C CA . LYS A 1 364 ? -16.328 -8.795 2.365 1.00 96.31 364 LYS A CA 1
ATOM 2889 C C . LYS A 1 364 ? -15.254 -7.728 2.498 1.00 96.31 364 LYS A C 1
ATOM 2891 O O . LYS A 1 364 ? -15.403 -6.618 1.990 1.00 96.31 364 LYS A O 1
ATOM 2896 N N . TYR A 1 365 ? -14.164 -8.067 3.169 1.00 96.62 365 TYR A N 1
ATOM 2897 C CA . TYR A 1 365 ? -13.104 -7.119 3.497 1.00 96.62 365 TYR A CA 1
ATOM 2898 C C . TYR A 1 365 ? -11.771 -7.838 3.692 1.00 96.62 365 TYR A C 1
ATOM 2900 O O . TYR A 1 365 ? -11.688 -9.063 3.721 1.00 96.62 365 TYR A O 1
ATOM 2908 N N . GLU A 1 366 ? -10.703 -7.068 3.846 1.00 96.94 366 GLU A N 1
ATOM 2909 C CA . GLU A 1 366 ? -9.466 -7.567 4.428 1.00 96.94 366 GLU A CA 1
ATOM 2910 C C . GLU A 1 366 ? -9.386 -7.104 5.883 1.00 96.94 366 GLU A C 1
ATOM 2912 O O . GLU A 1 366 ? -9.739 -5.969 6.202 1.00 96.94 366 GLU A O 1
ATOM 2917 N N . ILE A 1 367 ? -8.929 -7.977 6.771 1.00 98.12 367 ILE A N 1
ATOM 2918 C CA . ILE A 1 367 ? -8.687 -7.674 8.182 1.00 98.12 367 ILE A CA 1
ATOM 2919 C C . ILE A 1 367 ? -7.189 -7.729 8.455 1.00 98.12 367 ILE A C 1
ATOM 2921 O O . ILE A 1 367 ? -6.476 -8.573 7.904 1.00 98.12 367 ILE A O 1
ATOM 2925 N N . LEU A 1 368 ? -6.705 -6.806 9.283 1.00 98.38 368 LEU A N 1
ATOM 2926 C CA . LEU A 1 368 ? -5.304 -6.791 9.675 1.00 98.38 368 LEU A CA 1
ATOM 2927 C C . LEU A 1 368 ? -5.045 -7.904 10.691 1.00 98.38 368 LEU A C 1
ATOM 2929 O O . LEU A 1 368 ? -5.676 -7.947 11.751 1.00 98.38 368 LEU A O 1
ATOM 2933 N N . VAL A 1 369 ? -4.093 -8.779 10.390 1.00 97.69 369 VAL A N 1
ATOM 2934 C CA . VAL A 1 369 ? -3.653 -9.849 11.286 1.00 97.69 369 VAL A CA 1
ATOM 2935 C C . VAL A 1 369 ? -2.171 -9.682 11.593 1.00 97.69 369 VAL A C 1
ATOM 2937 O O . VAL A 1 369 ? -1.388 -9.229 10.756 1.00 97.69 369 VAL A O 1
ATOM 2940 N N . ARG A 1 370 ? -1.787 -10.016 12.825 1.00 96.19 370 ARG A N 1
ATOM 2941 C CA . ARG A 1 370 ? -0.388 -9.966 13.256 1.00 96.19 370 ARG A CA 1
ATOM 2942 C C . ARG A 1 370 ? 0.278 -11.329 13.131 1.00 96.19 370 ARG A C 1
ATOM 2944 O O . ARG A 1 370 ? -0.336 -12.374 13.365 1.00 96.19 370 ARG A O 1
ATOM 2951 N N . GLU A 1 371 ? 1.568 -11.287 12.861 1.00 93.12 371 GLU A N 1
ATOM 2952 C CA . GLU A 1 371 ? 2.440 -12.441 12.738 1.00 93.12 371 GLU A CA 1
ATOM 2953 C C . GLU A 1 371 ? 3.672 -12.236 13.617 1.00 93.12 371 GLU A C 1
ATOM 2955 O O . GLU A 1 371 ? 4.304 -11.178 13.578 1.00 93.12 371 GLU A O 1
ATOM 2960 N N . ARG A 1 372 ? 3.980 -13.238 14.447 1.00 90.69 372 ARG A N 1
ATOM 2961 C CA . ARG A 1 372 ? 5.095 -13.195 15.396 1.00 90.69 372 ARG A CA 1
ATOM 2962 C C . ARG A 1 372 ? 6.258 -14.026 14.876 1.00 90.69 372 ARG A C 1
ATOM 2964 O O . ARG A 1 372 ? 6.082 -15.205 14.586 1.00 90.69 372 ARG A O 1
ATOM 2971 N N . HIS A 1 373 ? 7.434 -13.416 14.847 1.00 84.75 373 HIS A N 1
ATOM 2972 C CA . HIS A 1 373 ? 8.687 -14.017 14.407 1.00 84.75 373 HIS A CA 1
ATOM 2973 C C . HIS A 1 373 ? 9.554 -14.381 15.609 1.00 84.75 373 HIS A C 1
ATOM 2975 O O . HIS A 1 373 ? 9.690 -13.601 16.555 1.00 84.75 373 HIS A O 1
ATOM 2981 N N . VAL A 1 374 ? 10.158 -15.569 15.569 1.00 78.62 374 VAL A N 1
ATOM 2982 C CA . VAL A 1 374 ? 11.158 -15.988 16.557 1.00 78.62 374 VAL A CA 1
ATOM 2983 C C . VAL A 1 374 ? 12.518 -15.477 16.092 1.00 78.62 374 VAL A C 1
ATOM 2985 O O . VAL A 1 374 ? 12.963 -15.795 14.992 1.00 78.62 374 VAL A O 1
ATOM 2988 N N . VAL A 1 375 ? 13.193 -14.684 16.924 1.00 63.09 375 VAL A N 1
ATOM 2989 C CA . VAL A 1 375 ? 14.581 -14.295 16.654 1.00 63.09 375 VAL A CA 1
ATOM 2990 C C . VAL A 1 375 ? 15.452 -15.515 16.930 1.00 63.09 375 VAL A C 1
ATOM 2992 O O . VAL A 1 375 ? 15.604 -15.910 18.084 1.00 63.09 375 VAL A O 1
ATOM 2995 N N . ASN A 1 376 ? 16.020 -16.120 15.886 1.00 51.72 376 ASN A N 1
ATOM 2996 C CA . ASN A 1 376 ? 17.030 -17.161 16.056 1.00 51.72 376 ASN A CA 1
ATOM 2997 C C . ASN A 1 376 ? 18.277 -16.539 16.695 1.00 51.72 376 ASN A C 1
ATOM 2999 O O . ASN A 1 376 ? 19.108 -15.934 16.019 1.00 51.72 376 ASN A O 1
ATOM 3003 N N . THR A 1 377 ? 18.411 -16.679 18.010 1.00 48.94 377 THR A N 1
ATOM 3004 C CA . THR A 1 377 ? 19.665 -16.414 18.709 1.00 48.94 377 THR A CA 1
ATOM 3005 C C . THR A 1 377 ? 20.632 -17.537 18.357 1.00 48.94 377 THR A C 1
ATOM 3007 O O . THR A 1 377 ? 20.461 -18.663 18.826 1.00 48.94 377 THR A O 1
ATOM 3010 N N . MET A 1 378 ? 21.637 -17.264 17.522 1.00 47.38 378 MET A N 1
ATOM 3011 C CA . MET A 1 378 ? 22.770 -18.182 17.421 1.00 47.38 378 MET A CA 1
ATOM 3012 C C . MET A 1 378 ? 23.472 -18.188 18.786 1.00 47.38 378 MET A C 1
ATOM 3014 O O . MET A 1 378 ? 23.818 -17.107 19.273 1.00 47.38 378 MET A O 1
ATOM 3018 N N . PRO A 1 379 ? 23.659 -19.347 19.441 1.00 53.00 379 PRO A N 1
ATOM 3019 C CA . PRO A 1 379 ? 24.474 -19.396 20.641 1.00 53.00 379 PRO A CA 1
ATOM 3020 C C . PRO A 1 379 ? 25.890 -18.975 20.252 1.00 53.00 379 PRO A C 1
ATOM 3022 O O . PRO A 1 379 ? 26.465 -19.510 19.303 1.00 53.00 379 PRO A O 1
ATOM 3025 N N . PHE A 1 380 ? 26.429 -17.981 20.956 1.00 52.00 380 PHE A N 1
ATOM 3026 C CA . PHE A 1 380 ? 27.834 -17.617 20.849 1.00 52.00 380 PHE A CA 1
ATOM 3027 C C . PHE A 1 380 ? 28.660 -18.883 21.098 1.00 52.00 380 PHE A C 1
ATOM 3029 O O . PHE A 1 380 ? 28.595 -19.459 22.184 1.00 52.00 380 PHE A O 1
ATOM 3036 N N . GLY A 1 381 ? 29.359 -19.355 20.063 1.00 49.56 381 GLY A N 1
ATOM 3037 C CA . GLY A 1 381 ? 30.309 -20.453 20.192 1.00 49.56 381 GLY A CA 1
ATOM 3038 C C . GLY A 1 381 ? 31.402 -20.034 21.167 1.00 49.56 381 GLY A C 1
ATOM 3039 O O . GLY A 1 381 ? 32.030 -18.994 20.960 1.00 49.56 381 GLY A O 1
ATOM 3040 N N . GLY A 1 382 ? 31.537 -20.799 22.250 1.00 42.38 382 GLY A N 1
ATOM 3041 C CA . GLY A 1 382 ? 32.634 -20.684 23.210 1.00 42.38 382 GLY A CA 1
ATOM 3042 C C . GLY A 1 382 ? 33.927 -21.305 22.712 1.00 42.38 382 GLY A C 1
ATOM 3043 O O . GLY A 1 382 ? 33.889 -22.030 21.689 1.00 42.38 382 GLY A O 1
#

InterPro domains:
  IPR006616 DM9 repeat [PF11901] (51-163)
  IPR006616 DM9 repeat [PF11901] (247-360)
  IPR006616 DM9 repeat [SM00696] (29-100)
  IPR006616 DM9 repeat [SM00696] (104-175)
  IPR006616 DM9 repeat [SM00696] (225-296)
  IPR006616 DM9 repeat [SM00696] (300-371)

Solvent-accessible surface area (backbone atoms only — not comparable to full-atom values): 22063 Å² total; per-residue (Å²): 141,82,81,94,80,91,85,91,83,88,89,80,90,84,81,78,96,72,78,96,64,83,44,28,45,75,45,78,91,62,56,66,45,77,57,53,98,88,56,80,79,66,93,48,49,38,81,52,34,30,33,67,92,65,51,60,25,27,39,25,32,34,82,52,94,40,21,25,35,42,20,42,27,29,74,94,72,67,39,29,38,34,55,60,102,84,52,65,50,76,40,75,68,42,29,35,36,42,51,56,102,44,38,43,76,50,74,42,84,44,59,65,36,61,84,58,84,55,54,44,53,49,13,10,26,48,85,67,49,63,26,29,39,22,29,38,72,52,98,61,20,29,42,56,22,37,25,39,54,90,71,19,28,36,38,35,50,59,91,87,52,71,81,42,75,54,47,78,89,84,62,100,80,64,81,66,39,25,32,38,26,57,45,75,60,79,79,76,78,85,80,79,79,94,76,88,78,93,87,76,94,80,78,65,72,65,72,67,57,71,73,72,76,74,91,85,67,78,49,30,47,75,48,78,90,63,58,67,45,80,50,52,95,88,54,81,80,67,88,51,47,37,79,52,34,34,41,50,90,68,47,58,25,28,37,25,30,33,79,53,93,38,25,27,35,32,21,31,25,28,74,95,73,65,36,32,36,27,37,61,99,85,52,57,52,73,42,77,65,39,29,36,35,43,50,57,94,44,37,44,75,50,77,40,83,46,43,65,30,62,82,56,82,56,52,44,50,50,12,8,29,55,85,63,50,64,25,28,36,20,27,45,78,54,91,60,18,33,43,49,18,32,23,37,48,93,74,21,32,36,27,37,41,58,90,90,55,74,78,44,74,35,46,60,34,28,35,38,26,55,46,79,48,82,79,83,74,75,77,81,81,126

Foldseek 3Di:
DDDDDDDDDPDDDDPDDDDDDLFWDFDPPFDKAKDDPPDDDDPQFAFQWAFLVGFTWTWKWDGDPRAIFIWTDGVVVCWTWTDDPADIDIDNTMITTGADPFKDKDWAFDFQLDDDPQFDFRTAGSNRFTKFKKWAFDPGIIDIAIDGSVQSWGWDDDDPDPIDTDRDDDDPPGGGIITMGMDGHDPPPPPDDDDDDDDDPPPPVVVVVVVPPDPDQLAWDFDPPFDKAKDDPPDDDDPQFAFQKADRRGFTWTWKWDDDDRFIFIWTAGRVVCKTWADDQADIDIDNIIITTGDDPFKDKDWAKDFQLDDDPQFDFRTGHSVRFTWFWWWDDDPSIIFIYIDGSVVQWGWDDDDPDDIDTDRITITMGMDTDDDPDDPDDD

Mean predicted aligned error: 12.41 Å

Nearest PDB structures (foldseek):
  5idb-assembly1_A  TM=8.915E-01  e=7.033E-08  Magallana gigas
  8jea-assembly1_D  TM=8.909E-01  e=8.979E-08  Magallana gigas
  5mh2-assembly2_D  TM=8.879E-01  e=1.327E-07  Magallana gigas
  5mh3-assembly1_B  TM=8.926E-01  e=2.901E-07  Magallana gigas
  2bjr-assembly1_A  TM=3.645E-01  e=2.553E-10  Ascaris suum

Organism: Drosophila guanche (NCBI:txid7266)

Radius of gyration: 24.33 Å; Cα contacts (8 Å, |Δi|>4): 881; chains: 1; bounding box: 68×67×70 Å

Sequence (382 aa):
MHTAKHSVVLALVLVQLVGLIQGGSYSYEDTWVYMYPSMDFPNNAVLGGLDSDGYYNYVGRVLYSSNVLPARVVPELTKATYNTDTYGYQSSSFEVLVANATVSYHWQRSYDGFLEKNAVSVGTNSVNDRVYICRFRADEGLLMGTLYLANRSCIVKYGEMPLRRHDKSHSWWGEPYKKLQQIVTNRHNTSDNNRTMYSAKHSVALAVILVQLVVLIQGGTYSHEDTWLYMSAALDFPENSVLGGLDPQGYYNYVGRVVYSTNILPARVVSELRKASYNTDTIGNTATSFEVLVSNATVSYHWKRSYDGYGEKNAVAVGTNAYGDRVYICRFRADEGLFIGTLYLAKRVCIVKYGENPLRKFDKYEILVRERHVVNTMPFGG